Protein AF-0000000084545981 (afdb_homodimer)

Foldseek 3Di:
DKFFFQDWAWDAAQDDPRGGAIEIETAGAAALWDFPQDPCNQRHHNPHHDMDDLVRVLVVCVVRDDPRHQAYEYHHRACLVVLVSLQSNLQSVVVVVGAYEYEHCQQDQVSLVSNLVSHQAYEHEQEFPPRPTDDPVCNVSSLVRSLNSLVVNLVVVHAYEYEYEDAQPGDLVRLLVSLVVNCVNPALVSHDAYEYEFRDPPRGHDPVVVVSSVVSNCVRHVRYYYGYRRCVVVVHD/DKFFFQDWAWDAAFDDPRGGAIEIETAGAAALWDFPQDPCNQRHHNPHHDMDDLVRVLVVCVVRDDPRHQAYEYHHRACLVVLVSLQSNLQSVVVVVGAYEYEHCQQDQVSLVSNLVSHQAYEHEQEFPVRPTDDPVCNVSSLVRSLNSLVVNLVVVHAYEYEYEDAQPDDLVRLLVSLVVNCVNPALVSHDEYEYEFRDPPRGHDPVVVVSNVVSNCVRHVRYYYGYRRCVVVVHD

Sequence (474 aa):
MKVRLFEIFTSVEGEGILYGTKTLFIRLAGCPFTCFYCDTKESLPLDSGTEYSIEEANQLIDSNLKNQTYKVNFTGGDPLIQHQAVAFLAKHIQDKKIPTYLESSCFDIDRFNHVLPFIDIIKIEFKTKDSDFVDSQHYEKLIGHTMKCLKSSVDAKKTTYIKIVVSSKTKPDDFQELVNQIFDIISKDDIDGFIIQPTYGVAEPTLDLLLSLYDIVYPHYIDVKVVPQLHKFIGAPMKVRLFEIFTSVEGEGILYGTKTLFIRLAGCPFTCFYCDTKESLPLDSGTEYSIEEANQLIDSNLKNQTYKVNFTGGDPLIQHQAVAFLAKHIQDKKIPTYLESSCFDIDRFNHVLPFIDIIKIEFKTKDSDFVDSQHYEKLIGHTMKCLKSSVDAKKTTYIKIVVSSKTKPDDFQELVNQIFDIISKDDIDGFIIQPTYGVAEPTLDLLLSLYDIVYPHYIDVKVVPQLHKFIGAP

InterPro domains:
  IPR007197 Radical SAM [PS51918] (18-237)
  IPR007197 Radical SAM [SFLDS00029] (26-180)
  IPR013785 Aldolase-type TIM barrel [G3DSA:3.20.20.70] (3-237)
  IPR024924 7-carboxy-7-deazaguanine synthase-like [MF_00917] (3-237)
  IPR058240 Radical SAM superfamily [SSF102114] (23-200)

Secondary structure (DSSP, 8-state):
-EEEEEEEEEEE--SGGGTTSEEEEEEES--S---TT-S-GGG-STT-SEEEEHHHHHHHHHHHPPTT--EEEEESS-GGGGHHHHHHHHHHHHTTTPPEEEEE----HHHHHHHGGG-SEEEEEEPPGGG-SS-HHHHHHHHHHHHHHHHHHHHTT-EEEEEEEE-TT--HHHHHHHHHHHHHH--GGG-SEEEEEE-SSSSPPPHHHHHHHHHHHTTT-TT-EE---GGGTTT--/-EEEEEEEEEEE--SGGGTT-EEEEEEES--S---TT-S-GGG-STT-SEEEEHHHHHHHHHHHPPTT--EEEEESS-GGGGHHHHHHHHHHHHTTTPPEEEEE----HHHHHHHGGG-SEEEEEEPPGGG-SS-HHHHHHHHHHHHHHHHHHHHTT-EEEEEEEE-TT--HHHHHHHHHHHHHH--GGG-SEEEEEE-SSSSPPPHHHHHHHHHHHTTT-TT-EE---GGGTTT--

Nearest PDB structures (foldseek):
  8fsi-assembly1_A  TM=8.226E-01  e=1.666E-15  Escherichia coli K-12
  5exi-assembly1_A  TM=6.780E-01  e=2.531E-07  Mycobacterium tuberculosis H37Rv
  3can-assembly1_A-2  TM=7.615E-01  e=8.422E-06  Phocaeicola vulgatus ATCC 8482
  5exk-assembly4_G  TM=6.596E-01  e=1.210E-06  Mycobacterium tuberculosis H37Rv
  3eeg-assembly1_A  TM=4.274E-01  e=4.459E-02  Cytophaga hutchinsonii ATCC 33406

Solvent-accessible surface area (backbone atoms only — not comparable to full-atom values): 24508 Å² total; per-residue (Å²): 114,64,43,38,38,46,47,74,51,70,48,54,32,28,46,72,93,54,42,17,26,42,27,35,37,41,24,21,22,12,34,97,58,62,44,81,74,58,88,58,67,75,22,28,47,57,80,26,58,44,80,31,44,54,68,53,44,50,50,50,50,60,73,59,59,57,88,84,49,59,29,38,35,39,24,36,52,24,35,56,76,44,20,70,45,47,28,54,52,29,41,58,42,44,75,70,72,38,49,26,30,38,43,34,52,37,75,40,45,68,42,45,59,66,26,46,87,40,44,47,32,38,40,43,34,51,80,50,84,71,42,66,47,63,55,77,79,49,44,58,54,36,51,52,23,27,51,51,37,48,50,51,41,40,74,68,67,35,51,31,29,41,36,35,62,40,36,55,72,55,48,67,68,61,51,46,52,53,52,50,56,52,57,71,75,43,57,60,86,56,42,74,43,38,31,41,24,50,41,75,98,48,59,49,46,51,62,68,56,51,54,52,52,47,60,62,45,34,87,66,32,78,75,40,24,48,41,53,64,47,22,76,76,61,76,43,128,113,62,41,38,39,46,49,74,50,70,46,55,34,29,49,71,94,54,43,17,27,43,26,36,38,40,24,21,22,12,33,97,56,58,45,81,76,59,87,58,65,75,21,28,48,57,82,25,58,46,78,32,44,56,68,55,45,50,49,51,50,60,72,60,60,58,88,85,48,59,30,38,34,39,25,35,53,23,35,57,76,45,22,71,45,48,29,55,53,30,42,58,41,44,74,68,73,38,47,25,31,40,44,34,53,36,74,40,47,67,42,46,58,66,27,46,88,41,42,47,33,36,41,43,33,51,79,50,85,72,43,63,46,65,56,77,80,50,44,60,53,36,51,52,22,27,50,50,38,52,51,51,41,41,74,68,67,35,52,30,29,41,35,34,64,40,35,56,72,55,46,66,68,62,50,45,52,52,52,51,58,51,58,71,75,43,57,60,87,55,42,75,42,39,32,40,25,50,41,74,98,49,58,48,44,51,61,68,56,51,54,51,51,46,60,63,45,35,85,67,34,76,74,40,23,48,42,56,64,44,23,78,72,62,78,44,128

Structure (mmCIF, N/CA/C/O backbone):
data_AF-0000000084545981-model_v1
#
loop_
_entity.id
_entity.type
_entity.pdbx_description
1 polymer '7-carboxy-7-deazaguanine synthase'
#
loop_
_atom_site.group_PDB
_atom_site.id
_atom_site.type_symbol
_atom_site.label_atom_id
_atom_site.label_alt_id
_atom_site.label_comp_id
_atom_site.label_asym_id
_atom_site.label_entity_id
_atom_site.label_seq_id
_atom_site.pdbx_PDB_ins_code
_atom_site.Cartn_x
_atom_site.Cartn_y
_atom_site.Cartn_z
_atom_site.occupancy
_atom_site.B_iso_or_equiv
_atom_site.auth_seq_id
_atom_site.auth_comp_id
_atom_site.auth_asym_id
_atom_site.auth_atom_id
_atom_site.pdbx_PDB_model_num
ATOM 1 N N . MET A 1 1 ? 19.906 -29.594 -13.602 1 90.81 1 MET A N 1
ATOM 2 C CA . MET A 1 1 ? 18.609 -28.922 -13.672 1 90.81 1 MET A CA 1
ATOM 3 C C . MET A 1 1 ? 18.75 -27.5 -14.188 1 90.81 1 MET A C 1
ATOM 5 O O . MET A 1 1 ? 19.75 -26.828 -13.898 1 90.81 1 MET A O 1
ATOM 9 N N . LYS A 1 2 ? 17.812 -27.141 -15.039 1 96.56 2 LYS A N 1
ATOM 10 C CA . LYS A 1 2 ? 17.859 -25.812 -15.641 1 96.56 2 LYS A CA 1
ATOM 11 C C . LYS A 1 2 ? 16.641 -24.984 -15.281 1 96.56 2 LYS A C 1
ATOM 13 O O . LYS A 1 2 ? 15.648 -25.516 -14.781 1 96.56 2 LYS A O 1
ATOM 18 N N . VAL A 1 3 ? 16.75 -23.672 -15.43 1 97.62 3 VAL A N 1
ATOM 19 C CA . VAL A 1 3 ? 15.648 -22.75 -15.18 1 97.62 3 VAL A CA 1
ATOM 20 C C . VAL A 1 3 ? 15.648 -21.641 -16.234 1 97.62 3 VAL A C 1
ATOM 22 O O . VAL A 1 3 ? 16.703 -21.188 -16.672 1 97.62 3 VAL A O 1
ATOM 25 N N . ARG A 1 4 ? 14.492 -21.312 -16.656 1 97.88 4 ARG A N 1
ATOM 26 C CA . ARG A 1 4 ? 14.328 -20.188 -17.578 1 97.88 4 ARG A CA 1
ATOM 27 C C . ARG A 1 4 ? 13.891 -18.938 -16.844 1 97.88 4 ARG A C 1
ATOM 29 O O . ARG A 1 4 ? 12.797 -18.875 -16.281 1 97.88 4 ARG A O 1
ATOM 36 N N . LEU A 1 5 ? 14.773 -17.922 -16.859 1 97.94 5 LEU A N 1
ATOM 37 C CA . LEU A 1 5 ? 14.492 -16.641 -16.25 1 97.94 5 LEU A CA 1
ATOM 38 C C . LEU A 1 5 ? 14.172 -15.586 -17.312 1 97.94 5 LEU A C 1
ATOM 40 O O . LEU A 1 5 ? 14.938 -15.414 -18.266 1 97.94 5 LEU A O 1
ATOM 44 N N . PHE A 1 6 ? 13.023 -14.984 -17.203 1 97.31 6 PHE A N 1
ATOM 45 C CA . PHE A 1 6 ? 12.664 -13.906 -18.109 1 97.31 6 PHE A CA 1
ATOM 46 C C . PHE A 1 6 ? 13.398 -12.617 -17.734 1 97.31 6 PHE A C 1
ATOM 48 O O . PHE A 1 6 ? 13.906 -11.922 -18.609 1 97.31 6 PHE A O 1
ATOM 55 N N . GLU A 1 7 ? 13.438 -12.25 -16.469 1 96.62 7 GLU A N 1
ATOM 56 C CA . GLU A 1 7 ? 14.109 -11.055 -15.961 1 96.62 7 GLU A CA 1
ATOM 57 C C . GLU A 1 7 ? 14.492 -11.219 -14.492 1 96.62 7 GLU A C 1
ATOM 59 O O . GLU A 1 7 ? 13.836 -11.953 -13.75 1 96.62 7 GLU A O 1
ATOM 64 N N . ILE A 1 8 ? 15.539 -10.602 -14.078 1 96.69 8 ILE A N 1
ATOM 65 C CA . ILE A 1 8 ? 15.969 -10.469 -12.688 1 96.69 8 ILE A CA 1
ATOM 66 C C . ILE A 1 8 ? 16.375 -9.023 -12.406 1 96.69 8 ILE A C 1
ATOM 68 O O . ILE A 1 8 ? 17.188 -8.453 -13.125 1 96.69 8 ILE A O 1
ATOM 72 N N . PHE A 1 9 ? 15.734 -8.391 -11.438 1 94.88 9 PHE A N 1
ATOM 73 C CA . PHE A 1 9 ? 16 -6.98 -11.164 1 94.88 9 PHE A CA 1
ATOM 74 C C . PHE A 1 9 ? 15.57 -6.613 -9.75 1 94.88 9 PHE A C 1
ATOM 76 O O . PHE A 1 9 ? 14.742 -7.297 -9.148 1 94.88 9 PHE A O 1
ATOM 83 N N . THR A 1 10 ? 16.156 -5.555 -9.242 1 94.75 10 THR A N 1
ATOM 84 C CA . THR A 1 10 ? 15.766 -5 -7.953 1 94.75 10 THR A CA 1
ATOM 85 C C . THR A 1 10 ? 14.852 -3.795 -8.141 1 94.75 10 THR A C 1
ATOM 87 O O . THR A 1 10 ? 15.102 -2.945 -9 1 94.75 10 THR A O 1
ATOM 90 N N . SER A 1 11 ? 13.781 -3.764 -7.391 1 94.19 11 SER A N 1
ATOM 91 C CA . SER A 1 11 ? 12.82 -2.664 -7.41 1 94.19 11 SER A CA 1
ATOM 92 C C . SER A 1 11 ? 12.016 -2.613 -6.121 1 94.19 11 SER A C 1
ATOM 94 O O . SER A 1 11 ? 12.406 -3.209 -5.113 1 94.19 11 SER A O 1
ATOM 96 N N . VAL A 1 12 ? 11 -1.785 -6.078 1 93 12 VAL A N 1
ATOM 97 C CA . VAL A 1 12 ? 10.031 -1.743 -4.992 1 93 12 VAL A CA 1
ATOM 98 C C . VAL A 1 12 ? 8.812 -2.584 -5.355 1 93 12 VAL A C 1
ATOM 100 O O . VAL A 1 12 ? 8.352 -2.559 -6.5 1 93 12 VAL A O 1
ATOM 103 N N . GLU A 1 13 ? 8.43 -3.381 -4.379 1 93.31 13 GLU A N 1
ATOM 104 C CA . GLU A 1 13 ? 7.215 -4.16 -4.59 1 93.31 13 GLU A CA 1
ATOM 105 C C . GLU A 1 13 ? 6.027 -3.26 -4.91 1 93.31 13 GLU A C 1
ATOM 107 O O . GLU A 1 13 ? 5.734 -2.324 -4.164 1 93.31 13 GLU A O 1
ATOM 112 N N . GLY A 1 14 ? 5.32 -3.57 -5.992 1 89.75 14 GLY A N 1
ATOM 113 C CA . GLY A 1 14 ? 4.266 -2.674 -6.441 1 89.75 14 GLY A CA 1
ATOM 114 C C . GLY A 1 14 ? 2.873 -3.164 -6.094 1 89.75 14 GLY A C 1
ATOM 115 O O . GLY A 1 14 ? 1.881 -2.5 -6.395 1 89.75 14 GLY A O 1
ATOM 116 N N . GLU A 1 15 ? 2.785 -4.312 -5.527 1 88.69 15 GLU A N 1
ATOM 117 C CA . GLU A 1 15 ? 1.47 -4.891 -5.262 1 88.69 15 GLU A CA 1
ATOM 118 C C . GLU A 1 15 ? 1.443 -5.613 -3.92 1 88.69 15 GLU A C 1
ATOM 120 O O . GLU A 1 15 ? 2.49 -5.824 -3.301 1 88.69 15 GLU A O 1
ATOM 125 N N . GLY A 1 16 ? 0.211 -5.852 -3.5 1 92.25 16 GLY A N 1
ATOM 126 C CA . GLY A 1 16 ? 0.038 -6.738 -2.359 1 92.25 16 GLY A CA 1
ATOM 127 C C . GLY A 1 16 ? 0.297 -6.059 -1.029 1 92.25 16 GLY A C 1
ATOM 128 O O . GLY A 1 16 ? 0.181 -4.836 -0.92 1 92.25 16 GLY A O 1
ATOM 129 N N . ILE A 1 17 ? 0.607 -6.859 0.005 1 93.44 17 ILE A N 1
ATOM 130 C CA . ILE A 1 17 ? 0.722 -6.355 1.369 1 93.44 17 ILE A CA 1
ATOM 131 C C . ILE A 1 17 ? 2.137 -5.836 1.611 1 93.44 17 ILE A C 1
ATOM 133 O O . ILE A 1 17 ? 2.395 -5.16 2.607 1 93.44 17 ILE A O 1
ATOM 137 N N . LEU A 1 18 ? 3.035 -6.164 0.697 1 94.06 18 LEU A N 1
ATOM 138 C CA . LEU A 1 18 ? 4.43 -5.773 0.866 1 94.06 18 LEU A CA 1
ATOM 139 C C . LEU A 1 18 ? 4.793 -4.629 -0.077 1 94.06 18 LEU A C 1
ATOM 141 O O . LEU A 1 18 ? 5.973 -4.391 -0.345 1 94.06 18 LEU A O 1
ATOM 145 N N . TYR A 1 19 ? 3.781 -3.98 -0.519 1 91.81 19 TYR A N 1
ATOM 146 C CA . TYR A 1 19 ? 4.02 -2.844 -1.403 1 91.81 19 TYR A CA 1
ATOM 147 C C . TYR A 1 19 ? 5.012 -1.87 -0.783 1 91.81 19 TYR A C 1
ATOM 149 O O . TYR A 1 19 ? 5.031 -1.683 0.435 1 91.81 19 TYR A O 1
ATOM 157 N N . GLY A 1 20 ? 5.902 -1.401 -1.705 1 93.81 20 GLY A N 1
ATOM 158 C CA . GLY A 1 20 ? 6.809 -0.345 -1.279 1 93.81 20 GLY A CA 1
ATOM 159 C C . GLY A 1 20 ? 8.133 -0.868 -0.756 1 93.81 20 GLY A C 1
ATOM 160 O O . GLY A 1 20 ? 9.078 -0.102 -0.576 1 93.81 20 GLY A O 1
ATOM 161 N N . THR A 1 21 ? 8.273 -2.135 -0.449 1 96.12 21 THR A N 1
ATOM 162 C CA . THR A 1 21 ? 9.508 -2.68 0.102 1 96.12 21 THR A CA 1
ATOM 163 C C . THR A 1 21 ? 10.5 -3 -1.012 1 96.12 21 THR A C 1
ATOM 165 O O . THR A 1 21 ? 10.109 -3.385 -2.113 1 96.12 21 THR A O 1
ATOM 168 N N . LYS A 1 22 ? 11.781 -2.875 -0.716 1 96.75 22 LYS A N 1
ATOM 169 C CA . LYS A 1 22 ? 12.852 -3.207 -1.653 1 96.75 22 LYS A CA 1
ATOM 170 C C . LYS A 1 22 ? 12.922 -4.711 -1.899 1 96.75 22 LYS A C 1
ATOM 172 O O . LYS A 1 22 ? 13.055 -5.496 -0.958 1 96.75 22 LYS A O 1
ATOM 177 N N . THR A 1 23 ? 12.828 -5.113 -3.168 1 96.94 23 THR A N 1
ATOM 178 C CA . THR A 1 23 ? 12.664 -6.516 -3.525 1 96.94 23 THR A CA 1
ATOM 179 C C . THR A 1 23 ? 13.539 -6.871 -4.727 1 96.94 23 THR A C 1
ATOM 181 O O . THR A 1 23 ? 13.625 -6.105 -5.688 1 96.94 23 THR A O 1
ATOM 184 N N . LEU A 1 24 ? 14.203 -7.996 -4.641 1 98 24 LEU A N 1
ATOM 185 C CA . LEU A 1 24 ? 14.766 -8.609 -5.84 1 98 24 LEU A CA 1
ATOM 186 C C . LEU A 1 24 ? 13.742 -9.508 -6.527 1 98 24 LEU A C 1
ATOM 188 O O . LEU A 1 24 ? 13.234 -10.453 -5.922 1 98 24 LEU A O 1
ATOM 192 N N . PHE A 1 25 ? 13.461 -9.227 -7.738 1 97.56 25 PHE A N 1
ATOM 193 C CA . PHE A 1 25 ? 12.469 -9.977 -8.508 1 97.56 25 PHE A CA 1
ATOM 194 C C . PHE A 1 25 ? 13.148 -11.008 -9.398 1 97.56 25 PHE A C 1
ATOM 196 O O . PHE A 1 25 ? 14.078 -10.688 -10.141 1 97.56 25 PHE A O 1
ATOM 203 N N . ILE A 1 26 ? 12.719 -12.195 -9.242 1 98.25 26 ILE A N 1
ATOM 204 C CA . ILE A 1 26 ? 13.023 -13.266 -10.172 1 98.25 26 ILE A CA 1
ATOM 205 C C . ILE A 1 26 ? 11.781 -13.617 -10.984 1 98.25 26 ILE A C 1
ATOM 207 O O . ILE A 1 26 ? 10.898 -14.328 -10.508 1 98.25 26 ILE A O 1
ATOM 211 N N . ARG A 1 27 ? 11.727 -13.141 -12.195 1 97.5 27 ARG A N 1
ATOM 212 C CA . ARG A 1 27 ? 10.602 -13.422 -13.078 1 97.5 27 ARG A CA 1
ATOM 213 C C . ARG A 1 27 ? 10.891 -14.609 -13.984 1 97.5 27 ARG A C 1
ATOM 215 O O . ARG A 1 27 ? 11.789 -14.539 -14.828 1 97.5 27 ARG A O 1
ATOM 222 N N . LEU A 1 28 ? 10.164 -15.617 -13.766 1 97.88 28 LEU A N 1
ATOM 223 C CA . LEU A 1 28 ? 10.398 -16.828 -14.531 1 97.88 28 LEU A CA 1
ATOM 224 C C . LEU A 1 28 ? 9.539 -16.859 -15.789 1 97.88 28 LEU A C 1
ATOM 226 O O . LEU A 1 28 ? 8.547 -16.125 -15.891 1 97.88 28 LEU A O 1
ATOM 230 N N . ALA A 1 29 ? 9.961 -17.688 -16.703 1 97.19 29 ALA A N 1
ATOM 231 C CA . ALA A 1 29 ? 9.219 -17.875 -17.938 1 97.19 29 ALA A CA 1
ATOM 232 C C . ALA A 1 29 ? 8.172 -18.969 -17.797 1 97.19 29 ALA A C 1
ATOM 234 O O . ALA A 1 29 ? 8.344 -19.891 -17 1 97.19 29 ALA A O 1
ATOM 235 N N . GLY A 1 30 ? 7.059 -18.766 -18.609 1 96.44 30 GLY A N 1
ATOM 236 C CA . GLY A 1 30 ? 6.055 -19.828 -18.703 1 96.44 30 GLY A CA 1
ATOM 237 C C . GLY A 1 30 ? 4.84 -19.578 -17.828 1 96.44 30 GLY A C 1
ATOM 238 O O . GLY A 1 30 ? 4.973 -19.281 -16.641 1 96.44 30 GLY A O 1
ATOM 239 N N . CYS A 1 31 ? 3.744 -19.703 -18.359 1 93.81 31 CYS A N 1
ATOM 240 C CA . CYS A 1 31 ? 2.467 -19.609 -17.656 1 93.81 31 CYS A CA 1
ATOM 241 C C . CYS A 1 31 ? 1.412 -20.469 -18.328 1 93.81 31 CYS A C 1
ATOM 243 O O . CYS A 1 31 ? 1.341 -20.531 -19.562 1 93.81 31 CYS A O 1
ATOM 245 N N . PRO A 1 32 ? 0.656 -21.141 -17.562 1 90.88 32 PRO A N 1
ATOM 246 C CA . PRO A 1 32 ? -0.381 -21.969 -18.188 1 90.88 32 PRO A CA 1
ATOM 247 C C . PRO A 1 32 ? -1.604 -21.156 -18.609 1 90.88 32 PRO A C 1
ATOM 249 O O . PRO A 1 32 ? -2.535 -21.703 -19.203 1 90.88 32 PRO A O 1
ATOM 252 N N . PHE A 1 33 ? -1.64 -19.844 -18.281 1 89.25 33 PHE A N 1
ATOM 253 C CA . PHE A 1 33 ? -2.812 -19.031 -18.547 1 89.25 33 PHE A CA 1
ATOM 254 C C . PHE A 1 33 ? -2.486 -17.922 -19.547 1 89.25 33 PHE A C 1
ATOM 256 O O . PHE A 1 33 ? -1.313 -17.625 -19.797 1 89.25 33 PHE A O 1
ATOM 263 N N . THR A 1 34 ? -3.529 -17.453 -20.156 1 88.25 34 THR A N 1
ATOM 264 C CA . THR A 1 34 ? -3.43 -16.297 -21.047 1 88.25 34 THR A CA 1
ATOM 265 C C . THR A 1 34 ? -4.43 -15.219 -20.641 1 88.25 34 THR A C 1
ATOM 267 O O . THR A 1 34 ? -5.164 -14.703 -21.484 1 88.25 34 THR A O 1
ATOM 270 N N . CYS A 1 35 ? -4.418 -14.852 -19.422 1 89.62 35 CYS A N 1
ATOM 271 C CA . CYS A 1 35 ? -5.344 -13.836 -18.938 1 89.62 35 CYS A CA 1
ATOM 272 C C . CYS A 1 35 ? -5.285 -12.586 -19.812 1 89.62 35 CYS A C 1
ATOM 274 O O . CYS A 1 35 ? -4.207 -12.156 -20.219 1 89.62 35 CYS A O 1
ATOM 276 N N . PHE A 1 36 ? -6.426 -11.906 -20.047 1 89.88 36 PHE A N 1
ATOM 277 C CA . PHE A 1 36 ? -6.492 -10.781 -20.969 1 89.88 36 PHE A CA 1
ATOM 278 C C . PHE A 1 36 ? -5.805 -9.555 -20.375 1 89.88 36 PHE A C 1
ATOM 280 O O . PHE A 1 36 ? -5.457 -8.625 -21.109 1 89.88 36 PHE A O 1
ATOM 287 N N . TYR A 1 37 ? -5.559 -9.547 -19.062 1 89.62 37 TYR A N 1
ATOM 288 C CA . TYR A 1 37 ? -4.988 -8.391 -18.391 1 89.62 37 TYR A CA 1
ATOM 289 C C . TYR A 1 37 ? -3.537 -8.648 -18 1 89.62 37 TYR A C 1
ATOM 291 O O . TYR A 1 37 ? -2.977 -7.926 -17.172 1 89.62 37 TYR A O 1
ATOM 299 N N . CYS A 1 38 ? -2.943 -9.688 -18.5 1 89.12 38 CYS A N 1
ATOM 300 C CA . CYS A 1 38 ? -1.563 -9.977 -18.141 1 89.12 38 CYS A CA 1
ATOM 301 C C . CYS A 1 38 ? -0.655 -8.789 -18.422 1 89.12 38 CYS A C 1
ATOM 303 O O . CYS A 1 38 ? -0.684 -8.242 -19.531 1 89.12 38 CYS A O 1
ATOM 305 N N . ASP A 1 39 ? 0.156 -8.461 -17.516 1 82.5 39 ASP A N 1
ATOM 306 C CA . ASP A 1 39 ? 0.977 -7.266 -17.672 1 82.5 39 ASP A CA 1
ATOM 307 C C . ASP A 1 39 ? 2.355 -7.609 -18.234 1 82.5 39 ASP A C 1
ATOM 309 O O . ASP A 1 39 ? 3.143 -6.719 -18.547 1 82.5 39 ASP A O 1
ATOM 313 N N . THR A 1 40 ? 2.711 -8.883 -18.312 1 87.81 40 THR A N 1
ATOM 314 C CA . THR A 1 40 ? 3.982 -9.336 -18.859 1 87.81 40 THR A CA 1
ATOM 315 C C . THR A 1 40 ? 3.768 -10.5 -19.828 1 87.81 40 THR A C 1
ATOM 317 O O . THR A 1 40 ? 4.324 -11.578 -19.641 1 87.81 40 THR A O 1
ATOM 320 N N . LYS A 1 41 ? 3.139 -10.227 -20.891 1 90.19 41 LYS A N 1
ATOM 321 C CA . LYS A 1 41 ? 2.752 -11.234 -21.859 1 90.19 41 LYS A CA 1
ATOM 322 C C . LYS A 1 41 ? 3.977 -11.914 -22.469 1 90.19 41 LYS A C 1
ATOM 324 O O . LYS A 1 41 ? 3.928 -13.102 -22.812 1 90.19 41 LYS A O 1
ATOM 329 N N . GLU A 1 42 ? 5.031 -11.18 -22.484 1 92.5 42 GLU A N 1
ATOM 330 C CA . GLU A 1 42 ? 6.254 -11.68 -23.109 1 92.5 42 GLU A CA 1
ATOM 331 C C . GLU A 1 42 ? 6.844 -12.836 -22.297 1 92.5 42 GLU A C 1
ATOM 333 O O . GLU A 1 42 ? 7.66 -13.602 -22.828 1 92.5 42 GLU A O 1
ATOM 338 N N . SER A 1 43 ? 6.449 -12.984 -21.047 1 92.81 43 SER A N 1
ATOM 339 C CA . SER A 1 43 ? 7 -14.039 -20.188 1 92.81 43 SER A CA 1
ATOM 340 C C . SER A 1 43 ? 6.172 -15.32 -20.297 1 92.81 43 SER A C 1
ATOM 342 O O . SER A 1 43 ? 6.562 -16.359 -19.766 1 92.81 43 SER A O 1
ATOM 344 N N . LEU A 1 44 ? 5.078 -15.336 -20.969 1 93.31 44 LEU A N 1
ATOM 345 C CA . LEU A 1 44 ? 4.121 -16.438 -20.953 1 93.31 44 LEU A CA 1
ATOM 346 C C . LEU A 1 44 ? 4.711 -17.672 -21.625 1 93.31 44 LEU A C 1
ATOM 348 O O . LEU A 1 44 ? 4.566 -18.781 -21.109 1 93.31 44 LEU A O 1
ATOM 352 N N . PRO A 1 45 ? 5.406 -17.5 -22.734 1 94.62 45 PRO A N 1
ATOM 353 C CA . PRO A 1 45 ? 6.004 -18.703 -23.328 1 94.62 45 PRO A CA 1
ATOM 354 C C . PRO A 1 45 ? 7.129 -19.281 -22.484 1 94.62 45 PRO A C 1
ATOM 356 O O . PRO A 1 45 ? 7.961 -18.547 -21.953 1 94.62 45 PRO A O 1
ATOM 359 N N . LEU A 1 46 ? 7.168 -20.547 -22.359 1 93.38 46 LEU A N 1
ATOM 360 C CA . LEU A 1 46 ? 8.18 -21.203 -21.531 1 93.38 46 LEU A CA 1
ATOM 361 C C . LEU A 1 46 ? 9.57 -20.984 -22.109 1 93.38 46 LEU A C 1
ATOM 363 O O . LEU A 1 46 ? 10.562 -21.031 -21.375 1 93.38 46 LEU A O 1
ATOM 367 N N . ASP A 1 47 ? 9.625 -20.812 -23.328 1 94.38 47 ASP A N 1
ATOM 368 C CA . ASP A 1 47 ? 10.938 -20.672 -23.938 1 94.38 47 ASP A CA 1
ATOM 369 C C . ASP A 1 47 ? 11.367 -19.203 -23.984 1 94.38 47 ASP A C 1
ATOM 371 O O . ASP A 1 47 ? 12.375 -18.859 -24.594 1 94.38 47 ASP A O 1
ATOM 375 N N . SER A 1 48 ? 10.594 -18.344 -23.359 1 94.62 48 SER A N 1
ATOM 376 C CA . SER A 1 48 ? 10.992 -16.938 -23.234 1 94.62 48 SER A CA 1
ATOM 377 C C . SER A 1 48 ? 12.109 -16.766 -22.203 1 94.62 48 SER A C 1
ATOM 379 O O . SER A 1 48 ? 12.43 -17.703 -21.469 1 94.62 48 SER A O 1
ATOM 381 N N . GLY A 1 49 ? 12.867 -15.711 -22.344 1 95.12 49 GLY A N 1
ATOM 382 C CA . GLY A 1 49 ? 13.969 -15.438 -21.422 1 95.12 49 GLY A CA 1
ATOM 383 C C . GLY A 1 49 ? 15.211 -16.25 -21.734 1 95.12 49 GLY A C 1
ATOM 384 O O . GLY A 1 49 ? 15.5 -16.531 -22.891 1 95.12 49 GLY A O 1
ATOM 385 N N . THR A 1 50 ? 15.984 -16.453 -20.703 1 97.62 50 THR A N 1
ATOM 386 C CA . THR A 1 50 ? 17.281 -17.125 -20.844 1 97.62 50 THR A CA 1
ATOM 387 C C . THR A 1 50 ? 17.359 -18.359 -19.953 1 97.62 50 THR A C 1
ATOM 389 O O . THR A 1 50 ? 16.922 -18.312 -18.797 1 97.62 50 THR A O 1
ATOM 392 N N . GLU A 1 51 ? 17.875 -19.391 -20.5 1 98.06 51 GLU A N 1
ATOM 393 C CA . GLU A 1 51 ? 18.047 -20.625 -19.734 1 98.06 51 GLU A CA 1
ATOM 394 C C . GLU A 1 51 ? 19.359 -20.625 -18.953 1 98.06 51 GLU A C 1
ATOM 396 O O . GLU A 1 51 ? 20.406 -20.25 -19.5 1 98.06 51 GLU A O 1
ATOM 401 N N . TYR A 1 52 ? 19.312 -20.984 -17.734 1 98.25 52 TYR A N 1
ATOM 402 C CA . TYR A 1 52 ? 20.469 -21.094 -16.859 1 98.25 52 TYR A CA 1
ATOM 403 C C . TYR A 1 52 ? 20.5 -22.453 -16.156 1 98.25 52 TYR A C 1
ATOM 405 O O . TYR A 1 52 ? 19.438 -23.047 -15.914 1 98.25 52 TYR A O 1
ATOM 413 N N . SER A 1 53 ? 21.703 -22.891 -15.875 1 98.5 53 SER A N 1
ATOM 414 C CA . SER A 1 53 ? 21.781 -23.922 -14.836 1 98.5 53 SER A CA 1
ATOM 415 C C . SER A 1 53 ? 21.438 -23.344 -13.469 1 98.5 53 SER A C 1
ATOM 417 O O . SER A 1 53 ? 21.438 -22.125 -13.273 1 98.5 53 SER A O 1
ATOM 419 N N . ILE A 1 54 ? 21.094 -24.234 -12.539 1 98.44 54 ILE A N 1
ATOM 420 C CA . ILE A 1 54 ? 20.781 -23.781 -11.195 1 98.44 54 ILE A CA 1
ATOM 421 C C . ILE A 1 54 ? 21.969 -23.031 -10.609 1 98.44 54 ILE A C 1
ATOM 423 O O . ILE A 1 54 ? 21.797 -22 -9.953 1 98.44 54 ILE A O 1
ATOM 427 N N . GLU A 1 55 ? 23.125 -23.516 -10.844 1 98.19 55 GLU A N 1
ATOM 428 C CA . GLU A 1 55 ? 24.344 -22.875 -10.352 1 98.19 55 GLU A CA 1
ATOM 429 C C . GLU A 1 55 ? 24.484 -21.469 -10.938 1 98.19 55 GLU A C 1
ATOM 431 O O . GLU A 1 55 ? 24.797 -20.516 -10.219 1 98.19 55 GLU A O 1
ATOM 436 N N . GLU A 1 56 ? 24.281 -21.375 -12.203 1 98.44 56 GLU A N 1
ATOM 437 C CA . GLU A 1 56 ? 24.344 -20.078 -12.867 1 98.44 56 GLU A CA 1
ATOM 438 C C . GLU A 1 56 ? 23.281 -19.125 -12.328 1 98.44 56 GLU A C 1
ATOM 440 O O . GLU A 1 56 ? 23.562 -17.938 -12.117 1 98.44 56 GLU A O 1
ATOM 445 N N . ALA A 1 57 ? 22.094 -19.625 -12.18 1 98.56 57 ALA A N 1
ATOM 446 C CA . ALA A 1 57 ? 21 -18.812 -11.641 1 98.56 57 ALA A CA 1
ATOM 447 C C . ALA A 1 57 ? 21.312 -18.328 -10.234 1 98.56 57 ALA A C 1
ATOM 449 O O . ALA A 1 57 ? 21.062 -17.172 -9.891 1 98.56 57 ALA A O 1
ATOM 450 N N . ASN A 1 58 ? 21.859 -19.219 -9.438 1 98.5 58 ASN A N 1
ATOM 451 C CA . ASN A 1 58 ? 22.281 -18.828 -8.094 1 98.5 58 ASN A CA 1
ATOM 452 C C . ASN A 1 58 ? 23.297 -17.688 -8.133 1 98.5 58 ASN A C 1
ATOM 454 O O . ASN A 1 58 ? 23.203 -16.734 -7.359 1 98.5 58 ASN A O 1
ATOM 458 N N . GLN A 1 59 ? 24.219 -17.812 -9.039 1 98.19 59 GLN A N 1
ATOM 459 C CA . GLN A 1 59 ? 25.234 -16.766 -9.188 1 98.19 59 GLN A CA 1
ATOM 460 C C . GLN A 1 59 ? 24.594 -15.445 -9.617 1 98.19 59 GLN A C 1
ATOM 462 O O . GLN A 1 59 ? 24.984 -14.383 -9.133 1 98.19 59 GLN A O 1
ATOM 467 N N . LEU A 1 60 ? 23.688 -15.594 -10.539 1 97.88 60 LEU A N 1
ATOM 468 C CA . LEU A 1 60 ? 22.984 -14.414 -11 1 97.88 60 LEU A CA 1
ATOM 469 C C . LEU A 1 60 ? 22.219 -13.758 -9.852 1 97.88 60 LEU A C 1
ATOM 471 O O . LEU A 1 60 ? 22.234 -12.531 -9.711 1 97.88 60 LEU A O 1
ATOM 475 N N . ILE A 1 61 ? 21.5 -14.531 -9.047 1 98.19 61 ILE A N 1
ATOM 476 C CA . ILE A 1 61 ? 20.781 -14.039 -7.879 1 98.19 61 ILE A CA 1
ATOM 477 C C . ILE A 1 61 ? 21.75 -13.336 -6.93 1 98.19 61 ILE A C 1
ATOM 479 O O . ILE A 1 61 ? 21.5 -12.203 -6.508 1 98.19 61 ILE A O 1
ATOM 483 N N . ASP A 1 62 ? 22.875 -13.945 -6.672 1 97.94 62 ASP A N 1
ATOM 484 C CA . ASP A 1 62 ? 23.859 -13.391 -5.75 1 97.94 62 ASP A CA 1
ATOM 485 C C . ASP A 1 62 ? 24.391 -12.055 -6.258 1 97.94 62 ASP A C 1
ATOM 487 O O . ASP A 1 62 ? 24.578 -11.117 -5.48 1 97.94 62 ASP A O 1
ATOM 491 N N . SER A 1 63 ? 24.578 -12 -7.574 1 97.12 63 SER A N 1
ATOM 492 C CA . SER A 1 63 ? 25.141 -10.789 -8.156 1 97.12 63 SER A CA 1
ATOM 493 C C . SER A 1 63 ? 24.141 -9.648 -8.172 1 97.12 63 SER A C 1
ATOM 495 O O . SER A 1 63 ? 24.516 -8.477 -8.234 1 97.12 63 SER A O 1
ATOM 497 N N . ASN A 1 64 ? 22.828 -9.961 -8.125 1 96.69 64 ASN A N 1
ATOM 498 C CA . ASN A 1 64 ? 21.781 -8.938 -8.164 1 96.69 64 ASN A CA 1
ATOM 499 C C . ASN A 1 64 ? 21.281 -8.594 -6.762 1 96.69 64 ASN A C 1
ATOM 501 O O . ASN A 1 64 ? 20.531 -7.641 -6.586 1 96.69 64 ASN A O 1
ATOM 505 N N . LEU A 1 65 ? 21.656 -9.352 -5.824 1 95.69 65 LEU A N 1
ATOM 506 C CA . LEU A 1 65 ? 21.234 -9.094 -4.453 1 95.69 65 LEU A CA 1
ATOM 507 C C . LEU A 1 65 ? 21.875 -7.832 -3.904 1 95.69 65 LEU A C 1
ATOM 509 O O . LEU A 1 65 ? 23.109 -7.699 -3.924 1 95.69 65 LEU A O 1
ATOM 513 N N . LYS A 1 66 ? 21.094 -6.883 -3.496 1 92.88 66 LYS A N 1
ATOM 514 C CA . LYS A 1 66 ? 21.562 -5.621 -2.934 1 92.88 66 LYS A CA 1
ATOM 515 C C . LYS A 1 66 ? 21.438 -5.613 -1.413 1 92.88 66 LYS A C 1
ATOM 517 O O . LYS A 1 66 ? 20.688 -6.414 -0.845 1 92.88 66 LYS A O 1
ATOM 522 N N . ASN A 1 67 ? 22.188 -4.695 -0.781 1 90.38 67 ASN A N 1
ATOM 523 C CA . ASN A 1 67 ? 22.047 -4.516 0.659 1 90.38 67 ASN A CA 1
ATOM 524 C C . ASN A 1 67 ? 20.609 -4.109 1.028 1 90.38 67 ASN A C 1
ATOM 526 O O . ASN A 1 67 ? 19.969 -3.367 0.291 1 90.38 67 ASN A O 1
ATOM 530 N N . GLN A 1 68 ? 20.125 -4.66 2.131 1 94 68 GLN A N 1
ATOM 531 C CA . GLN A 1 68 ? 18.844 -4.281 2.713 1 94 68 GLN A CA 1
ATOM 532 C C . GLN A 1 68 ? 17.688 -4.676 1.8 1 94 68 GLN A C 1
ATOM 534 O O . GLN A 1 68 ? 16.688 -3.955 1.703 1 94 68 GLN A O 1
ATOM 539 N N . THR A 1 69 ? 17.953 -5.691 0.94 1 95.19 69 THR A N 1
ATOM 540 C CA . THR A 1 69 ? 16.844 -6.32 0.216 1 95.19 69 THR A CA 1
ATOM 541 C C . THR A 1 69 ? 15.867 -6.969 1.186 1 95.19 69 THR A C 1
ATOM 543 O O . THR A 1 69 ? 16.25 -7.801 2.008 1 95.19 69 THR A O 1
ATOM 546 N N . TYR A 1 70 ? 14.664 -6.512 1.043 1 96.25 70 TYR A N 1
ATOM 547 C CA . TYR A 1 70 ? 13.656 -6.992 1.978 1 96.25 70 TYR A CA 1
ATOM 548 C C . TYR A 1 70 ? 13.32 -8.453 1.718 1 96.25 70 TYR A C 1
ATOM 550 O O . TYR A 1 70 ? 13.164 -9.242 2.658 1 96.25 70 TYR A O 1
ATOM 558 N N . LYS A 1 71 ? 13.258 -8.852 0.479 1 97.81 71 LYS A N 1
ATOM 559 C CA . LYS A 1 71 ? 12.898 -10.211 0.094 1 97.81 71 LYS A CA 1
ATOM 560 C C . LYS A 1 71 ? 13.258 -10.484 -1.363 1 97.81 71 LYS A C 1
ATOM 562 O O . LYS A 1 71 ? 13.523 -9.555 -2.127 1 97.81 71 LYS A O 1
ATOM 567 N N . VAL A 1 72 ? 13.266 -11.758 -1.719 1 98.56 72 VAL A N 1
ATOM 568 C CA . VAL A 1 72 ? 13.375 -12.203 -3.104 1 98.56 72 VAL A CA 1
ATOM 569 C C . VAL A 1 72 ? 12.039 -12.773 -3.57 1 98.56 72 VAL A C 1
ATOM 571 O O . VAL A 1 72 ? 11.5 -13.703 -2.953 1 98.56 72 VAL A O 1
ATOM 574 N N . ASN A 1 73 ? 11.539 -12.242 -4.609 1 98.5 73 ASN A N 1
ATOM 575 C CA . ASN A 1 73 ? 10.203 -12.578 -5.102 1 98.5 73 ASN A CA 1
ATOM 576 C C . ASN A 1 73 ? 10.266 -13.438 -6.355 1 98.5 73 ASN A C 1
ATOM 578 O O . ASN A 1 73 ? 10.82 -13.023 -7.379 1 98.5 73 ASN A O 1
ATOM 582 N N . PHE A 1 74 ? 9.805 -14.672 -6.227 1 98.62 74 PHE A N 1
ATOM 583 C CA . PHE A 1 74 ? 9.602 -15.508 -7.398 1 98.62 74 PHE A CA 1
ATOM 584 C C . PHE A 1 74 ? 8.266 -15.203 -8.055 1 98.62 74 PHE A C 1
ATOM 586 O O . PHE A 1 74 ? 7.207 -15.477 -7.48 1 98.62 74 PHE A O 1
ATOM 593 N N . THR A 1 75 ? 8.352 -14.656 -9.188 1 96.56 75 THR A N 1
ATOM 594 C CA . THR A 1 75 ? 7.18 -14.273 -9.961 1 96.56 75 THR A CA 1
ATOM 595 C C . THR A 1 75 ? 7.375 -14.609 -11.438 1 96.56 75 THR A C 1
ATOM 597 O O . THR A 1 75 ? 8.219 -15.438 -11.781 1 96.56 75 THR A O 1
ATOM 600 N N . GLY A 1 76 ? 6.438 -14.039 -12.336 1 91.75 76 GLY A N 1
ATOM 601 C CA . GLY A 1 76 ? 6.586 -14.242 -13.766 1 91.75 76 GLY A CA 1
ATOM 602 C C . GLY A 1 76 ? 5.883 -15.492 -14.258 1 91.75 76 GLY A C 1
ATOM 603 O O . GLY A 1 76 ? 6.055 -16.578 -13.695 1 91.75 76 GLY A O 1
ATOM 604 N N . GLY A 1 77 ? 5.238 -15.219 -15.406 1 91.06 77 GLY A N 1
ATOM 605 C CA . GLY A 1 77 ? 4.293 -16.297 -15.688 1 91.06 77 GLY A CA 1
ATOM 606 C C . GLY A 1 77 ? 3.631 -16.844 -14.438 1 91.06 77 GLY A C 1
ATOM 607 O O . GLY A 1 77 ? 2.906 -16.125 -13.742 1 91.06 77 GLY A O 1
ATOM 608 N N . ASP A 1 78 ? 3.85 -18.141 -14.25 1 95.69 78 ASP A N 1
ATOM 609 C CA . ASP A 1 78 ? 3.582 -18.781 -12.977 1 95.69 78 ASP A CA 1
ATOM 610 C C . ASP A 1 78 ? 4.77 -19.641 -12.531 1 95.69 78 ASP A C 1
ATOM 612 O O . ASP A 1 78 ? 5.078 -20.656 -13.156 1 95.69 78 ASP A O 1
ATOM 616 N N . PRO A 1 79 ? 5.418 -19.219 -11.461 1 97.75 79 PRO A N 1
ATOM 617 C CA . PRO A 1 79 ? 6.66 -19.859 -11.039 1 97.75 79 PRO A CA 1
ATOM 618 C C . PRO A 1 79 ? 6.496 -21.375 -10.836 1 97.75 79 PRO A C 1
ATOM 620 O O . PRO A 1 79 ? 7.48 -22.109 -10.906 1 97.75 79 PRO A O 1
ATOM 623 N N . LEU A 1 80 ? 5.309 -21.828 -10.617 1 97.94 80 LEU A N 1
ATOM 624 C CA . LEU A 1 80 ? 5.086 -23.234 -10.344 1 97.94 80 LEU A CA 1
ATOM 625 C C . LEU A 1 80 ? 5.348 -24.078 -11.586 1 97.94 80 LEU A C 1
ATOM 627 O O . LEU A 1 80 ? 5.508 -25.297 -11.484 1 97.94 80 LEU A O 1
ATOM 631 N N . ILE A 1 81 ? 5.352 -23.438 -12.75 1 97.31 81 ILE A N 1
ATOM 632 C CA . ILE A 1 81 ? 5.699 -24.156 -13.969 1 97.31 81 ILE A CA 1
ATOM 633 C C . ILE A 1 81 ? 7.105 -24.734 -13.852 1 97.31 81 ILE A C 1
ATOM 635 O O . ILE A 1 81 ? 7.387 -25.812 -14.367 1 97.31 81 ILE A O 1
ATOM 639 N N . GLN A 1 82 ? 7.906 -24.016 -13.125 1 98.19 82 GLN A N 1
ATOM 640 C CA . GLN A 1 82 ? 9.289 -24.438 -12.914 1 98.19 82 GLN A CA 1
ATOM 641 C C . GLN A 1 82 ? 9.562 -24.719 -11.445 1 98.19 82 GLN A C 1
ATOM 643 O O . GLN A 1 82 ? 10.602 -24.312 -10.914 1 98.19 82 GLN A O 1
ATOM 648 N N . HIS A 1 83 ? 8.625 -25.391 -10.812 1 98.31 83 HIS A N 1
ATOM 649 C CA . HIS A 1 83 ? 8.586 -25.562 -9.359 1 98.31 83 HIS A CA 1
ATOM 650 C C . HIS A 1 83 ? 9.867 -26.203 -8.852 1 98.31 83 HIS A C 1
ATOM 652 O O . HIS A 1 83 ? 10.352 -25.859 -7.773 1 98.31 83 HIS A O 1
ATOM 658 N N . GLN A 1 84 ? 10.438 -27.172 -9.578 1 98.5 84 GLN A N 1
ATOM 659 C CA . GLN A 1 84 ? 11.656 -27.828 -9.109 1 98.5 84 GLN A CA 1
ATOM 660 C C . GLN A 1 84 ? 12.812 -26.828 -9.008 1 98.5 84 GLN A C 1
ATOM 662 O O . GLN A 1 84 ? 13.508 -26.766 -7.992 1 98.5 84 GLN A O 1
ATOM 667 N N . ALA A 1 85 ? 12.969 -26.094 -10.062 1 98.5 85 ALA A N 1
ATOM 668 C CA . ALA A 1 85 ? 14.023 -25.078 -10.055 1 98.5 85 ALA A CA 1
ATOM 669 C C . ALA A 1 85 ? 13.773 -24.031 -8.977 1 98.5 85 ALA A C 1
ATOM 671 O O . ALA A 1 85 ? 14.695 -23.625 -8.273 1 98.5 85 ALA A O 1
ATOM 672 N N . VAL A 1 86 ? 12.531 -23.578 -8.844 1 98.75 86 VAL A N 1
ATOM 673 C CA . VAL A 1 86 ? 12.164 -22.578 -7.852 1 98.75 86 VAL A CA 1
ATOM 674 C C . VAL A 1 86 ? 12.523 -23.078 -6.453 1 98.75 86 VAL A C 1
ATOM 676 O O . VAL A 1 86 ? 13.039 -22.312 -5.633 1 98.75 86 VAL A O 1
ATOM 679 N N . ALA A 1 87 ? 12.25 -24.344 -6.191 1 98.75 87 ALA A N 1
ATOM 680 C CA . ALA A 1 87 ? 12.586 -24.922 -4.891 1 98.75 87 ALA A CA 1
ATOM 681 C C . ALA A 1 87 ? 14.086 -24.828 -4.617 1 98.75 87 ALA A C 1
ATOM 683 O O . ALA A 1 87 ? 14.5 -24.438 -3.52 1 98.75 87 ALA A O 1
ATOM 684 N N . PHE A 1 88 ? 14.859 -25.141 -5.605 1 98.69 88 PHE A N 1
ATOM 685 C CA . PHE A 1 88 ? 16.312 -25.094 -5.445 1 98.69 88 PHE A CA 1
ATOM 686 C C . PHE A 1 88 ? 16.766 -23.656 -5.223 1 98.69 88 PHE A C 1
ATOM 688 O O . PHE A 1 88 ? 17.594 -23.391 -4.332 1 98.69 88 PHE A O 1
ATOM 695 N N . LEU A 1 89 ? 16.281 -22.766 -6.027 1 98.81 89 LEU A N 1
ATOM 696 C CA . LEU A 1 89 ? 16.688 -21.359 -5.918 1 98.81 89 LEU A CA 1
ATOM 697 C C . LEU A 1 89 ? 16.234 -20.766 -4.586 1 98.81 89 LEU A C 1
ATOM 699 O O . LEU A 1 89 ? 16.984 -20.031 -3.947 1 98.81 89 LEU A O 1
ATOM 703 N N . ALA A 1 90 ? 15.008 -21.047 -4.188 1 98.81 90 ALA A N 1
ATOM 704 C CA . ALA A 1 90 ? 14.469 -20.531 -2.93 1 98.81 90 ALA A CA 1
ATOM 705 C C . ALA A 1 90 ? 15.289 -21.031 -1.741 1 98.81 90 ALA A C 1
ATOM 707 O O . ALA A 1 90 ? 15.547 -20.281 -0.799 1 98.81 90 ALA A O 1
ATOM 708 N N . LYS A 1 91 ? 15.641 -22.281 -1.764 1 98.56 91 LYS A N 1
ATOM 709 C CA . LYS A 1 91 ? 16.484 -22.828 -0.701 1 98.56 91 LYS A CA 1
ATOM 710 C C . LYS A 1 91 ? 17.797 -22.062 -0.603 1 98.56 91 LYS A C 1
ATOM 712 O O . LYS A 1 91 ? 18.266 -21.75 0.497 1 98.56 91 LYS A O 1
ATOM 717 N N . HIS A 1 92 ? 18.406 -21.828 -1.731 1 98.5 92 HIS A N 1
ATOM 718 C CA . HIS A 1 92 ? 19.641 -21.047 -1.785 1 98.5 92 HIS A CA 1
ATOM 719 C C . HIS A 1 92 ? 19.484 -19.703 -1.111 1 98.5 92 HIS A C 1
ATOM 721 O O . HIS A 1 92 ? 20.344 -19.281 -0.337 1 98.5 92 HIS A O 1
ATOM 727 N N . ILE A 1 93 ? 18.375 -19.047 -1.362 1 98.44 93 ILE A N 1
ATOM 728 C CA . ILE A 1 93 ? 18.078 -17.719 -0.82 1 98.44 93 ILE A CA 1
ATOM 729 C C . ILE A 1 93 ? 17.844 -17.828 0.685 1 98.44 93 ILE A C 1
ATOM 731 O O . ILE A 1 93 ? 18.328 -17 1.454 1 98.44 93 ILE A O 1
ATOM 735 N N . GLN A 1 94 ? 17.078 -18.797 1.089 1 97.5 94 GLN A N 1
ATOM 736 C CA . GLN A 1 94 ? 16.812 -19.016 2.508 1 97.5 94 GLN A CA 1
ATOM 737 C C . GLN A 1 94 ? 18.109 -19.219 3.289 1 97.5 94 GLN A C 1
ATOM 739 O O . GLN A 1 94 ? 18.234 -18.766 4.43 1 97.5 94 GLN A O 1
ATOM 744 N N . ASP A 1 95 ? 19 -19.938 2.717 1 97.19 95 ASP A N 1
ATOM 745 C CA . ASP A 1 95 ? 20.297 -20.172 3.357 1 97.19 95 ASP A CA 1
ATOM 746 C C . ASP A 1 95 ? 21.031 -18.859 3.623 1 97.19 95 ASP A C 1
ATOM 748 O O . ASP A 1 95 ? 21.922 -18.797 4.473 1 97.19 95 ASP A O 1
ATOM 752 N N . LYS A 1 96 ? 20.688 -17.875 2.924 1 96.81 96 LYS A N 1
ATOM 753 C CA . LYS A 1 96 ? 21.266 -16.547 3.117 1 96.81 96 LYS A CA 1
ATOM 754 C C . LYS A 1 96 ? 20.453 -15.719 4.102 1 96.81 96 LYS A C 1
ATOM 756 O O . LYS A 1 96 ? 20.719 -14.539 4.312 1 96.81 96 LYS A O 1
ATOM 761 N N . LYS A 1 97 ? 19.391 -16.281 4.594 1 96.62 97 LYS A N 1
ATOM 762 C CA . LYS A 1 97 ? 18.531 -15.688 5.605 1 96.62 97 LYS A CA 1
ATOM 763 C C . LYS A 1 97 ? 17.734 -14.508 5.039 1 96.62 97 LYS A C 1
ATOM 765 O O . LYS A 1 97 ? 17.484 -13.531 5.742 1 96.62 97 LYS A O 1
ATOM 770 N N . ILE A 1 98 ? 17.469 -14.508 3.771 1 97.62 98 ILE A N 1
ATOM 771 C CA . ILE A 1 98 ? 16.594 -13.547 3.117 1 97.62 98 ILE A CA 1
ATOM 772 C C . ILE A 1 98 ? 15.219 -14.18 2.887 1 97.62 98 ILE A C 1
ATOM 774 O O . ILE A 1 98 ? 15.125 -15.312 2.414 1 97.62 98 ILE A O 1
ATOM 778 N N . PRO A 1 99 ? 14.188 -13.484 3.264 1 98.19 99 PRO A N 1
ATOM 779 C CA . PRO A 1 99 ? 12.859 -14.039 3.041 1 98.19 99 PRO A CA 1
ATOM 780 C C . PRO A 1 99 ? 12.578 -14.328 1.567 1 98.19 99 PRO A C 1
ATOM 782 O O . PRO A 1 99 ? 12.953 -13.539 0.698 1 98.19 99 PRO A O 1
ATOM 785 N N . THR A 1 100 ? 11.93 -15.445 1.292 1 98.81 100 THR A N 1
ATOM 786 C CA . THR A 1 100 ? 11.492 -15.82 -0.049 1 98.81 100 THR A CA 1
ATOM 787 C C . THR A 1 100 ? 10 -15.562 -0.218 1 98.81 100 THR A C 1
ATOM 789 O O . THR A 1 100 ? 9.219 -15.789 0.71 1 98.81 100 THR A O 1
ATOM 792 N N . TYR A 1 101 ? 9.609 -15.07 -1.318 1 98.75 101 TYR A N 1
ATOM 793 C CA . TYR A 1 101 ? 8.25 -14.68 -1.653 1 98.75 101 TYR A CA 1
ATOM 794 C C . TYR A 1 101 ? 7.789 -15.352 -2.943 1 98.75 101 TYR A C 1
ATOM 796 O O . TYR A 1 101 ? 8.539 -15.406 -3.922 1 98.75 101 TYR A O 1
ATOM 804 N N . LEU A 1 102 ? 6.641 -15.945 -2.971 1 98.69 102 LEU A N 1
ATOM 805 C CA . LEU A 1 102 ? 6.07 -16.609 -4.137 1 98.69 102 LEU A CA 1
ATOM 806 C C . LEU A 1 102 ? 4.754 -15.961 -4.547 1 98.69 102 LEU A C 1
ATOM 808 O O . LEU A 1 102 ? 3.859 -15.781 -3.721 1 98.69 102 LEU A O 1
ATOM 812 N N . GLU A 1 103 ? 4.668 -15.602 -5.754 1 97.38 103 GLU A N 1
ATOM 813 C CA . GLU A 1 103 ? 3.412 -15.172 -6.363 1 97.38 103 GLU A CA 1
ATOM 814 C C . GLU A 1 103 ? 2.908 -16.203 -7.371 1 97.38 103 GLU A C 1
ATOM 816 O O . GLU A 1 103 ? 3.574 -16.469 -8.375 1 97.38 103 GLU A O 1
ATOM 821 N N . SER A 1 104 ? 1.757 -16.734 -7.195 1 96.44 104 SER A N 1
ATOM 822 C CA . SER A 1 104 ? 1.233 -17.766 -8.078 1 96.44 104 SER A CA 1
ATOM 823 C C . SER A 1 104 ? -0.291 -17.812 -8.031 1 96.44 104 SER A C 1
ATOM 825 O O . SER A 1 104 ? -0.9 -17.406 -7.043 1 96.44 104 SER A O 1
ATOM 827 N N . SER A 1 105 ? -0.878 -18.281 -9.086 1 93.06 105 SER A N 1
ATOM 828 C CA . SER A 1 105 ? -2.303 -18.594 -9.102 1 93.06 105 SER A CA 1
ATOM 829 C C . SER A 1 105 ? -2.57 -19.984 -8.547 1 93.06 105 SER A C 1
ATOM 831 O O . SER A 1 105 ? -3.725 -20.391 -8.398 1 93.06 105 SER A O 1
ATOM 833 N N . CYS A 1 106 ? -1.536 -20.688 -8.258 1 94.88 106 CYS A N 1
ATOM 834 C CA . CYS A 1 106 ? -1.601 -21.984 -7.602 1 94.88 106 CYS A CA 1
ATOM 835 C C . CYS A 1 106 ? -2.461 -22.969 -8.398 1 94.88 106 CYS A C 1
ATOM 837 O O . CYS A 1 106 ? -3.367 -23.594 -7.852 1 94.88 106 CYS A O 1
ATOM 839 N N . PHE A 1 107 ? -2.094 -23.156 -9.625 1 93.19 107 PHE A N 1
ATOM 840 C CA . PHE A 1 107 ? -2.883 -23.969 -10.555 1 93.19 107 PHE A CA 1
ATOM 841 C C . PHE A 1 107 ? -2.633 -25.453 -10.328 1 93.19 107 PHE A C 1
ATOM 843 O O . PHE A 1 107 ? -3.34 -26.297 -10.875 1 93.19 107 PHE A O 1
ATOM 850 N N . ASP A 1 108 ? -1.674 -25.75 -9.453 1 96.38 108 ASP A N 1
ATOM 851 C CA . ASP A 1 108 ? -1.264 -27.125 -9.234 1 96.38 108 ASP A CA 1
ATOM 852 C C . ASP A 1 108 ? -0.805 -27.344 -7.793 1 96.38 108 ASP A C 1
ATOM 854 O O . ASP A 1 108 ? 0.271 -26.875 -7.402 1 96.38 108 ASP A O 1
ATOM 858 N N . ILE A 1 109 ? -1.564 -28.094 -7.047 1 97.75 109 ILE A N 1
ATOM 859 C CA . ILE A 1 109 ? -1.355 -28.25 -5.613 1 97.75 109 ILE A CA 1
ATOM 860 C C . ILE A 1 109 ? -0.07 -29.047 -5.359 1 97.75 109 ILE A C 1
ATOM 862 O O . ILE A 1 109 ? 0.655 -28.766 -4.402 1 97.75 109 ILE A O 1
ATOM 866 N N . ASP A 1 110 ? 0.269 -29.984 -6.156 1 98.38 110 ASP A N 1
ATOM 867 C CA . ASP A 1 110 ? 1.471 -30.797 -5.961 1 98.38 110 ASP A CA 1
ATOM 868 C C . ASP A 1 110 ? 2.732 -29.953 -6.176 1 98.38 110 ASP A C 1
ATOM 870 O O . ASP A 1 110 ? 3.672 -30.031 -5.383 1 98.38 110 ASP A O 1
ATOM 874 N N . ARG A 1 111 ? 2.756 -29.219 -7.242 1 98.44 111 ARG A N 1
ATOM 875 C CA . ARG A 1 111 ? 3.883 -28.328 -7.508 1 98.44 111 ARG A CA 1
ATOM 876 C C . ARG A 1 111 ? 4.02 -27.281 -6.41 1 98.44 111 ARG A C 1
ATOM 878 O O . ARG A 1 111 ? 5.133 -26.953 -5.996 1 98.44 111 ARG A O 1
ATOM 885 N N . PHE A 1 112 ? 2.902 -26.766 -5.969 1 98.75 112 PHE A N 1
ATOM 886 C CA . PHE A 1 112 ? 2.893 -25.781 -4.887 1 98.75 112 PHE A CA 1
ATOM 887 C C . PHE A 1 112 ? 3.5 -26.375 -3.619 1 98.75 112 PHE A C 1
ATOM 889 O O . PHE A 1 112 ? 4.387 -25.766 -3.012 1 98.75 112 PHE A O 1
ATOM 896 N N . ASN A 1 113 ? 3.057 -27.531 -3.25 1 98.69 113 ASN A N 1
ATOM 897 C CA . ASN A 1 113 ? 3.547 -28.172 -2.035 1 98.69 113 ASN A CA 1
ATOM 898 C C . ASN A 1 113 ? 5.039 -28.484 -2.127 1 98.69 113 ASN A C 1
ATOM 900 O O . ASN A 1 113 ? 5.734 -28.516 -1.111 1 98.69 113 ASN A O 1
ATOM 904 N N . HIS A 1 114 ? 5.473 -28.734 -3.33 1 98.56 114 HIS A N 1
ATOM 905 C CA . HIS A 1 114 ? 6.895 -28.984 -3.531 1 98.56 114 HIS A CA 1
ATOM 906 C C . HIS A 1 114 ? 7.73 -27.766 -3.158 1 98.56 114 HIS A C 1
ATOM 908 O O . HIS A 1 114 ? 8.812 -27.906 -2.586 1 98.56 114 HIS A O 1
ATOM 914 N N . VAL A 1 115 ? 7.25 -26.562 -3.475 1 98.62 115 VAL A N 1
ATOM 915 C CA . VAL A 1 115 ? 8.031 -25.359 -3.256 1 98.62 115 VAL A CA 1
ATOM 916 C C . VAL A 1 115 ? 7.77 -24.812 -1.853 1 98.62 115 VAL A C 1
ATOM 918 O O . VAL A 1 115 ? 8.594 -24.078 -1.297 1 98.62 115 VAL A O 1
ATOM 921 N N . LEU A 1 116 ? 6.676 -25.172 -1.203 1 98.69 116 LEU A N 1
ATOM 922 C CA . LEU A 1 116 ? 6.117 -24.578 0.005 1 98.69 116 LEU A CA 1
ATOM 923 C C . LEU A 1 116 ? 7.145 -24.578 1.133 1 98.69 116 LEU A C 1
ATOM 925 O O . LEU A 1 116 ? 7.309 -23.578 1.831 1 98.69 116 LEU A O 1
ATOM 929 N N . PRO A 1 117 ? 7.93 -25.641 1.332 1 98.56 117 PRO A N 1
ATOM 930 C CA . PRO A 1 117 ? 8.875 -25.656 2.449 1 98.56 117 PRO A CA 1
ATOM 931 C C . PRO A 1 117 ? 9.93 -24.562 2.34 1 98.56 117 PRO A C 1
ATOM 933 O O . PRO A 1 117 ? 10.547 -24.188 3.344 1 98.56 117 PRO A O 1
ATOM 936 N N . PHE A 1 118 ? 10.125 -23.984 1.136 1 98.62 118 PHE A N 1
ATOM 937 C CA . PHE A 1 118 ? 11.227 -23.062 0.918 1 98.62 118 PHE A CA 1
ATOM 938 C C . PHE A 1 118 ? 10.711 -21.641 0.708 1 98.62 118 PHE A C 1
ATOM 940 O O . PHE A 1 118 ? 11.477 -20.734 0.357 1 98.62 118 PHE A O 1
ATOM 947 N N . ILE A 1 119 ? 9.453 -21.422 0.889 1 98.75 119 ILE A N 1
ATOM 948 C CA . ILE A 1 119 ? 8.828 -20.109 0.703 1 98.75 119 ILE A CA 1
ATOM 949 C C . ILE A 1 119 ? 8.375 -19.562 2.053 1 98.75 119 ILE A C 1
ATOM 951 O O . ILE A 1 119 ? 7.824 -20.297 2.879 1 98.75 119 ILE A O 1
ATOM 955 N N . ASP A 1 120 ? 8.656 -18.312 2.291 1 98.62 120 ASP A N 1
ATOM 956 C CA . ASP A 1 120 ? 8.297 -17.688 3.553 1 98.62 120 ASP A CA 1
ATOM 957 C C . ASP A 1 120 ? 6.992 -16.891 3.414 1 98.62 120 ASP A C 1
ATOM 959 O O . ASP A 1 120 ? 6.164 -16.891 4.328 1 98.62 120 ASP A O 1
ATOM 963 N N . ILE A 1 121 ? 6.805 -16.188 2.316 1 98.62 121 ILE A N 1
ATOM 964 C CA . ILE A 1 121 ? 5.648 -15.336 2.043 1 98.62 121 ILE A CA 1
ATOM 965 C C . ILE A 1 121 ? 4.94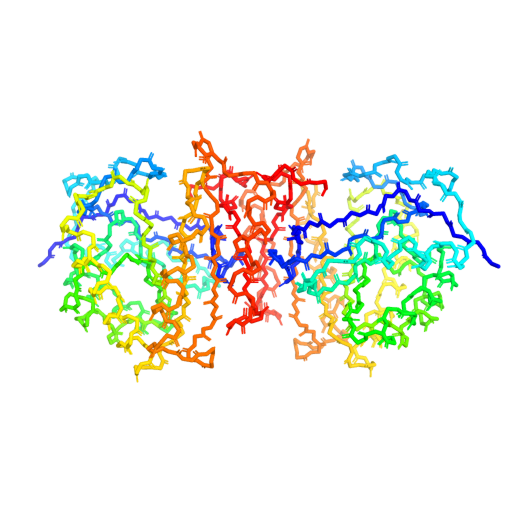9 -15.805 0.77 1 98.62 121 ILE A C 1
ATOM 967 O O . ILE A 1 121 ? 5.605 -16.094 -0.236 1 98.62 121 ILE A O 1
ATOM 971 N N . ILE A 1 122 ? 3.678 -15.891 0.806 1 98.69 122 ILE A N 1
ATOM 972 C CA . ILE A 1 122 ? 2.955 -16.438 -0.334 1 98.69 122 ILE A CA 1
ATOM 973 C C . ILE A 1 122 ? 1.771 -15.539 -0.682 1 98.69 122 ILE A C 1
ATOM 975 O O . ILE A 1 122 ? 0.967 -15.195 0.188 1 98.69 122 ILE A O 1
ATOM 979 N N . LYS A 1 123 ? 1.743 -15.148 -1.846 1 98.25 123 LYS A N 1
ATOM 980 C CA . LYS A 1 123 ? 0.538 -14.578 -2.439 1 98.25 123 LYS A CA 1
ATOM 981 C C . LYS A 1 123 ? -0.261 -15.641 -3.193 1 98.25 123 LYS A C 1
ATOM 983 O O . LYS A 1 123 ? 0.251 -16.266 -4.121 1 98.25 123 LYS A O 1
ATOM 988 N N . ILE A 1 124 ? -1.407 -15.875 -2.809 1 97.88 124 ILE A N 1
ATOM 989 C CA . ILE A 1 124 ? -2.334 -16.75 -3.523 1 97.88 124 ILE A CA 1
ATOM 990 C C . ILE A 1 124 ? -3.295 -15.898 -4.359 1 97.88 124 ILE A C 1
ATOM 992 O O . ILE A 1 124 ? -4.102 -15.141 -3.811 1 97.88 124 ILE A O 1
ATOM 996 N N . GLU A 1 125 ? -3.225 -16.109 -5.594 1 96.62 125 GLU A N 1
ATOM 997 C CA . GLU A 1 125 ? -4.086 -15.336 -6.484 1 96.62 125 GLU A CA 1
ATOM 998 C C . GLU A 1 125 ? -5.281 -16.156 -6.949 1 96.62 125 GLU A C 1
ATOM 1000 O O . GLU A 1 125 ? -5.109 -17.219 -7.574 1 96.62 125 GLU A O 1
ATOM 1005 N N . PHE A 1 126 ? -6.445 -15.742 -6.676 1 96.88 126 PHE A N 1
ATOM 1006 C CA . PHE A 1 126 ? -7.668 -16.297 -7.25 1 96.88 126 PHE A CA 1
ATOM 1007 C C . PHE A 1 126 ? -8.062 -15.539 -8.516 1 96.88 126 PHE A C 1
ATOM 1009 O O . PHE A 1 126 ? -8.023 -14.305 -8.539 1 96.88 126 PHE A O 1
ATOM 1016 N N . LYS A 1 127 ? -8.359 -16.281 -9.477 1 93.88 127 LYS A N 1
ATOM 1017 C CA . LYS A 1 127 ? -8.82 -15.672 -10.719 1 93.88 127 LYS A CA 1
ATOM 1018 C C . LYS A 1 127 ? -10.344 -15.625 -10.781 1 93.88 127 LYS A C 1
ATOM 1020 O O . LYS A 1 127 ? -11.016 -16.562 -10.352 1 93.88 127 LYS A O 1
ATOM 1025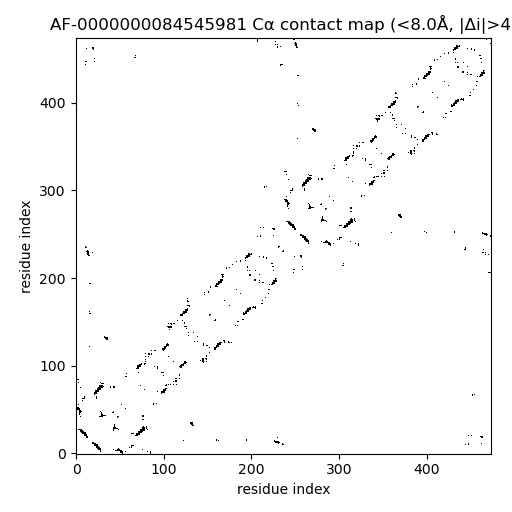 N N . THR A 1 128 ? -10.812 -14.562 -11.312 1 93.5 128 THR A N 1
ATOM 1026 C CA . THR A 1 128 ? -12.25 -14.453 -11.5 1 93.5 128 THR A CA 1
ATOM 1027 C C . THR A 1 128 ? -12.68 -15.141 -12.797 1 93.5 128 THR A C 1
ATOM 1029 O O . THR A 1 128 ? -11.867 -15.336 -13.695 1 93.5 128 THR A O 1
ATOM 1032 N N . LYS A 1 129 ? -13.961 -15.414 -12.898 1 89.62 129 LYS A N 1
ATOM 1033 C CA . LYS A 1 129 ? -14.531 -16.094 -14.062 1 89.62 129 LYS A CA 1
ATOM 1034 C C . LYS A 1 129 ? -14.352 -15.258 -15.328 1 89.62 129 LYS A C 1
ATOM 1036 O O . LYS A 1 129 ? -14.133 -15.805 -16.406 1 89.62 129 LYS A O 1
ATOM 1041 N N . ASP A 1 130 ? -14.344 -14.016 -15.125 1 89.25 130 ASP A N 1
ATOM 1042 C CA . ASP A 1 130 ? -14.328 -13.094 -16.266 1 89.25 130 ASP A CA 1
ATOM 1043 C C . ASP A 1 130 ? -12.898 -12.859 -16.75 1 89.25 130 ASP A C 1
ATOM 1045 O O . ASP A 1 130 ? -12.688 -12.102 -17.703 1 89.25 130 ASP A O 1
ATOM 1049 N N . SER A 1 131 ? -11.945 -13.539 -16.219 1 86.56 131 SER A N 1
ATOM 1050 C CA . SER A 1 131 ? -10.555 -13.367 -16.625 1 86.56 131 SER A CA 1
ATOM 1051 C C . SER A 1 131 ? -10.312 -13.977 -18.016 1 86.56 131 SER A C 1
ATOM 1053 O O . SER A 1 131 ? -9.297 -13.695 -18.641 1 86.56 131 SER A O 1
ATOM 1055 N N . ASP A 1 132 ? -11.156 -14.766 -18.516 1 80.19 132 ASP A N 1
ATOM 1056 C CA . ASP A 1 132 ? -11.203 -15.328 -19.859 1 80.19 132 ASP A CA 1
ATOM 1057 C C . ASP A 1 132 ? -9.914 -16.078 -20.188 1 80.19 132 ASP A C 1
ATOM 1059 O O . ASP A 1 132 ? -9.375 -15.938 -21.297 1 80.19 132 ASP A O 1
ATOM 1063 N N . PHE A 1 133 ? -9.375 -16.844 -19.266 1 76.81 133 PHE A N 1
ATOM 1064 C CA . PHE A 1 133 ? -8.109 -17.516 -19.516 1 76.81 133 PHE A CA 1
ATOM 1065 C C . PHE A 1 133 ? -8.312 -19.031 -19.562 1 76.81 133 PHE A C 1
ATOM 1067 O O . PHE A 1 133 ? -7.426 -19.766 -19.984 1 76.81 133 PHE A O 1
ATOM 1074 N N . VAL A 1 134 ? -9.43 -19.516 -19.078 1 72.88 134 VAL A N 1
ATOM 1075 C CA . VAL A 1 134 ? -9.797 -20.922 -19.156 1 72.88 134 VAL A CA 1
ATOM 1076 C C . VAL A 1 134 ? -11.297 -21.062 -19.391 1 72.88 134 VAL A C 1
ATOM 1078 O O . VAL A 1 134 ? -12.062 -20.141 -19.109 1 72.88 134 VAL A O 1
ATOM 1081 N N . ASP A 1 135 ? -11.555 -22.266 -19.984 1 73.31 135 ASP A N 1
ATOM 1082 C CA . ASP A 1 135 ? -12.984 -22.484 -20.172 1 73.31 135 ASP A CA 1
ATOM 1083 C C . ASP A 1 135 ? -13.68 -22.781 -18.844 1 73.31 135 ASP A C 1
ATOM 1085 O O . ASP A 1 135 ? -13.023 -22.984 -17.828 1 73.31 135 ASP A O 1
ATOM 1089 N N . SER A 1 136 ? -14.984 -22.656 -18.875 1 74.31 136 SER A N 1
ATOM 1090 C CA . SER A 1 136 ? -15.812 -22.734 -17.672 1 74.31 136 SER A CA 1
ATOM 1091 C C . SER A 1 136 ? -15.586 -24.047 -16.938 1 74.31 136 SER A C 1
ATOM 1093 O O . SER A 1 136 ? -15.633 -24.078 -15.703 1 74.31 136 SER A O 1
ATOM 1095 N N . GLN A 1 137 ? -15.289 -25.109 -17.656 1 76.44 137 GLN A N 1
ATOM 1096 C CA . GLN A 1 137 ? -15.094 -26.406 -17.031 1 76.44 137 GLN A CA 1
ATOM 1097 C C . GLN A 1 137 ? -13.789 -26.453 -16.234 1 76.44 137 GLN A C 1
ATOM 1099 O O . GLN A 1 137 ? -13.719 -27.047 -15.164 1 76.44 137 GLN A O 1
ATOM 1104 N N . HIS A 1 138 ? -12.945 -25.625 -16.672 1 86.88 138 HIS A N 1
ATOM 1105 C CA . HIS A 1 138 ? -11.617 -25.672 -16.062 1 86.88 138 HIS A CA 1
ATOM 1106 C C . HIS A 1 138 ? -11.484 -24.641 -14.945 1 86.88 138 HIS A C 1
ATOM 1108 O O . HIS A 1 138 ? -10.57 -24.719 -14.125 1 86.88 138 HIS A O 1
ATOM 1114 N N . TYR A 1 139 ? -12.523 -23.797 -14.922 1 91 139 TYR A N 1
ATOM 1115 C CA . TYR A 1 139 ? -12.469 -22.766 -13.891 1 91 139 TYR A CA 1
ATOM 1116 C C . TYR A 1 139 ? -12.648 -23.375 -12.508 1 91 139 TYR A C 1
ATOM 1118 O O . TYR A 1 139 ? -11.883 -23.078 -11.586 1 91 139 TYR A O 1
ATOM 1126 N N . GLU A 1 140 ? -13.633 -24.234 -12.398 1 91.12 140 GLU A N 1
ATOM 1127 C CA . GLU A 1 140 ? -13.883 -24.859 -11.109 1 91.12 140 GLU A CA 1
ATOM 1128 C C . GLU A 1 140 ? -12.68 -25.672 -10.641 1 91.12 140 GLU A C 1
ATOM 1130 O O . GLU A 1 140 ? -12.344 -25.672 -9.453 1 91.12 140 GLU A O 1
ATOM 1135 N N . LYS A 1 141 ? -12.094 -26.359 -11.57 1 92.81 141 LYS A N 1
ATOM 1136 C CA . LYS A 1 141 ? -10.898 -27.141 -11.25 1 92.81 141 LYS A CA 1
ATOM 1137 C C . LYS A 1 141 ? -9.766 -26.234 -10.773 1 92.81 141 LYS A C 1
ATOM 1139 O O . LYS A 1 141 ? -9.078 -26.547 -9.797 1 92.81 141 LYS A O 1
ATOM 1144 N N . LEU A 1 142 ? -9.57 -25.141 -11.43 1 94 142 LEU A N 1
ATOM 1145 C CA . LEU A 1 142 ? -8.547 -24.172 -11.039 1 94 142 LEU A CA 1
ATOM 1146 C C . LEU A 1 142 ? -8.797 -23.656 -9.625 1 94 142 LEU A C 1
ATOM 1148 O O . LEU A 1 142 ? -7.891 -23.656 -8.789 1 94 142 LEU A O 1
ATOM 1152 N N . ILE A 1 143 ? -10.023 -23.266 -9.336 1 95.38 143 ILE A N 1
ATOM 1153 C CA . ILE A 1 143 ? -10.375 -22.734 -8.031 1 95.38 143 ILE A CA 1
ATOM 1154 C C . ILE A 1 143 ? -10.172 -23.797 -6.961 1 95.38 143 ILE A C 1
ATOM 1156 O O . ILE A 1 143 ? -9.703 -23.516 -5.859 1 95.38 143 ILE A O 1
ATOM 1160 N N . GLY A 1 144 ? -10.477 -25.031 -7.32 1 96.12 144 GLY A N 1
ATOM 1161 C CA . GLY A 1 144 ? -10.219 -26.141 -6.406 1 96.12 144 GLY A CA 1
ATOM 1162 C C . GLY A 1 144 ? -8.758 -26.266 -6.02 1 96.12 144 GLY A C 1
ATOM 1163 O O . GLY A 1 144 ? -8.438 -26.438 -4.844 1 96.12 144 GLY A O 1
ATOM 1164 N N . HIS A 1 145 ? -7.906 -26.188 -7.016 1 96.62 145 HIS A N 1
ATOM 1165 C CA . HIS A 1 145 ? -6.473 -26.234 -6.754 1 96.62 145 HIS A CA 1
ATOM 1166 C C . HIS A 1 145 ? -6.031 -25.047 -5.902 1 96.62 145 HIS A C 1
ATOM 1168 O O . HIS A 1 145 ? -5.285 -25.219 -4.938 1 96.62 145 HIS A O 1
ATOM 1174 N N . THR A 1 146 ? -6.516 -23.891 -6.262 1 97.69 146 THR A N 1
ATOM 1175 C CA . THR A 1 146 ? -6.125 -22.672 -5.559 1 97.69 146 THR A CA 1
ATOM 1176 C C . THR A 1 146 ? -6.547 -22.734 -4.094 1 97.69 146 THR A C 1
ATOM 1178 O O . THR A 1 146 ? -5.781 -22.359 -3.205 1 97.69 146 THR A O 1
ATOM 1181 N N . MET A 1 147 ? -7.727 -23.266 -3.842 1 98.25 147 MET A N 1
ATOM 1182 C CA . MET A 1 147 ? -8.227 -23.438 -2.479 1 98.25 147 MET A CA 1
ATOM 1183 C C . MET A 1 147 ? -7.332 -24.391 -1.685 1 98.25 147 MET A C 1
ATOM 1185 O O . MET A 1 147 ? -7.008 -24.125 -0.526 1 98.25 147 MET A O 1
ATOM 1189 N N . LYS A 1 148 ? -6.953 -25.422 -2.273 1 98.44 148 LYS A N 1
ATOM 1190 C CA . LYS A 1 148 ? -6.086 -26.391 -1.613 1 98.44 148 LYS A CA 1
ATOM 1191 C C . LYS A 1 148 ? -4.727 -25.781 -1.288 1 98.44 148 LYS A C 1
ATOM 1193 O O . LYS A 1 148 ? -4.168 -26.031 -0.219 1 98.44 148 LYS A O 1
ATOM 1198 N N . CYS A 1 149 ? -4.223 -25.016 -2.227 1 98.62 149 CYS A N 1
ATOM 1199 C CA . CYS A 1 149 ? -2.951 -24.344 -1.994 1 98.62 149 CYS A CA 1
ATOM 1200 C C . CYS A 1 149 ? -3.061 -23.359 -0.833 1 98.62 149 CYS A C 1
ATOM 1202 O O . CYS A 1 149 ? -2.168 -23.297 0.015 1 98.62 149 CYS A O 1
ATOM 1204 N N . LEU A 1 150 ? -4.148 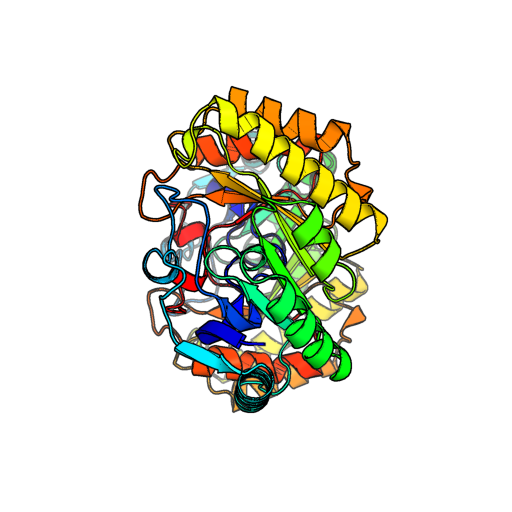-22.609 -0.814 1 98.56 150 LEU A N 1
ATOM 1205 C CA . LEU A 1 150 ? -4.391 -21.688 0.289 1 98.56 150 LEU A CA 1
ATOM 1206 C C . LEU A 1 150 ? -4.383 -22.422 1.625 1 98.56 150 LEU A C 1
ATOM 1208 O O . LEU A 1 150 ? -3.695 -22 2.562 1 98.56 150 LEU A O 1
ATOM 1212 N N . LYS A 1 151 ? -5.062 -23.469 1.704 1 98.38 151 LYS A N 1
ATOM 1213 C CA . LYS A 1 151 ? -5.133 -24.25 2.934 1 98.38 151 LYS A CA 1
ATOM 1214 C C . LYS A 1 151 ? -3.756 -24.781 3.328 1 98.38 151 LYS A C 1
ATOM 1216 O O . LYS A 1 151 ? -3.375 -24.719 4.5 1 98.38 151 LYS A O 1
ATOM 1221 N N . SER A 1 152 ? -3.043 -25.266 2.336 1 98.62 152 SER A N 1
ATOM 1222 C CA . SER A 1 152 ? -1.699 -25.766 2.604 1 98.62 152 SER A CA 1
ATOM 1223 C C . SER A 1 152 ? -0.798 -24.672 3.16 1 98.62 152 SER A C 1
ATOM 1225 O O . SER A 1 152 ? -0.034 -24.906 4.098 1 98.62 152 SER A O 1
ATOM 1227 N N . SER A 1 153 ? -0.853 -23.516 2.553 1 98.56 153 SER A N 1
ATOM 1228 C CA . SER A 1 153 ? -0.059 -22.375 3.006 1 98.56 153 SER A CA 1
ATOM 1229 C C . SER A 1 153 ? -0.386 -22.016 4.453 1 98.56 153 SER A C 1
ATOM 1231 O O . SER A 1 153 ? 0.517 -21.781 5.258 1 98.56 153 SER A O 1
ATOM 1233 N N . VAL A 1 154 ? -1.696 -21.953 4.723 1 98.06 154 VAL A N 1
ATOM 1234 C CA . VAL A 1 154 ? -2.189 -21.609 6.055 1 98.06 154 VAL A CA 1
ATOM 1235 C C . VAL A 1 154 ? -1.746 -22.672 7.059 1 98.06 154 VAL A C 1
ATOM 1237 O O . VAL A 1 154 ? -1.242 -22.344 8.133 1 98.06 154 VAL A O 1
ATOM 1240 N N . ASP A 1 155 ? -1.889 -23.906 6.703 1 98 155 ASP A N 1
ATOM 1241 C CA . ASP A 1 155 ? -1.511 -25.016 7.582 1 98 155 ASP A CA 1
ATOM 1242 C C . ASP A 1 155 ? -0.013 -25 7.875 1 98 155 ASP A C 1
ATOM 1244 O O . ASP A 1 155 ? 0.415 -25.359 8.969 1 98 155 ASP A O 1
ATOM 1248 N N . ALA A 1 156 ? 0.741 -24.578 6.918 1 98.31 156 ALA A N 1
ATOM 1249 C CA . ALA A 1 156 ? 2.191 -24.531 7.07 1 98.31 156 ALA A CA 1
ATOM 1250 C C . ALA A 1 156 ? 2.619 -23.266 7.801 1 98.31 156 ALA A C 1
ATOM 1252 O O . ALA A 1 156 ? 3.812 -23.031 8.008 1 98.31 156 ALA A O 1
ATOM 1253 N N . LYS A 1 157 ? 1.649 -22.375 8.18 1 97.38 157 LYS A N 1
ATOM 1254 C CA . LYS A 1 157 ? 1.854 -21.156 8.961 1 97.38 157 LYS A CA 1
ATOM 1255 C C . LYS A 1 157 ? 2.773 -20.188 8.227 1 97.38 157 LYS A C 1
ATOM 1257 O O . LYS A 1 157 ? 3.637 -19.562 8.844 1 97.38 157 LYS A O 1
ATOM 1262 N N . LYS A 1 158 ? 2.684 -20.219 6.898 1 98.5 158 LYS A N 1
ATOM 1263 C CA . LYS A 1 158 ? 3.389 -19.234 6.098 1 98.5 158 LYS A CA 1
ATOM 1264 C C . LYS A 1 158 ? 2.686 -17.875 6.16 1 98.5 158 LYS A C 1
ATOM 1266 O O . LYS A 1 158 ? 1.486 -17.812 6.441 1 98.5 158 LYS A O 1
ATOM 1271 N N . THR A 1 159 ? 3.443 -16.75 6.016 1 98.38 159 THR A N 1
ATOM 1272 C CA . THR A 1 159 ? 2.773 -15.477 5.734 1 98.38 159 THR A CA 1
ATOM 1273 C C . THR A 1 159 ? 2.004 -15.555 4.422 1 98.38 159 THR A C 1
ATOM 1275 O O . THR A 1 159 ? 2.6 -15.695 3.352 1 98.38 159 THR A O 1
ATOM 1278 N N . THR A 1 160 ? 0.702 -15.508 4.508 1 98.62 160 THR A N 1
ATOM 1279 C CA . THR A 1 160 ? -0.146 -15.781 3.35 1 98.62 160 THR A CA 1
ATOM 1280 C C . THR A 1 160 ? -1.167 -14.656 3.156 1 98.62 160 THR A C 1
ATOM 1282 O O . THR A 1 160 ? -1.812 -14.227 4.113 1 98.62 160 THR A O 1
ATOM 1285 N N . TYR A 1 161 ? -1.234 -14.141 1.926 1 98.38 161 TYR A N 1
ATOM 1286 C CA . TYR A 1 161 ? -2.344 -13.242 1.631 1 98.38 161 TYR A CA 1
ATOM 1287 C C . TYR A 1 161 ? -2.986 -13.586 0.293 1 98.38 161 TYR A C 1
ATOM 1289 O O . TYR A 1 161 ? -2.375 -14.258 -0.541 1 98.38 161 TYR A O 1
ATOM 1297 N N . ILE A 1 162 ? -4.219 -13.195 0.158 1 98.62 162 ILE A N 1
ATOM 1298 C CA . ILE A 1 162 ? -5.035 -13.453 -1.024 1 98.62 162 ILE A CA 1
ATOM 1299 C C . ILE A 1 162 ? -5.055 -12.211 -1.915 1 98.62 162 ILE A C 1
ATOM 1301 O O . ILE A 1 162 ? -5.172 -11.086 -1.423 1 98.62 162 ILE A O 1
ATOM 1305 N N . LYS A 1 163 ? -4.918 -12.477 -3.152 1 98.19 163 LYS A N 1
ATOM 1306 C CA . LYS A 1 163 ? -5.102 -11.422 -4.145 1 98.19 163 LYS A CA 1
ATOM 1307 C C . LYS A 1 163 ? -6.113 -11.836 -5.211 1 98.19 163 LYS A C 1
ATOM 1309 O O . LYS A 1 163 ? -6.035 -12.945 -5.746 1 98.19 163 LYS A O 1
ATOM 1314 N N . ILE A 1 164 ? -7.047 -11.008 -5.508 1 98.12 164 ILE A N 1
ATOM 1315 C CA . ILE A 1 164 ? -7.988 -11.195 -6.605 1 98.12 164 ILE A CA 1
ATOM 1316 C C . ILE A 1 164 ? -7.918 -10.008 -7.559 1 98.12 164 ILE A C 1
ATOM 1318 O O . ILE A 1 164 ? -8.164 -8.867 -7.156 1 98.12 164 ILE A O 1
ATOM 1322 N N . VAL A 1 165 ? -7.578 -10.297 -8.797 1 96.56 165 VAL A N 1
ATOM 1323 C CA . VAL A 1 165 ? -7.594 -9.258 -9.828 1 96.56 165 VAL A CA 1
ATOM 1324 C C . VAL A 1 165 ? -9.023 -9.062 -10.336 1 96.56 165 VAL A C 1
ATOM 1326 O O . VAL A 1 165 ? -9.719 -10.031 -10.641 1 96.56 165 VAL A O 1
ATOM 1329 N N . VAL A 1 166 ? -9.43 -7.777 -10.406 1 97.31 166 VAL A N 1
ATOM 1330 C CA . VAL A 1 166 ? -10.789 -7.484 -10.852 1 97.31 166 VAL A CA 1
ATOM 1331 C C . VAL A 1 166 ? -10.75 -6.484 -12 1 97.31 166 VAL A C 1
ATOM 1333 O O . VAL A 1 166 ? -9.82 -5.672 -12.102 1 97.31 166 VAL A O 1
ATOM 1336 N N . SER A 1 167 ? -11.703 -6.578 -12.844 1 96.31 167 SER A N 1
ATOM 1337 C CA . SER A 1 167 ? -11.859 -5.699 -13.992 1 96.31 167 SER A CA 1
ATOM 1338 C C . SER A 1 167 ? -13.281 -5.137 -14.062 1 96.31 167 SER A C 1
ATOM 1340 O O . SER A 1 167 ? -14.102 -5.41 -13.195 1 96.31 167 SER A O 1
ATOM 1342 N N . SER A 1 168 ? -13.492 -4.27 -15.078 1 96.62 168 SER A N 1
ATOM 1343 C CA . SER A 1 168 ? -14.836 -3.738 -15.281 1 96.62 168 SER A CA 1
ATOM 1344 C C . SER A 1 168 ? -15.828 -4.852 -15.617 1 96.62 168 SER A C 1
ATOM 1346 O O . SER A 1 168 ? -17.047 -4.652 -15.547 1 96.62 168 SER A O 1
ATOM 1348 N N . LYS A 1 169 ? -15.344 -6.062 -15.938 1 96.12 169 LYS A N 1
ATOM 1349 C CA . LYS A 1 169 ? -16.172 -7.203 -16.312 1 96.12 169 LYS A CA 1
ATOM 1350 C C . LYS A 1 169 ? -16.562 -8.031 -15.086 1 96.12 169 LYS A C 1
ATOM 1352 O O . LYS A 1 169 ? -17.438 -8.891 -15.164 1 96.12 169 LYS A O 1
ATOM 1357 N N . THR A 1 170 ? -15.922 -7.793 -14.016 1 97.44 170 THR A N 1
ATOM 1358 C CA . THR A 1 170 ? -16.156 -8.594 -12.82 1 97.44 170 THR A CA 1
ATOM 1359 C C . THR A 1 170 ? -17.562 -8.336 -12.266 1 97.44 170 THR A C 1
ATOM 1361 O O . THR A 1 170 ? -17.906 -7.191 -11.969 1 97.44 170 THR A O 1
ATOM 1364 N N . LYS A 1 171 ? -18.297 -9.391 -12.148 1 96.94 171 LYS A N 1
ATOM 1365 C CA . LYS A 1 171 ? -19.641 -9.289 -11.586 1 96.94 171 LYS A CA 1
ATOM 1366 C C . LYS A 1 171 ? -19.609 -9.445 -10.07 1 96.94 171 LYS A C 1
ATOM 1368 O O . LYS A 1 171 ? -19.109 -10.445 -9.555 1 96.94 171 LYS A O 1
ATOM 1373 N N . PRO A 1 172 ? -20.203 -8.5 -9.344 1 97.81 172 PRO A N 1
ATOM 1374 C CA . PRO A 1 172 ? -20.203 -8.562 -7.879 1 97.81 172 PRO A CA 1
ATOM 1375 C C . PRO A 1 172 ? -20.719 -9.891 -7.34 1 97.81 172 PRO A C 1
ATOM 1377 O O . PRO A 1 172 ? -20.188 -10.43 -6.371 1 97.81 172 PRO A O 1
ATOM 1380 N N . ASP A 1 173 ? -21.734 -10.445 -7.996 1 97.75 173 ASP A N 1
ATOM 1381 C CA . ASP A 1 173 ? -22.312 -11.695 -7.531 1 97.75 173 ASP A CA 1
ATOM 1382 C C . ASP A 1 173 ? -21.312 -12.844 -7.637 1 97.75 173 ASP A C 1
ATOM 1384 O O . ASP A 1 173 ? -21.188 -13.648 -6.711 1 97.75 173 ASP A O 1
ATOM 1388 N N . ASP A 1 174 ? -20.641 -12.93 -8.75 1 96.12 174 ASP A N 1
ATOM 1389 C CA . ASP A 1 174 ? -19.609 -13.945 -8.938 1 96.12 174 ASP A CA 1
ATOM 1390 C C . ASP A 1 174 ? -18.469 -13.766 -7.934 1 96.12 174 ASP A C 1
ATOM 1392 O O . ASP A 1 174 ? -17.969 -14.742 -7.379 1 96.12 174 ASP A O 1
ATOM 1396 N N . PHE A 1 175 ? -18.109 -12.586 -7.77 1 98.31 175 PHE A N 1
ATOM 1397 C CA . PHE A 1 175 ? -17.062 -12.234 -6.809 1 98.31 175 PHE A CA 1
ATOM 1398 C C . PHE A 1 175 ? -17.469 -12.648 -5.398 1 98.31 175 PHE A C 1
ATOM 1400 O O . PHE A 1 175 ? -16.688 -13.242 -4.664 1 98.31 175 PHE A O 1
ATOM 1407 N N . GLN A 1 176 ? -18.688 -12.336 -4.996 1 98.38 176 GLN A N 1
ATOM 1408 C CA . GLN A 1 176 ? -19.203 -12.703 -3.682 1 98.38 176 GLN A CA 1
ATOM 1409 C C . GLN A 1 176 ? -19.1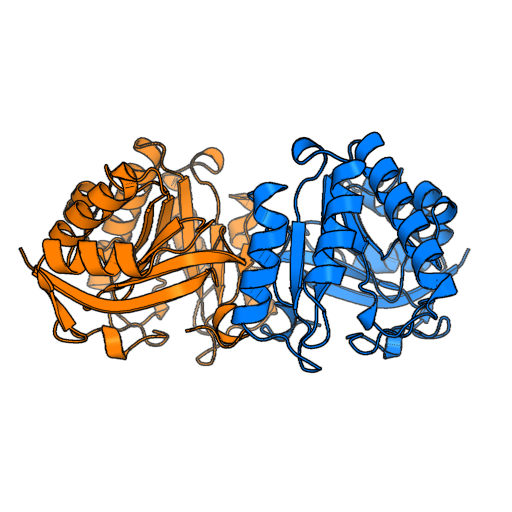72 -14.219 -3.486 1 98.38 176 GLN A C 1
ATOM 1411 O O . GLN A 1 176 ? -18.797 -14.703 -2.416 1 98.38 176 GLN A O 1
ATOM 1416 N N . GLU A 1 177 ? -19.562 -14.906 -4.508 1 97.69 177 GLU A N 1
ATOM 1417 C CA . GLU A 1 177 ? -19.547 -16.359 -4.434 1 97.69 177 GLU A CA 1
ATOM 1418 C C . GLU A 1 177 ? -18.125 -16.875 -4.176 1 97.69 177 GLU A C 1
ATOM 1420 O O . GLU A 1 177 ? -17.922 -17.766 -3.34 1 97.69 177 GLU A O 1
ATOM 1425 N N . LEU A 1 178 ? -17.188 -16.359 -4.883 1 97.81 178 LEU A N 1
ATOM 1426 C CA . LEU A 1 178 ? -15.789 -16.734 -4.703 1 97.81 178 LEU A CA 1
ATOM 1427 C C . LEU A 1 178 ? -15.32 -16.422 -3.285 1 97.81 178 LEU A C 1
ATOM 1429 O O . LEU A 1 178 ? -14.703 -17.281 -2.635 1 97.81 178 LEU A O 1
ATOM 1433 N N . VAL A 1 179 ? -15.641 -15.25 -2.775 1 98.56 179 VAL A N 1
ATOM 1434 C CA . VAL A 1 179 ? -15.266 -14.82 -1.432 1 98.56 179 VAL A CA 1
ATOM 1435 C C . VAL A 1 179 ? -15.867 -15.773 -0.398 1 98.56 179 VAL A C 1
ATOM 1437 O O . VAL A 1 179 ? -15.188 -16.188 0.538 1 98.56 179 VAL A O 1
ATOM 1440 N N . ASN A 1 180 ? -17.109 -16.109 -0.598 1 98.38 180 ASN A N 1
ATOM 1441 C CA . ASN A 1 180 ? -17.75 -17.062 0.307 1 98.38 180 ASN A CA 1
ATOM 1442 C C . ASN A 1 180 ? -17.031 -18.391 0.339 1 98.38 180 ASN A C 1
ATOM 1444 O O . ASN A 1 180 ? -16.797 -18.953 1.411 1 98.38 180 ASN A O 1
ATOM 1448 N N . GLN A 1 181 ? -16.688 -18.875 -0.805 1 97.81 181 GLN A N 1
ATOM 1449 C CA . GLN A 1 181 ? -15.961 -20.141 -0.884 1 97.81 181 GLN A CA 1
ATOM 1450 C C . GLN A 1 181 ? -14.641 -20.078 -0.132 1 97.81 181 GLN A C 1
ATOM 1452 O O . GLN A 1 181 ? -14.266 -21.016 0.568 1 97.81 181 GLN A O 1
ATOM 1457 N N . ILE A 1 182 ? -13.953 -18.984 -0.277 1 98.44 182 ILE A N 1
ATOM 1458 C CA . ILE A 1 182 ? -12.656 -18.797 0.372 1 98.44 182 ILE A CA 1
ATOM 1459 C C . ILE A 1 182 ? -12.836 -18.844 1.889 1 98.44 182 ILE A C 1
ATOM 1461 O O . ILE A 1 182 ? -12.148 -19.594 2.578 1 98.44 182 ILE A O 1
ATOM 1465 N N . PHE A 1 183 ? -13.758 -18.078 2.43 1 98.25 183 PHE A N 1
ATOM 1466 C CA . PHE A 1 183 ? -13.891 -17.938 3.875 1 98.25 183 PHE A CA 1
ATOM 1467 C C . PHE A 1 183 ? -14.688 -19.094 4.469 1 98.25 183 PHE A C 1
ATOM 1469 O O . PHE A 1 183 ? -14.828 -19.188 5.688 1 98.25 183 PHE A O 1
ATOM 1476 N N . ASP A 1 184 ? -15.188 -19.984 3.59 1 97.56 184 ASP A N 1
ATOM 1477 C CA . ASP A 1 184 ? -15.727 -21.266 4.059 1 97.56 184 ASP A CA 1
ATOM 1478 C C . ASP A 1 184 ? -14.617 -22.203 4.52 1 97.56 184 ASP A C 1
ATOM 1480 O O . ASP A 1 184 ? -14.844 -23.078 5.352 1 97.56 184 ASP A O 1
ATOM 1484 N N . ILE A 1 185 ? -13.438 -21.938 4 1 96.25 185 ILE A N 1
ATOM 1485 C CA . ILE A 1 185 ? -12.406 -22.922 4.281 1 96.25 185 ILE A CA 1
ATOM 1486 C C . ILE A 1 185 ? -11.344 -22.312 5.184 1 96.25 185 ILE A C 1
ATOM 1488 O O . ILE A 1 185 ? -10.523 -23.031 5.762 1 96.25 185 ILE A O 1
ATOM 1492 N N . ILE A 1 186 ? -11.312 -20.969 5.246 1 96.38 186 ILE A N 1
ATOM 1493 C CA . ILE A 1 186 ? -10.336 -20.328 6.125 1 96.38 186 ILE A CA 1
ATOM 1494 C C . ILE A 1 186 ? -11.023 -19.281 6.992 1 96.38 186 ILE A C 1
ATOM 1496 O O . ILE A 1 186 ? -12.148 -18.859 6.695 1 96.38 186 ILE A O 1
ATOM 1500 N N . SER A 1 187 ? -10.375 -18.906 8.047 1 96.62 187 SER A N 1
ATOM 1501 C CA . SER A 1 187 ? -10.812 -17.781 8.875 1 96.62 187 SER A CA 1
ATOM 1502 C C . SER A 1 187 ? -9.969 -16.547 8.617 1 96.62 187 SER A C 1
ATOM 1504 O O . SER A 1 187 ? -8.875 -16.625 8.062 1 96.62 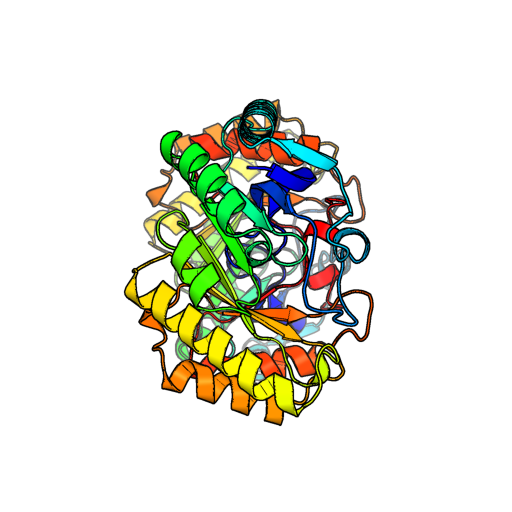187 SER A O 1
ATOM 1506 N N . LYS A 1 188 ? -10.469 -15.422 9.047 1 96.06 188 LYS A N 1
ATOM 1507 C CA . LYS A 1 188 ? -9.75 -14.156 8.898 1 96.06 188 LYS A CA 1
ATOM 1508 C C . LYS A 1 188 ? -8.383 -14.211 9.578 1 96.06 188 LYS A C 1
ATOM 1510 O O . LYS A 1 188 ? -7.434 -13.57 9.125 1 96.06 188 LYS A O 1
ATOM 1515 N N . ASP A 1 189 ? -8.258 -15.008 10.617 1 97.38 189 ASP A N 1
ATOM 1516 C CA . ASP A 1 189 ? -7.043 -15.07 11.422 1 97.38 189 ASP A CA 1
ATOM 1517 C C . ASP A 1 189 ? -5.984 -15.945 10.758 1 97.38 189 ASP A C 1
ATOM 1519 O O . ASP A 1 189 ? -4.828 -15.969 11.188 1 97.38 189 ASP A O 1
ATOM 1523 N N . ASP A 1 190 ? -6.379 -16.625 9.648 1 97.81 190 ASP A N 1
ATOM 1524 C CA . ASP A 1 190 ? -5.48 -17.562 8.992 1 97.81 190 ASP A CA 1
ATOM 1525 C C . ASP A 1 190 ? -4.625 -16.859 7.934 1 97.81 190 ASP A C 1
ATOM 1527 O O . ASP A 1 190 ? -3.635 -17.422 7.465 1 97.81 190 ASP A O 1
ATOM 1531 N N . ILE A 1 191 ? -5.027 -15.695 7.574 1 98.25 191 ILE A N 1
ATOM 1532 C CA . ILE A 1 191 ? -4.32 -15.023 6.492 1 98.25 191 ILE A CA 1
ATOM 1533 C C . ILE A 1 191 ? -3.803 -13.672 6.98 1 98.25 191 ILE A C 1
ATOM 1535 O O . ILE A 1 191 ? -4.234 -13.172 8.023 1 98.25 191 ILE A O 1
ATOM 1539 N N . ASP A 1 192 ? -2.906 -13.156 6.188 1 98 192 ASP A N 1
ATOM 1540 C CA . ASP A 1 192 ? -2.219 -11.93 6.574 1 98 192 ASP A CA 1
ATOM 1541 C C . ASP A 1 192 ? -2.666 -10.75 5.711 1 98 192 ASP A C 1
ATOM 1543 O O . ASP A 1 192 ? -2.172 -9.633 5.871 1 98 192 ASP A O 1
ATOM 1547 N N . GLY A 1 193 ? -3.619 -11.023 4.809 1 97.88 193 GLY A N 1
ATOM 1548 C CA . GLY A 1 193 ? -4.117 -9.945 3.969 1 97.88 193 GLY A CA 1
ATOM 1549 C C . GLY A 1 193 ? -5.102 -10.422 2.916 1 97.88 193 GLY A C 1
ATOM 1550 O O . GLY A 1 193 ? -5.16 -11.609 2.6 1 97.88 193 GLY A O 1
ATOM 1551 N N . PHE A 1 194 ? -5.859 -9.531 2.391 1 98.56 194 PHE A N 1
ATOM 1552 C CA . PHE A 1 194 ? -6.797 -9.695 1.285 1 98.56 194 PHE A CA 1
ATOM 1553 C C . PHE A 1 194 ? -6.785 -8.477 0.376 1 98.56 194 PHE A C 1
ATOM 1555 O O . PHE A 1 194 ? -7.191 -7.387 0.786 1 98.56 194 PHE A O 1
ATOM 1562 N N . ILE A 1 195 ? -6.355 -8.711 -0.821 1 98.19 195 ILE A N 1
ATOM 1563 C CA . ILE A 1 195 ? -6.129 -7.598 -1.741 1 98.19 195 ILE A CA 1
ATOM 1564 C C . ILE A 1 195 ? -7.062 -7.727 -2.943 1 98.19 195 ILE A C 1
ATOM 1566 O O . ILE A 1 195 ? -7.105 -8.773 -3.594 1 98.19 195 ILE A O 1
ATOM 1570 N N . ILE A 1 196 ? -7.824 -6.703 -3.156 1 97.62 196 ILE A N 1
ATOM 1571 C CA . ILE A 1 196 ? -8.516 -6.504 -4.426 1 97.62 196 ILE A CA 1
ATOM 1572 C C . ILE A 1 196 ? -7.648 -5.664 -5.359 1 97.62 196 ILE A C 1
ATOM 1574 O O . ILE A 1 196 ? -7.332 -4.512 -5.055 1 97.62 196 ILE A O 1
ATOM 1578 N N . GLN A 1 197 ? -7.25 -6.215 -6.453 1 95.94 197 GLN A N 1
ATOM 1579 C CA . GLN A 1 197 ? -6.352 -5.504 -7.355 1 95.94 197 GLN A CA 1
ATOM 1580 C C . GLN A 1 197 ? -7.047 -5.172 -8.672 1 95.94 197 GLN A C 1
ATOM 1582 O O . GLN A 1 197 ? -7.363 -6.07 -9.461 1 95.94 197 GLN A O 1
ATOM 1587 N N . PRO A 1 198 ? -7.254 -3.896 -8.969 1 94.75 198 PRO A N 1
ATOM 1588 C CA . PRO A 1 198 ? -7.852 -3.521 -10.258 1 94.75 198 PRO A CA 1
ATOM 1589 C C . PRO A 1 198 ? -6.895 -3.711 -11.43 1 94.75 198 PRO A C 1
ATOM 1591 O O . PRO A 1 198 ? -5.684 -3.516 -11.281 1 94.75 198 PRO A O 1
ATOM 1594 N N . THR A 1 199 ? -7.441 -4.07 -12.562 1 92.81 199 THR A N 1
ATOM 1595 C CA . THR A 1 199 ? -6.668 -4.059 -13.797 1 92.81 199 THR A CA 1
ATOM 1596 C C . THR A 1 199 ? -6.234 -2.639 -14.156 1 92.81 199 THR A C 1
ATOM 1598 O O . THR A 1 199 ? -6.852 -1.667 -13.711 1 92.81 199 THR A O 1
ATOM 1601 N N . TYR A 1 200 ? -5.23 -2.602 -14.859 1 87.69 200 TYR A N 1
ATOM 1602 C CA . TYR A 1 200 ? -4.711 -1.314 -15.305 1 87.69 200 TYR A CA 1
ATOM 1603 C C . TYR A 1 200 ? -4.551 -1.285 -16.828 1 87.69 200 TYR A C 1
ATOM 1605 O O . TYR A 1 200 ? -3.967 -2.199 -17.406 1 87.69 200 TYR A O 1
ATOM 1613 N N . GLY A 1 201 ? -5.031 -0.265 -17.422 1 87.94 201 GLY A N 1
ATOM 1614 C CA . GLY A 1 201 ? -4.844 -0.069 -18.859 1 87.94 201 GLY A CA 1
ATOM 1615 C C . GLY A 1 201 ? -5.805 -0.88 -19.703 1 87.94 201 GLY A C 1
ATOM 1616 O O . GLY A 1 201 ? -5.848 -0.726 -20.922 1 87.94 201 GLY A O 1
ATOM 1617 N N . VAL A 1 202 ? -6.508 -1.811 -19.094 1 91.5 202 VAL A N 1
ATOM 1618 C CA . VAL A 1 202 ? -7.457 -2.66 -19.812 1 91.5 202 VAL A CA 1
ATOM 1619 C C . VAL A 1 202 ? -8.664 -2.945 -18.922 1 91.5 202 VAL A C 1
ATOM 1621 O O . VAL A 1 202 ? -8.508 -3.422 -17.797 1 91.5 202 VAL A O 1
ATOM 1624 N N . ALA A 1 203 ? -9.852 -2.666 -19.391 1 94.25 203 ALA A N 1
ATOM 1625 C CA . ALA A 1 203 ? -11.102 -2.926 -18.672 1 94.25 203 ALA A CA 1
ATOM 1626 C C . ALA A 1 203 ? -11.008 -2.484 -17.219 1 94.25 203 ALA A C 1
ATOM 1628 O O . ALA A 1 203 ? -11.344 -3.248 -16.312 1 94.25 203 ALA A O 1
ATOM 1629 N N . GLU A 1 204 ? -10.508 -1.396 -17.031 1 94.25 204 GLU A N 1
ATOM 1630 C CA . GLU A 1 204 ? -10.32 -0.895 -15.68 1 94.25 204 GLU A CA 1
ATOM 1631 C C . GLU A 1 204 ? -11.656 -0.756 -14.953 1 94.25 204 GLU A C 1
ATOM 1633 O O . GLU A 1 204 ? -12.625 -0.251 -15.516 1 94.25 204 GLU A O 1
ATOM 1638 N N . PRO A 1 205 ? -11.766 -1.271 -13.758 1 95.12 205 PRO A N 1
ATOM 1639 C CA . PRO A 1 205 ? -13 -1.093 -12.992 1 95.12 205 PRO A CA 1
ATOM 1640 C C . PRO A 1 205 ? -13.195 0.345 -12.516 1 95.12 205 PRO A C 1
ATOM 1642 O O . PRO A 1 205 ? -12.219 1.076 -12.328 1 95.12 205 PRO A O 1
ATOM 1645 N N . THR A 1 206 ? -14.414 0.747 -12.328 1 93.94 206 THR A N 1
ATOM 1646 C CA . THR A 1 206 ? -14.734 2.053 -11.758 1 93.94 206 THR A CA 1
ATOM 1647 C C . THR A 1 206 ? -14.508 2.049 -10.25 1 93.94 206 THR A C 1
ATOM 1649 O O . THR A 1 206 ? -14.469 0.987 -9.625 1 93.94 206 THR A O 1
ATOM 1652 N N . LEU A 1 207 ? -14.367 3.234 -9.688 1 93.06 207 LEU A N 1
ATOM 1653 C CA . LEU A 1 207 ? -14.25 3.363 -8.242 1 93.06 207 LEU A CA 1
ATOM 1654 C C . LEU A 1 207 ? -15.469 2.771 -7.539 1 93.06 207 LEU A C 1
ATOM 1656 O O . LEU A 1 207 ? -15.336 2.09 -6.523 1 93.06 207 LEU A O 1
ATOM 1660 N N . ASP A 1 208 ? -16.656 3.025 -8.07 1 94.19 208 ASP A N 1
ATOM 1661 C CA . ASP A 1 208 ? -17.891 2.508 -7.484 1 94.19 208 ASP A CA 1
ATOM 1662 C C . ASP A 1 208 ? -17.859 0.983 -7.414 1 94.19 208 ASP A C 1
ATOM 1664 O O . ASP A 1 208 ? -18.266 0.397 -6.41 1 94.19 208 ASP A O 1
ATOM 1668 N N . LEU A 1 209 ? -17.422 0.375 -8.469 1 96.38 209 LEU A N 1
ATOM 1669 C CA . LEU A 1 209 ? -17.328 -1.08 -8.469 1 96.38 209 LEU A CA 1
ATOM 1670 C C . LEU A 1 209 ? -16.312 -1.56 -7.434 1 96.38 209 LEU A C 1
ATOM 1672 O O . LEU A 1 209 ? -16.594 -2.49 -6.672 1 96.38 209 LEU A O 1
ATOM 1676 N N . LEU A 1 210 ? -15.18 -0.938 -7.379 1 95.88 210 LEU A N 1
ATOM 1677 C CA . LEU A 1 210 ? -14.148 -1.313 -6.418 1 95.88 210 LEU A CA 1
ATOM 1678 C C . LEU A 1 210 ? -14.672 -1.222 -4.988 1 95.88 210 LEU A C 1
ATOM 1680 O O . LEU A 1 210 ? -14.438 -2.119 -4.18 1 95.88 210 LEU A O 1
ATOM 1684 N N . LEU A 1 211 ? -15.406 -0.135 -4.672 1 95.25 211 LEU A N 1
ATOM 1685 C CA . LEU A 1 211 ? -15.961 0.047 -3.338 1 95.25 211 LEU A CA 1
ATOM 1686 C C . LEU A 1 211 ? -17.016 -1.01 -3.043 1 95.25 211 LEU A C 1
ATOM 1688 O O . LEU A 1 211 ? -17.141 -1.479 -1.908 1 95.25 211 LEU A O 1
ATOM 1692 N N . SER A 1 212 ? -17.766 -1.369 -4.062 1 97.19 212 SER A N 1
ATOM 1693 C CA . SER A 1 212 ? -18.766 -2.432 -3.895 1 97.19 212 SER A CA 1
ATOM 1694 C C . SER A 1 212 ? -18.094 -3.766 -3.586 1 97.19 212 SER A C 1
ATOM 1696 O O . SER A 1 212 ? -18.547 -4.516 -2.723 1 97.19 212 SER A O 1
ATOM 1698 N N . LEU A 1 213 ? -17.031 -4.062 -4.309 1 98.06 213 LEU A N 1
ATOM 1699 C CA . LEU A 1 213 ? -16.297 -5.297 -4.07 1 98.06 213 LEU A CA 1
ATOM 1700 C C . LEU A 1 213 ? -15.633 -5.281 -2.697 1 98.06 213 LEU A C 1
ATOM 1702 O O . LEU A 1 213 ? -15.594 -6.301 -2.006 1 98.06 213 LEU A O 1
ATOM 1706 N N . TYR A 1 214 ? -15.117 -4.137 -2.328 1 97.75 214 TYR A N 1
ATOM 1707 C CA . TYR A 1 214 ? -14.586 -3.936 -0.984 1 97.75 214 TYR A CA 1
ATOM 1708 C C . TYR A 1 214 ? -15.625 -4.301 0.073 1 97.75 214 TYR A C 1
ATOM 1710 O O . TYR A 1 214 ? -15.32 -5.039 1.015 1 97.75 214 TYR A O 1
ATOM 1718 N N . ASP A 1 215 ? -16.828 -3.867 -0.078 1 97.88 215 ASP A N 1
ATOM 1719 C CA . ASP A 1 215 ? -17.906 -4.074 0.884 1 97.88 215 ASP A CA 1
ATOM 1720 C C . ASP A 1 215 ? -18.281 -5.551 0.972 1 97.88 215 ASP A C 1
ATOM 1722 O O . ASP A 1 215 ? -18.812 -6 1.991 1 97.88 215 ASP A O 1
ATOM 1726 N N . ILE A 1 216 ? -18.031 -6.285 -0.075 1 98.25 216 ILE A N 1
ATOM 1727 C CA . ILE A 1 216 ? -18.312 -7.719 -0.078 1 98.25 216 ILE A CA 1
ATOM 1728 C C . ILE A 1 216 ? -17.312 -8.438 0.834 1 98.25 216 ILE A C 1
ATOM 1730 O O . ILE A 1 216 ? -17.688 -9.359 1.562 1 98.25 216 ILE A O 1
ATOM 1734 N N . VAL A 1 217 ? -16.062 -8.016 0.811 1 98.56 217 VAL A N 1
ATOM 1735 C CA . VAL A 1 217 ? -14.992 -8.727 1.521 1 98.56 217 VAL A CA 1
ATOM 1736 C C . VAL A 1 217 ? -14.961 -8.273 2.979 1 98.56 217 VAL A C 1
ATOM 1738 O O . VAL A 1 217 ? -14.648 -9.07 3.873 1 98.56 217 VAL A O 1
ATOM 1741 N N . TYR A 1 218 ? -15.32 -7.035 3.258 1 97.69 218 TYR A N 1
ATOM 1742 C CA . TYR A 1 218 ? -15.102 -6.344 4.523 1 97.69 218 TYR A CA 1
ATO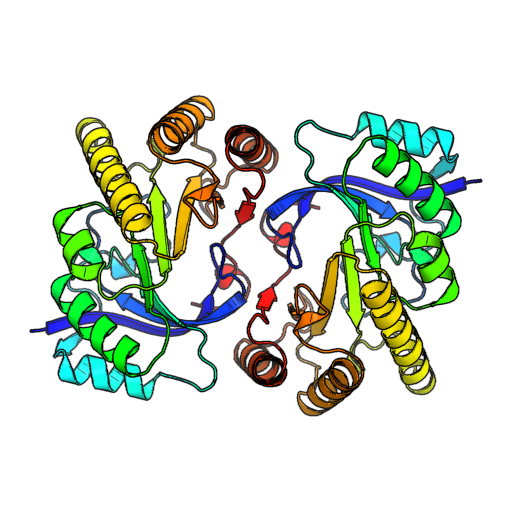M 1743 C C . TYR A 1 218 ? -15.727 -7.117 5.68 1 97.69 218 TYR A C 1
ATOM 1745 O O . TYR A 1 218 ? -15.086 -7.305 6.723 1 97.69 218 TYR A O 1
ATOM 1753 N N . PRO A 1 219 ? -16.922 -7.684 5.559 1 96.81 219 PRO A N 1
ATOM 1754 C CA . PRO A 1 219 ? -17.516 -8.422 6.676 1 96.81 219 PRO A CA 1
ATOM 1755 C C . PRO A 1 219 ? -16.719 -9.664 7.051 1 96.81 219 PRO A C 1
ATOM 1757 O O . PRO A 1 219 ? -16.812 -10.141 8.188 1 96.81 219 PRO A O 1
ATOM 1760 N N . HIS A 1 220 ? -15.953 -10.195 6.113 1 97.56 220 HIS A N 1
ATOM 1761 C CA . HIS A 1 220 ? -15.164 -11.406 6.348 1 97.56 220 HIS A CA 1
ATOM 1762 C C . HIS A 1 220 ? -13.758 -11.055 6.832 1 97.56 220 HIS A C 1
ATOM 1764 O O . HIS A 1 220 ? -13.156 -11.805 7.609 1 97.56 220 HIS A O 1
ATOM 1770 N N . TYR A 1 221 ? -13.266 -9.961 6.332 1 97.88 221 TYR A N 1
ATOM 1771 C CA . TYR A 1 221 ? -11.883 -9.555 6.578 1 97.88 221 TYR A CA 1
ATOM 1772 C C . TYR A 1 221 ? -11.766 -8.039 6.625 1 97.88 221 TYR A C 1
ATOM 1774 O O . TYR A 1 221 ? -11.586 -7.391 5.59 1 97.88 221 TYR A O 1
ATOM 1782 N N . ILE A 1 222 ? -11.625 -7.41 7.723 1 95.25 222 ILE A N 1
ATOM 1783 C CA . ILE A 1 222 ? -11.758 -5.977 7.941 1 95.25 222 ILE A CA 1
ATOM 1784 C C . ILE A 1 222 ? -10.555 -5.25 7.355 1 95.25 222 ILE A C 1
ATOM 1786 O O . ILE A 1 222 ? -10.648 -4.074 6.988 1 95.25 222 ILE A O 1
ATOM 1790 N N . ASP A 1 223 ? -9.453 -5.992 7.199 1 94.62 223 ASP A N 1
ATOM 1791 C CA . ASP A 1 223 ? -8.25 -5.336 6.715 1 94.62 223 ASP A CA 1
ATOM 1792 C C . ASP A 1 223 ? -8.094 -5.504 5.207 1 94.62 223 ASP A C 1
ATOM 1794 O O . ASP A 1 223 ? -6.988 -5.438 4.676 1 94.62 223 ASP A O 1
ATOM 1798 N N . VAL A 1 224 ? -9.227 -5.73 4.523 1 97.62 224 VAL A N 1
ATOM 1799 C CA . VAL A 1 224 ? -9.219 -5.816 3.064 1 97.62 224 VAL A CA 1
ATOM 1800 C C . VAL A 1 224 ? -8.719 -4.5 2.475 1 97.62 224 VAL A C 1
ATOM 1802 O O . VAL A 1 224 ? -9 -3.424 3.01 1 97.62 224 VAL A O 1
ATOM 1805 N N . LYS A 1 225 ? -8 -4.582 1.318 1 96.44 225 LYS A N 1
ATOM 1806 C CA . LYS A 1 225 ? -7.453 -3.4 0.66 1 96.44 225 LYS A CA 1
ATOM 1807 C C . LYS A 1 225 ? -7.652 -3.471 -0.852 1 96.44 225 LYS A C 1
ATOM 1809 O O . LYS A 1 225 ? -7.57 -4.551 -1.444 1 96.44 225 LYS A O 1
ATOM 1814 N N . VAL A 1 226 ? -7.91 -2.324 -1.411 1 95.19 226 VAL A N 1
ATOM 1815 C CA . VAL A 1 226 ? -7.824 -2.158 -2.857 1 95.19 226 VAL A CA 1
ATOM 1816 C C . VAL A 1 226 ? -6.453 -1.603 -3.234 1 95.19 226 VAL A C 1
ATOM 1818 O O . VAL A 1 226 ? -6.164 -0.428 -2.992 1 95.19 226 VAL A O 1
ATOM 1821 N N . VAL A 1 227 ? -5.652 -2.396 -3.857 1 91.5 227 VAL A N 1
ATOM 1822 C CA . VAL A 1 227 ? -4.277 -2.004 -4.148 1 91.5 227 VAL A CA 1
ATOM 1823 C C . VAL A 1 227 ? -4.004 -2.143 -5.645 1 91.5 227 VAL A C 1
ATOM 1825 O O . VAL A 1 227 ? -3.92 -3.256 -6.164 1 91.5 227 VAL A O 1
ATOM 1828 N N . PRO A 1 228 ? -3.854 -1.032 -6.309 1 88.81 228 PRO A N 1
ATOM 1829 C CA . PRO A 1 228 ? -3.469 -1.118 -7.719 1 88.81 228 PRO A CA 1
ATOM 1830 C C . PRO A 1 228 ? -2.002 -1.494 -7.91 1 88.81 228 PRO A C 1
ATOM 1832 O O . PRO A 1 228 ? -1.303 -1.782 -6.934 1 88.81 228 PRO A O 1
ATOM 1835 N N . GLN A 1 229 ? -1.565 -1.577 -9.164 1 83.75 229 GLN A N 1
ATOM 1836 C CA . GLN A 1 229 ? -0.174 -1.866 -9.492 1 83.75 229 GLN A CA 1
ATOM 1837 C C . GLN A 1 229 ? 0.686 -0.608 -9.406 1 83.75 229 GLN A C 1
ATOM 1839 O O . GLN A 1 229 ? 0.84 0.113 -10.398 1 83.75 229 GLN A O 1
ATOM 1844 N N . LEU A 1 230 ? 1.354 -0.42 -8.305 1 78.31 230 LEU A N 1
ATOM 1845 C CA . LEU A 1 230 ? 2.053 0.822 -7.992 1 78.31 230 LEU A CA 1
ATOM 1846 C C . LEU A 1 230 ? 3.285 0.987 -8.875 1 78.31 230 LEU A C 1
ATOM 1848 O O . LEU A 1 230 ? 3.701 2.111 -9.164 1 78.31 230 LEU A O 1
ATOM 1852 N N . HIS A 1 231 ? 3.891 -0.176 -9.227 1 74.38 231 HIS A N 1
ATOM 1853 C CA . HIS A 1 231 ? 5.125 -0.117 -9.992 1 74.38 231 HIS A CA 1
ATOM 1854 C C . HIS A 1 231 ? 4.898 0.553 -11.344 1 74.38 231 HIS A C 1
ATOM 1856 O O . HIS A 1 231 ? 5.824 1.138 -11.914 1 74.38 231 HIS A O 1
ATOM 1862 N N . LYS A 1 232 ? 3.719 0.544 -11.867 1 71.81 232 LYS A N 1
ATOM 1863 C CA . LYS A 1 232 ? 3.383 1.208 -13.125 1 71.81 232 LYS A CA 1
ATOM 1864 C C . LYS A 1 232 ? 3.48 2.725 -12.984 1 71.81 232 LYS A C 1
ATOM 1866 O O . LYS A 1 232 ? 3.721 3.428 -13.969 1 71.81 232 LYS A O 1
ATOM 1871 N N . PHE A 1 233 ? 3.545 3.189 -11.648 1 67.31 233 PHE A N 1
ATOM 1872 C CA . PHE A 1 233 ? 3.48 4.625 -11.398 1 67.31 233 PHE A CA 1
ATOM 1873 C C . PHE A 1 233 ? 4.867 5.184 -11.102 1 67.31 233 PHE A C 1
ATOM 1875 O O . PHE A 1 233 ? 5.082 6.395 -11.18 1 67.31 233 PHE A O 1
ATOM 1882 N N . ILE A 1 234 ? 5.746 4.281 -10.727 1 68 234 ILE A N 1
ATOM 1883 C CA . ILE A 1 234 ? 7.062 4.797 -10.359 1 68 234 ILE A CA 1
ATOM 1884 C C . ILE A 1 234 ? 8.078 4.406 -11.43 1 68 234 ILE A C 1
ATOM 1886 O O . ILE A 1 234 ? 9.289 4.504 -11.211 1 68 234 ILE A O 1
ATOM 1890 N N . GLY A 1 235 ? 7.562 3.986 -12.625 1 68.25 235 GLY A N 1
ATOM 1891 C CA . GLY A 1 235 ? 8.453 3.625 -13.719 1 68.25 235 GLY A CA 1
ATOM 1892 C C . GLY A 1 235 ? 9.305 2.406 -13.414 1 68.25 235 GLY A C 1
ATOM 1893 O O . GLY A 1 235 ? 10.43 2.295 -13.898 1 68.25 235 GLY A O 1
ATOM 1894 N N . ALA A 1 236 ? 8.805 1.618 -12.531 1 68.44 236 ALA A N 1
ATOM 1895 C CA . ALA A 1 236 ? 9.5 0.368 -12.227 1 68.44 236 ALA A CA 1
ATOM 1896 C C . ALA A 1 236 ? 8.992 -0.767 -13.117 1 68.44 236 ALA A C 1
ATOM 1898 O O . ALA A 1 236 ? 7.867 -0.719 -13.609 1 68.44 236 ALA A O 1
ATOM 1899 N N . PRO A 1 237 ? 9.914 -1.639 -13.43 1 70.06 237 PRO A N 1
ATOM 1900 C CA . PRO A 1 237 ? 9.484 -2.785 -14.234 1 70.06 237 PRO A CA 1
ATOM 1901 C C . PRO A 1 237 ? 8.414 -3.623 -13.539 1 70.06 237 PRO A C 1
ATOM 1903 O O . PRO A 1 237 ? 8.312 -3.605 -12.312 1 70.06 237 PRO A O 1
ATOM 1906 N N . MET B 1 1 ? -19.344 27.984 16.344 1 90.81 1 MET B N 1
ATOM 1907 C CA . MET B 1 1 ? -18.078 27.688 15.688 1 90.81 1 MET B CA 1
ATOM 1908 C C . MET B 1 1 ? -18.312 27.203 14.258 1 90.81 1 MET B C 1
ATOM 1910 O O . MET B 1 1 ? -19.297 26.531 13.977 1 90.81 1 MET B O 1
ATOM 1914 N N . LYS B 1 2 ? -17.438 27.688 13.383 1 96.62 2 LYS B N 1
ATOM 1915 C CA . LYS B 1 2 ? -17.594 27.359 11.969 1 96.62 2 LYS B CA 1
ATOM 1916 C C . LYS B 1 2 ? -16.375 26.594 11.453 1 96.62 2 LYS B C 1
ATOM 1918 O O . LYS B 1 2 ? -15.328 26.562 12.117 1 96.62 2 LYS B O 1
ATOM 1923 N N . VAL B 1 3 ? -16.547 25.906 10.328 1 97.62 3 VAL B N 1
ATOM 1924 C CA . VAL B 1 3 ? -15.469 25.188 9.672 1 97.62 3 VAL B CA 1
ATOM 1925 C C . VAL B 1 3 ? -15.586 25.344 8.156 1 97.62 3 VAL B C 1
ATOM 1927 O O . VAL B 1 3 ? -16.688 25.391 7.617 1 97.62 3 VAL B O 1
ATOM 1930 N N . ARG B 1 4 ? -14.477 25.5 7.559 1 97.88 4 ARG B N 1
ATOM 1931 C CA . ARG B 1 4 ? -14.414 25.562 6.102 1 97.88 4 ARG B CA 1
ATOM 1932 C C . ARG B 1 4 ? -13.977 24.219 5.523 1 97.88 4 ARG B C 1
ATOM 1934 O O . ARG B 1 4 ? -12.844 23.781 5.738 1 97.88 4 ARG B O 1
ATOM 1941 N N . LEU B 1 5 ? -14.891 23.578 4.777 1 97.94 5 LEU B N 1
ATOM 1942 C CA . LEU B 1 5 ? -14.609 22.312 4.105 1 97.94 5 LEU B CA 1
ATOM 1943 C C . LEU B 1 5 ? -14.414 22.531 2.609 1 97.94 5 LEU B C 1
ATOM 1945 O O . LEU B 1 5 ? -15.258 23.141 1.948 1 97.94 5 LEU B O 1
ATOM 1949 N N . PHE B 1 6 ? -13.281 22.109 2.127 1 97.38 6 PHE B N 1
ATOM 1950 C CA . PHE B 1 6 ? -13.023 22.172 0.692 1 97.38 6 PHE B CA 1
ATOM 1951 C C . PHE B 1 6 ? -13.781 21.062 -0.041 1 97.38 6 PHE B C 1
ATOM 1953 O O . PHE B 1 6 ? -14.375 21.312 -1.091 1 97.38 6 PHE B O 1
ATOM 1960 N N . GLU B 1 7 ? -13.734 19.844 0.449 1 96.62 7 GLU B N 1
ATOM 1961 C CA . GLU B 1 7 ? -14.414 18.688 -0.137 1 96.62 7 GLU B CA 1
ATOM 1962 C C . GLU B 1 7 ? -14.68 17.609 0.912 1 96.62 7 GLU B C 1
ATOM 1964 O O . GLU B 1 7 ? -13.945 17.5 1.896 1 96.62 7 GLU B O 1
ATOM 1969 N N . ILE B 1 8 ? -15.727 16.875 0.751 1 96.62 8 ILE B N 1
ATOM 1970 C CA . ILE B 1 8 ? -16.047 15.68 1.52 1 96.62 8 ILE B CA 1
ATOM 1971 C C . ILE B 1 8 ? -16.484 14.555 0.574 1 96.62 8 ILE B C 1
ATOM 1973 O O . ILE B 1 8 ? -17.375 14.742 -0.258 1 96.62 8 ILE B O 1
ATOM 1977 N N . PHE B 1 9 ? -15.797 13.422 0.627 1 95 9 PHE B N 1
ATOM 1978 C CA . PHE B 1 9 ? -16.094 12.336 -0.3 1 95 9 PHE B CA 1
ATOM 1979 C C . PHE B 1 9 ? -15.578 11.008 0.243 1 95 9 PHE B C 1
ATOM 1981 O O . PHE B 1 9 ? -14.688 10.977 1.095 1 95 9 PHE B O 1
ATOM 1988 N N . THR B 1 10 ? -16.156 9.938 -0.243 1 94.88 10 THR B N 1
ATOM 1989 C CA . THR B 1 10 ? -15.695 8.594 0.081 1 94.88 10 THR B CA 1
ATOM 1990 C C . THR B 1 10 ? -14.836 8.039 -1.049 1 94.88 10 THR B C 1
ATOM 1992 O O . THR B 1 10 ? -15.172 8.18 -2.225 1 94.88 10 THR B O 1
ATOM 1995 N N . SER B 1 11 ? -13.719 7.457 -0.688 1 94 11 SER B N 1
ATOM 1996 C CA . SER B 1 11 ? -12.805 6.824 -1.632 1 94 11 SER B CA 1
ATOM 1997 C C . SER B 1 11 ? -11.914 5.801 -0.938 1 94 11 SER B C 1
ATOM 1999 O O . SER B 1 11 ? -12.203 5.371 0.18 1 94 11 SER B O 1
ATOM 2001 N N . VAL B 1 12 ? -10.945 5.281 -1.634 1 92.81 12 VAL B N 1
ATOM 2002 C CA . VAL B 1 12 ? -9.898 4.438 -1.068 1 92.81 12 VAL B CA 1
ATOM 2003 C C . VAL B 1 12 ? -8.68 5.289 -0.72 1 92.81 12 VAL B C 1
ATOM 2005 O O . VAL B 1 12 ? -8.312 6.195 -1.47 1 92.81 12 VAL B O 1
ATOM 2008 N N . GLU B 1 13 ? -8.18 5.008 0.459 1 93.12 13 GLU B N 1
ATOM 2009 C CA . GLU B 1 13 ? -6.961 5.707 0.853 1 93.12 13 GLU B CA 1
ATOM 2010 C C . GLU B 1 13 ? -5.844 5.488 -0.166 1 93.12 13 GLU B C 1
ATOM 2012 O O . GLU B 1 13 ? -5.531 4.352 -0.515 1 93.12 13 GLU B O 1
ATOM 2017 N N . GLY B 1 14 ? -5.23 6.574 -0.593 1 89.69 14 GLY B N 1
ATOM 2018 C CA . GLY B 1 14 ? -4.254 6.477 -1.664 1 89.69 14 GLY B CA 1
ATOM 2019 C C . GLY B 1 14 ? -2.822 6.598 -1.178 1 89.69 14 GLY B C 1
ATOM 2020 O O . GLY B 1 14 ? -1.885 6.566 -1.978 1 89.69 14 GLY B O 1
ATOM 2021 N N . GLU B 1 15 ? -2.65 6.785 0.094 1 88.5 15 GLU B N 1
ATOM 2022 C CA . GLU B 1 15 ? -1.302 6.992 0.612 1 88.5 15 GLU B CA 1
ATOM 2023 C C . GLU B 1 15 ? -1.129 6.336 1.979 1 88.5 15 GLU B C 1
ATOM 2025 O O . GLU B 1 15 ? -2.109 5.949 2.615 1 88.5 15 GLU B O 1
ATOM 2030 N N . GLY B 1 16 ? 0.149 6.125 2.273 1 91.81 16 GLY B N 1
ATOM 2031 C CA . GLY B 1 16 ? 0.478 5.758 3.643 1 91.81 16 GLY B CA 1
ATOM 2032 C C . GLY B 1 16 ? 0.246 4.289 3.938 1 91.81 16 GLY B C 1
ATOM 2033 O O . GLY B 1 16 ? 0.249 3.459 3.025 1 91.81 16 GLY B O 1
ATOM 2034 N N . ILE B 1 17 ? 0.093 3.973 5.246 1 92.94 17 ILE B N 1
ATOM 2035 C CA . ILE B 1 17 ? 0.038 2.586 5.699 1 92.94 17 ILE B CA 1
ATOM 2036 C C . ILE B 1 17 ? -1.385 2.051 5.547 1 92.94 17 ILE B C 1
ATOM 2038 O O . ILE B 1 17 ? -1.611 0.842 5.637 1 92.94 17 ILE B O 1
ATOM 2042 N N . LEU B 1 18 ? -2.326 2.936 5.352 1 93.44 18 LEU B N 1
ATOM 2043 C CA . LEU B 1 18 ? -3.725 2.531 5.25 1 93.44 18 LEU B CA 1
ATOM 2044 C C . LEU B 1 18 ? -4.176 2.512 3.793 1 93.44 18 LEU B C 1
ATOM 2046 O O . LEU B 1 18 ? -5.379 2.525 3.51 1 93.44 18 LEU B O 1
ATOM 2050 N N . TYR B 1 19 ? -3.246 2.42 3.057 1 91 19 TYR B N 1
ATOM 2051 C CA . TYR B 1 19 ? -3.473 2.34 1.618 1 91 19 TYR B CA 1
ATOM 2052 C C . TYR B 1 19 ? -4.508 1.271 1.287 1 91 19 TYR B C 1
ATOM 2054 O O . TYR B 1 19 ? -4.516 0.198 1.895 1 91 19 TYR B O 1
ATOM 2062 N N . GLY B 1 20 ? -5.492 1.783 0.4 1 93 20 GLY B N 1
ATOM 2063 C CA . GLY B 1 20 ? -6.418 0.799 -0.134 1 93 20 GLY B CA 1
ATOM 2064 C C . GLY B 1 20 ? -7.68 0.653 0.698 1 93 20 GLY B C 1
ATOM 2065 O O . GLY B 1 20 ? -8.641 0.002 0.275 1 93 20 GLY B O 1
ATOM 2066 N N . THR B 1 21 ? -7.762 1.188 1.883 1 95.75 21 THR B N 1
ATOM 2067 C CA . THR B 1 21 ? -8.93 1.041 2.744 1 95.75 21 THR B CA 1
ATOM 2068 C C . THR B 1 21 ? -10 2.074 2.389 1 95.75 21 THR B C 1
ATOM 2070 O O . THR B 1 21 ? -9.672 3.197 1.995 1 95.75 21 THR B O 1
ATOM 2073 N N . LYS B 1 22 ? -11.25 1.723 2.555 1 96.56 22 LYS B N 1
ATOM 2074 C CA . LYS B 1 22 ? -12.375 2.621 2.32 1 96.56 22 LYS B CA 1
ATOM 2075 C C . LYS B 1 22 ? -12.414 3.742 3.354 1 96.56 22 LYS B C 1
ATOM 2077 O O . LYS B 1 22 ? -12.461 3.48 4.559 1 96.56 22 LYS B O 1
ATOM 2082 N N . THR B 1 23 ? -12.406 4.977 2.883 1 96.88 23 THR B N 1
ATOM 2083 C CA . THR B 1 23 ? -12.219 6.129 3.758 1 96.88 23 THR B CA 1
ATOM 2084 C C . THR B 1 23 ? -13.172 7.258 3.369 1 96.88 23 THR B C 1
ATOM 2086 O O . THR B 1 23 ? -13.359 7.539 2.184 1 96.88 23 THR B O 1
ATOM 2089 N N . LEU B 1 24 ? -13.797 7.867 4.352 1 97.94 24 LEU B N 1
ATOM 2090 C CA . LEU B 1 24 ? -14.422 9.164 4.145 1 97.94 24 LEU B CA 1
ATOM 2091 C C . LEU B 1 24 ? -13.414 10.297 4.359 1 97.94 24 LEU B C 1
ATOM 2093 O O . LEU B 1 24 ? -12.836 10.414 5.441 1 97.94 24 LEU B O 1
ATOM 2097 N N . PHE B 1 25 ? -13.234 11.102 3.383 1 97.56 25 PHE B N 1
ATOM 2098 C CA . PHE B 1 25 ? -12.281 12.195 3.434 1 97.56 25 PHE B CA 1
ATOM 2099 C C . PHE B 1 25 ? -12.984 13.516 3.754 1 97.56 25 PHE B C 1
ATOM 2101 O O . PHE B 1 25 ? -13.977 13.867 3.115 1 97.56 25 PHE B O 1
ATOM 2108 N N . ILE B 1 26 ? -12.492 14.133 4.746 1 98.25 26 ILE B N 1
ATOM 2109 C CA . ILE B 1 26 ? -12.828 15.523 5.047 1 98.25 26 ILE B CA 1
ATOM 2110 C C . ILE B 1 26 ? -11.633 16.422 4.738 1 98.25 26 ILE B C 1
ATOM 2112 O O . ILE B 1 26 ? -10.688 16.5 5.527 1 98.25 26 ILE B O 1
ATOM 2116 N N . ARG B 1 27 ? -11.68 17.078 3.625 1 97.56 27 ARG B N 1
ATOM 2117 C CA . ARG B 1 27 ? -10.609 17.984 3.225 1 97.56 27 ARG B CA 1
ATOM 2118 C C . ARG B 1 27 ? -10.922 19.422 3.627 1 97.56 27 ARG B C 1
ATOM 2120 O O . ARG B 1 27 ? -11.883 20.016 3.127 1 97.56 27 ARG B O 1
ATOM 2127 N N . LEU B 1 28 ? -10.141 19.891 4.508 1 97.88 28 LEU B N 1
ATOM 2128 C CA . LEU B 1 28 ? -10.383 21.234 5.023 1 97.88 28 LEU B CA 1
ATOM 2129 C C . LEU B 1 28 ? -9.617 22.281 4.211 1 97.88 28 LEU B C 1
ATOM 2131 O O . LEU B 1 28 ? -8.656 21.938 3.51 1 97.88 28 LEU B O 1
ATOM 2135 N N . ALA B 1 29 ? -10.078 23.484 4.344 1 97.25 29 ALA B N 1
ATOM 2136 C CA . ALA B 1 29 ? -9.422 24.609 3.678 1 97.25 29 ALA B CA 1
ATOM 2137 C C . ALA B 1 29 ? -8.32 25.203 4.559 1 97.25 29 ALA B C 1
ATOM 2139 O O . ALA B 1 29 ? -8.398 25.125 5.785 1 97.25 29 ALA B O 1
ATOM 2140 N N . GLY B 1 30 ? -7.277 25.75 3.834 1 96.62 30 GLY B N 1
ATOM 2141 C CA . GLY B 1 30 ? -6.246 26.516 4.527 1 96.62 30 GLY B CA 1
ATOM 2142 C C . GLY B 1 30 ? -4.98 25.719 4.773 1 96.62 30 GLY B C 1
ATOM 2143 O O . GLY B 1 30 ? -5.039 24.594 5.285 1 96.62 30 GLY B O 1
ATOM 2144 N N . CYS B 1 31 ? -3.92 26.234 4.457 1 94.12 31 CYS B N 1
ATOM 2145 C CA . CYS B 1 31 ? -2.602 25.656 4.715 1 94.12 31 CYS B CA 1
ATOM 2146 C C . CYS B 1 31 ? -1.563 26.766 4.922 1 94.12 31 CYS B C 1
ATOM 2148 O O . CYS B 1 31 ? -1.577 27.766 4.219 1 94.12 31 CYS B O 1
ATOM 2150 N N . PRO B 1 32 ? -0.729 26.594 5.852 1 91.31 32 PRO B N 1
ATOM 2151 C CA . PRO B 1 32 ? 0.292 27.625 6.059 1 91.31 32 PRO B CA 1
ATOM 2152 C C . PRO B 1 32 ? 1.454 27.5 5.074 1 91.31 32 PRO B C 1
ATOM 2154 O O . PRO B 1 32 ? 2.361 28.344 5.082 1 91.31 32 PRO B O 1
ATOM 2157 N N . PHE B 1 33 ? 1.453 26.453 4.227 1 90.06 33 PHE B N 1
ATOM 2158 C CA . PHE B 1 33 ? 2.578 26.188 3.338 1 90.06 33 PHE B CA 1
ATOM 2159 C C . PHE B 1 33 ? 2.148 26.281 1.879 1 90.06 33 PHE B C 1
ATOM 2161 O O . PHE B 1 33 ? 0.954 26.266 1.576 1 90.06 33 PHE B O 1
ATOM 2168 N N . THR B 1 34 ? 3.143 26.5 1.071 1 89.38 34 THR B N 1
ATOM 2169 C CA . THR B 1 34 ? 2.943 26.5 -0.374 1 89.38 34 THR B CA 1
ATOM 2170 C C . THR B 1 34 ? 3.926 25.562 -1.058 1 89.38 34 THR B C 1
ATOM 2172 O O . THR B 1 34 ? 4.578 25.938 -2.035 1 89.38 34 THR B O 1
ATOM 2175 N N . CYS B 1 35 ? 3.994 24.359 -0.593 1 90.81 35 CYS B N 1
ATOM 2176 C CA . CYS B 1 35 ? 4.914 23.391 -1.17 1 90.81 35 CYS B CA 1
ATOM 2177 C C . CYS B 1 35 ? 4.754 23.312 -2.684 1 90.81 35 CYS B C 1
ATOM 2179 O O . CYS B 1 35 ? 3.633 23.344 -3.197 1 90.81 35 CYS B O 1
ATOM 2181 N N . PHE B 1 36 ? 5.848 23.125 -3.441 1 90.88 36 PHE B N 1
ATOM 2182 C CA . PHE B 1 36 ? 5.812 23.188 -4.898 1 90.88 36 PHE B CA 1
ATOM 2183 C C . PHE B 1 36 ? 5.113 21.953 -5.469 1 90.88 36 PHE B C 1
ATOM 2185 O O . PHE B 1 36 ? 4.691 21.953 -6.625 1 90.88 36 PHE B O 1
ATOM 2192 N N . TYR B 1 37 ? 4.941 20.891 -4.664 1 90.19 37 TYR B N 1
ATOM 2193 C CA . TYR B 1 37 ? 4.367 19.641 -5.141 1 90.19 37 TYR B CA 1
ATOM 2194 C C . TYR B 1 37 ? 2.963 19.438 -4.586 1 90.19 37 TYR B C 1
ATOM 2196 O O . TYR B 1 37 ? 2.438 18.328 -4.602 1 90.19 37 TYR B O 1
ATOM 2204 N N . CYS B 1 38 ? 2.373 20.453 -4.027 1 89.81 38 CYS B N 1
ATOM 2205 C CA . CYS B 1 38 ? 1.037 20.297 -3.463 1 89.81 38 CYS B CA 1
ATOM 2206 C C . CYS B 1 38 ? 0.063 19.766 -4.508 1 89.81 38 CYS B C 1
ATOM 2208 O O . CYS B 1 38 ? -0.007 20.297 -5.621 1 89.81 38 CYS B O 1
ATOM 2210 N N . ASP B 1 39 ? -0.691 18.828 -4.148 1 83 39 ASP B N 1
ATOM 2211 C CA . ASP B 1 39 ? -1.566 18.172 -5.117 1 83 39 ASP B CA 1
ATOM 2212 C C . ASP B 1 39 ? -2.965 18.781 -5.094 1 83 39 ASP B C 1
ATOM 2214 O O . ASP B 1 39 ? -3.803 18.469 -5.938 1 83 39 ASP B O 1
ATOM 2218 N N . THR B 1 40 ? -3.281 19.609 -4.113 1 88.06 40 THR B N 1
ATOM 2219 C CA . THR B 1 40 ? -4.57 20.281 -4.012 1 88.06 40 THR B CA 1
ATOM 2220 C C . THR B 1 40 ? -4.379 21.766 -3.693 1 88.06 40 THR B C 1
ATOM 2222 O O . THR B 1 40 ? -4.895 22.266 -2.689 1 88.06 40 THR B O 1
ATOM 2225 N N . LYS B 1 41 ? -3.846 22.453 -4.594 1 90.56 41 LYS B N 1
ATOM 2226 C CA . LYS B 1 41 ? -3.49 23.859 -4.422 1 90.56 41 LYS B CA 1
ATOM 2227 C C . LYS B 1 41 ? -4.73 24.703 -4.164 1 90.56 41 LYS B C 1
ATOM 2229 O O . LYS B 1 41 ? -4.664 25.703 -3.447 1 90.56 41 LYS B O 1
ATOM 2234 N N . GLU B 1 42 ? -5.805 24.234 -4.668 1 92.69 42 GLU B N 1
ATOM 2235 C CA . GLU B 1 42 ? -7.051 24.984 -4.562 1 92.69 42 GLU B CA 1
ATOM 2236 C C . GLU B 1 42 ? -7.543 25.047 -3.119 1 92.69 42 GLU B C 1
ATOM 2238 O O . GLU B 1 42 ? -8.367 25.906 -2.773 1 92.69 42 GLU B O 1
ATOM 2243 N N . SER B 1 43 ? -7.055 24.156 -2.266 1 93.06 43 SER B N 1
ATOM 2244 C CA . SER B 1 43 ? -7.504 24.125 -0.879 1 93.06 43 SER B CA 1
ATOM 2245 C C . SER B 1 43 ? -6.641 25 0.009 1 93.06 43 SER B C 1
ATOM 2247 O O . SER B 1 43 ? -6.949 25.203 1.186 1 93.06 43 SER B O 1
ATOM 2249 N N . LEU B 1 44 ? -5.594 25.578 -0.471 1 93.62 44 LEU B N 1
ATOM 2250 C CA . LEU B 1 44 ? -4.602 26.281 0.336 1 93.62 44 LEU B CA 1
ATOM 2251 C C . LEU B 1 44 ? -5.195 27.547 0.957 1 93.62 44 LEU B C 1
ATOM 2253 O O . LEU B 1 44 ? -4.973 27.812 2.137 1 93.62 44 LEU B O 1
ATOM 2257 N N . PRO B 1 45 ? -5.969 28.297 0.195 1 94.81 45 PRO B N 1
ATOM 2258 C CA . PRO B 1 45 ? -6.566 29.484 0.823 1 94.81 45 PRO B CA 1
ATOM 2259 C C . PRO B 1 45 ? -7.605 29.125 1.883 1 94.81 45 PRO B C 1
ATOM 2261 O O . PRO B 1 45 ? -8.414 28.219 1.675 1 94.81 45 PRO B O 1
ATOM 2264 N N . LEU B 1 46 ? -7.598 29.797 2.951 1 93.5 46 LEU B N 1
ATOM 2265 C CA . LEU B 1 46 ? -8.523 29.5 4.039 1 93.5 46 LEU B CA 1
ATOM 2266 C C . LEU B 1 46 ? -9.961 29.766 3.619 1 93.5 46 LEU B C 1
ATOM 2268 O O . LEU B 1 46 ? -10.898 29.188 4.172 1 93.5 46 LEU B O 1
ATOM 2272 N N . ASP B 1 47 ? -10.117 30.625 2.746 1 94.44 47 ASP B N 1
ATOM 2273 C CA . ASP B 1 47 ? -11.477 30.969 2.344 1 94.44 47 ASP B CA 1
ATOM 2274 C C . ASP B 1 47 ? -11.953 30.078 1.194 1 94.44 47 ASP B C 1
ATOM 2276 O O . ASP B 1 47 ? -13.016 30.328 0.616 1 94.44 47 ASP B O 1
ATOM 2280 N N . SER B 1 48 ? -11.164 29.094 0.845 1 94.69 48 SER B N 1
ATOM 2281 C CA . SER B 1 48 ? -11.602 28.125 -0.159 1 94.69 48 SER B CA 1
ATOM 2282 C C . SER B 1 48 ? -12.648 27.172 0.408 1 94.69 48 SER B C 1
ATOM 2284 O O . SER B 1 48 ? -12.875 27.141 1.62 1 94.69 48 SER B O 1
ATOM 2286 N N . GLY B 1 49 ? -13.461 26.609 -0.453 1 95.12 49 GLY B N 1
ATOM 2287 C CA . GLY B 1 49 ? -14.508 25.688 -0.034 1 95.12 49 GLY B CA 1
ATOM 2288 C C . GLY B 1 49 ? -15.734 26.391 0.515 1 95.12 49 GLY B C 1
ATOM 2289 O O . GLY B 1 49 ? -16.094 27.469 0.056 1 95.12 49 GLY B O 1
ATOM 2290 N N . THR B 1 50 ? -16.422 25.688 1.361 1 97.62 50 THR B N 1
ATOM 2291 C CA . THR B 1 50 ? -17.703 26.156 1.893 1 97.62 50 THR B CA 1
ATOM 2292 C C . THR B 1 50 ? -17.672 26.203 3.418 1 97.62 50 THR B C 1
ATOM 2294 O O . THR B 1 50 ? -17.156 25.281 4.062 1 97.62 50 THR B O 1
ATOM 2297 N N . GLU B 1 51 ? -18.188 27.234 3.947 1 98.06 51 GLU B N 1
ATOM 2298 C CA . GLU B 1 51 ? -18.25 27.391 5.398 1 98.06 51 GLU B CA 1
ATOM 2299 C C . GLU B 1 51 ? -19.516 26.719 5.965 1 98.06 51 GLU B C 1
ATOM 2301 O O . GLU B 1 51 ? -20.609 26.891 5.422 1 98.06 51 GLU B O 1
ATOM 2306 N N . TYR B 1 52 ? -19.359 26 6.996 1 98.31 52 TYR B N 1
ATOM 2307 C CA . TYR B 1 52 ? -20.438 25.328 7.703 1 98.31 52 TYR B CA 1
ATOM 2308 C C . TYR B 1 52 ? -20.375 25.594 9.195 1 98.31 52 TYR B C 1
ATOM 2310 O O . TYR B 1 52 ? -19.281 25.812 9.742 1 98.31 52 TYR B O 1
ATOM 2318 N N . SER B 1 53 ? -21.547 25.625 9.812 1 98.5 53 SER B N 1
ATOM 2319 C CA . SER B 1 53 ? -21.516 25.438 11.258 1 98.5 53 SER B CA 1
ATOM 2320 C C . SER B 1 53 ? -21.078 24.016 11.617 1 98.5 53 SER B C 1
ATOM 2322 O O . SER B 1 53 ? -21.125 23.109 10.773 1 98.5 53 SER B O 1
ATOM 2324 N N . ILE B 1 54 ? -20.656 23.828 12.852 1 98.44 54 ILE B N 1
ATOM 2325 C CA . ILE B 1 54 ? -20.25 22.5 13.297 1 98.44 54 ILE B CA 1
ATOM 2326 C C . ILE B 1 54 ? -21.438 21.531 13.148 1 98.44 54 ILE B C 1
ATOM 2328 O O . ILE B 1 54 ? -21.25 20.391 12.727 1 98.44 54 ILE B O 1
ATOM 2332 N N . GLU B 1 55 ? -22.578 21.984 13.477 1 98.25 55 GLU B N 1
ATOM 2333 C CA . GLU B 1 55 ? -23.781 21.156 13.352 1 98.25 55 GLU B CA 1
ATOM 2334 C C . GLU B 1 55 ? -24.016 20.75 11.898 1 98.25 55 GLU B C 1
ATOM 2336 O O . GLU B 1 55 ? -24.312 19.594 11.609 1 98.25 55 GLU B O 1
ATOM 2341 N N . GLU B 1 56 ? -23.906 21.703 11.047 1 98.44 56 GLU B N 1
ATOM 2342 C CA . GLU B 1 56 ? -24.078 21.422 9.625 1 98.44 56 GLU B CA 1
ATOM 2343 C C . GLU B 1 56 ? -23.016 20.453 9.117 1 98.44 56 GLU B C 1
ATOM 2345 O O . GLU B 1 56 ? -23.312 19.547 8.336 1 98.44 56 GLU B O 1
ATOM 2350 N N . ALA B 1 57 ? -21.797 20.688 9.516 1 98.56 57 ALA B N 1
ATOM 2351 C CA . ALA B 1 57 ? -20.703 19.797 9.125 1 98.56 57 ALA B CA 1
ATOM 2352 C C . ALA B 1 57 ? -20.938 18.375 9.633 1 98.56 57 ALA B C 1
ATOM 2354 O O . ALA B 1 57 ? -20.703 17.406 8.906 1 98.56 57 ALA B O 1
ATOM 2355 N N . ASN B 1 58 ? -21.375 18.281 10.859 1 98.5 58 ASN B N 1
ATOM 2356 C CA . ASN B 1 58 ? -21.719 16.969 11.398 1 98.5 58 ASN B CA 1
ATOM 2357 C C . ASN B 1 58 ? -22.781 16.266 10.555 1 98.5 58 ASN B C 1
ATOM 2359 O O . ASN B 1 58 ? -22.656 15.07 10.266 1 98.5 58 ASN B O 1
ATOM 2363 N N . GLN B 1 59 ? -23.75 17.031 10.164 1 98.19 59 GLN B N 1
ATOM 2364 C CA . GLN B 1 59 ? -24.812 16.469 9.328 1 98.19 59 GLN B CA 1
ATOM 2365 C C . GLN B 1 59 ? -24.266 16.016 7.977 1 98.19 59 GLN B C 1
ATOM 2367 O O . GLN B 1 59 ? -24.656 14.969 7.457 1 98.19 59 GLN B O 1
ATOM 2372 N N . LEU B 1 60 ? -23.422 16.875 7.465 1 97.88 60 LEU B N 1
ATOM 2373 C CA . LEU B 1 60 ? -22.797 16.531 6.195 1 97.88 60 LEU B CA 1
ATOM 2374 C C . LEU B 1 60 ? -21.969 15.258 6.32 1 97.88 60 LEU B C 1
ATOM 2376 O O . LEU B 1 60 ? -22.031 14.391 5.445 1 97.88 60 LEU B O 1
ATOM 2380 N N . ILE B 1 61 ? -21.172 15.109 7.371 1 98.25 61 ILE B N 1
ATOM 2381 C CA . ILE B 1 61 ? -20.391 13.914 7.641 1 98.25 61 ILE B CA 1
ATOM 2382 C C . ILE B 1 61 ? -21.312 12.695 7.734 1 98.25 61 ILE B C 1
ATOM 2384 O O . ILE B 1 61 ? -21.078 11.68 7.074 1 98.25 61 ILE B O 1
ATOM 2388 N N . ASP B 1 62 ? -22.375 12.828 8.461 1 98 62 ASP B N 1
ATOM 2389 C CA . ASP B 1 62 ? -23.312 11.727 8.656 1 98 62 ASP B CA 1
ATOM 2390 C C . ASP B 1 62 ? -23.938 11.281 7.328 1 98 62 ASP B C 1
ATOM 2392 O O . ASP B 1 62 ? -24.094 10.086 7.078 1 98 62 ASP B O 1
ATOM 2396 N N . SER B 1 63 ? -24.219 12.281 6.508 1 97.19 63 SER B N 1
ATOM 2397 C CA . SER B 1 63 ? -24.875 11.984 5.242 1 97.19 63 SER B CA 1
ATOM 2398 C C . SER B 1 63 ? -23.906 11.328 4.258 1 97.19 63 SER B C 1
ATOM 2400 O O . SER B 1 63 ? -24.344 10.648 3.322 1 97.19 63 SER B O 1
ATOM 2402 N N . ASN B 1 64 ? -22.594 11.531 4.434 1 96.81 64 ASN B N 1
ATOM 2403 C CA . ASN B 1 64 ? -21.594 10.977 3.527 1 96.81 64 ASN B CA 1
ATOM 2404 C C . ASN B 1 64 ? -21.016 9.672 4.066 1 96.81 64 ASN B C 1
ATOM 2406 O O . ASN B 1 64 ? -20.297 8.969 3.359 1 96.81 64 ASN B O 1
ATOM 2410 N N . LEU B 1 65 ? -21.281 9.375 5.25 1 95.88 65 LEU B N 1
ATOM 2411 C CA . LEU B 1 65 ? -20.766 8.148 5.848 1 95.88 65 LEU B CA 1
ATOM 2412 C C . LEU B 1 65 ? -21.422 6.922 5.215 1 95.88 65 LEU B C 1
ATOM 2414 O O . LEU B 1 65 ? -22.641 6.824 5.145 1 95.88 65 LEU B O 1
ATOM 2418 N N . LYS B 1 66 ? -20.625 6.043 4.688 1 93 66 LYS B N 1
ATOM 2419 C CA . LYS B 1 66 ? -21.094 4.805 4.066 1 93 66 LYS B CA 1
ATOM 2420 C C . LYS B 1 66 ? -20.859 3.609 4.984 1 93 66 LYS B C 1
ATOM 2422 O O . LYS B 1 66 ? -20.062 3.689 5.93 1 93 66 LYS B O 1
ATOM 2427 N N . ASN B 1 67 ? -21.578 2.516 4.688 1 90 67 ASN B N 1
ATOM 2428 C CA . ASN B 1 67 ? -21.344 1.278 5.422 1 90 67 ASN B CA 1
ATOM 2429 C C . ASN B 1 67 ? -19.906 0.794 5.25 1 90 67 ASN B C 1
ATOM 2431 O O . ASN B 1 67 ? -19.312 0.939 4.172 1 90 67 ASN B O 1
ATOM 2435 N N . GLN B 1 68 ? -19.328 0.284 6.328 1 93.75 68 GLN B N 1
ATOM 2436 C CA . GLN B 1 68 ? -18.031 -0.364 6.312 1 93.75 68 GLN B CA 1
ATOM 2437 C C . GLN B 1 68 ? -16.922 0.633 5.977 1 93.75 68 GLN B C 1
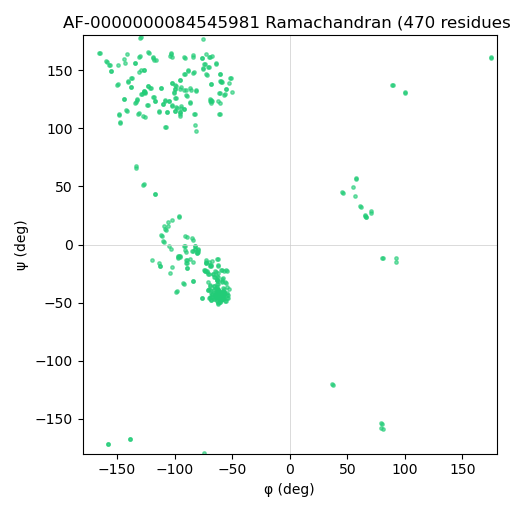ATOM 2439 O O . GLN B 1 68 ? -15.961 0.295 5.277 1 93.75 68 GLN B O 1
ATOM 2444 N N . THR B 1 69 ? -17.203 1.927 6.25 1 95 69 THR B N 1
ATOM 2445 C CA . THR B 1 69 ? -16.141 2.922 6.223 1 95 69 THR B CA 1
ATOM 2446 C C . THR B 1 69 ? -15.062 2.588 7.246 1 95 69 THR B C 1
ATOM 2448 O O . THR B 1 69 ? -15.352 2.439 8.438 1 95 69 THR B O 1
ATOM 2451 N N . TYR B 1 70 ? -13.898 2.445 6.703 1 95.94 70 TYR B N 1
ATOM 2452 C CA . TYR B 1 70 ? -12.797 2.043 7.574 1 95.94 70 TYR B CA 1
ATOM 2453 C C . TYR B 1 70 ? -12.43 3.162 8.539 1 95.94 70 TYR B C 1
ATOM 2455 O O . TYR B 1 70 ? -12.172 2.908 9.719 1 95.94 70 TYR B O 1
ATOM 2463 N N . LYS B 1 71 ? -12.445 4.395 8.094 1 97.69 71 LYS B N 1
ATOM 2464 C CA . LYS B 1 71 ? -12.07 5.547 8.906 1 97.69 71 LYS B CA 1
ATOM 2465 C C . LYS B 1 71 ? -12.523 6.848 8.25 1 97.69 71 LYS B C 1
ATOM 2467 O O . LYS B 1 71 ? -12.883 6.867 7.07 1 97.69 71 LYS B O 1
ATOM 2472 N N . VAL B 1 72 ? -12.508 7.906 9.039 1 98.56 72 VAL B N 1
ATOM 2473 C CA . VAL B 1 72 ? -12.695 9.266 8.547 1 98.56 72 VAL B CA 1
ATOM 2474 C C . VAL B 1 72 ? -11.375 10.031 8.617 1 98.56 72 VAL B C 1
ATOM 2476 O O . VAL B 1 72 ? -10.766 10.125 9.68 1 98.56 72 VAL B O 1
ATOM 2479 N N . ASN B 1 73 ? -10.984 10.547 7.523 1 98.5 73 ASN B N 1
ATOM 2480 C CA . ASN B 1 73 ? -9.672 11.188 7.383 1 98.5 73 ASN B CA 1
ATOM 2481 C C . ASN B 1 73 ? -9.797 12.703 7.305 1 98.5 73 ASN B C 1
ATOM 2483 O O . ASN B 1 73 ? -10.438 13.234 6.395 1 98.5 73 ASN B O 1
ATOM 2487 N N . PHE B 1 74 ? -9.273 13.375 8.328 1 98.62 74 PHE B N 1
ATOM 2488 C CA . PHE B 1 74 ? -9.125 14.82 8.258 1 98.62 74 PHE B CA 1
ATOM 2489 C C . PHE B 1 74 ? -7.852 15.195 7.516 1 98.62 74 PHE B C 1
ATOM 2491 O O . PHE B 1 74 ? -6.746 14.953 8 1 98.62 74 PHE B O 1
ATOM 2498 N N . THR B 1 75 ? -8.047 15.75 6.402 1 96.62 75 THR B N 1
ATOM 2499 C CA . THR B 1 75 ? -6.949 16.172 5.535 1 96.62 75 THR B CA 1
ATOM 2500 C C . THR B 1 75 ? -7.238 17.531 4.918 1 96.62 75 THR B C 1
ATOM 2502 O O . THR B 1 75 ? -8.07 18.281 5.43 1 96.62 75 THR B O 1
ATOM 2505 N N . GLY B 1 76 ? -6.391 17.922 3.861 1 91.81 76 GLY B N 1
ATOM 2506 C CA . GLY B 1 76 ? -6.633 19.172 3.166 1 91.81 76 GLY B CA 1
ATOM 2507 C C . GLY B 1 76 ? -5.91 20.359 3.795 1 91.81 76 GLY B C 1
ATOM 2508 O O . GLY B 1 76 ? -5.977 20.562 5.008 1 91.81 76 GLY B O 1
ATOM 2509 N N . GLY B 1 77 ? -5.363 21.125 2.832 1 91.19 77 GLY B N 1
ATOM 2510 C CA . GLY B 1 77 ? -4.395 22.031 3.43 1 91.19 77 GLY B CA 1
ATOM 2511 C C . GLY B 1 77 ? -3.625 21.406 4.578 1 91.19 77 GLY B C 1
ATOM 2512 O O . GLY B 1 77 ? -2.879 20.438 4.383 1 91.19 77 GLY B O 1
ATOM 2513 N N . ASP B 1 78 ? -3.789 22.047 5.734 1 95.81 78 ASP B N 1
ATOM 2514 C CA . ASP B 1 78 ? -3.412 21.438 7.008 1 95.81 78 ASP B CA 1
ATOM 2515 C C . ASP B 1 78 ? -4.539 21.562 8.031 1 95.81 78 ASP B C 1
ATOM 2517 O O . ASP B 1 78 ? -4.855 22.672 8.477 1 95.81 78 ASP B O 1
ATOM 2521 N N . PRO B 1 79 ? -5.117 20.438 8.398 1 97.81 79 PRO B N 1
ATOM 2522 C CA . PRO B 1 79 ? -6.305 20.453 9.266 1 97.81 79 PRO B CA 1
ATOM 2523 C C . PRO B 1 79 ? -6.074 21.234 10.562 1 97.81 79 PRO B C 1
ATOM 2525 O O . PRO B 1 79 ? -7.031 21.719 11.172 1 97.81 79 PRO B O 1
ATOM 2528 N N . LEU B 1 80 ? -4.863 21.375 10.961 1 98.06 80 LEU B N 1
ATOM 2529 C CA . LEU B 1 80 ? -4.574 22.031 12.227 1 98.06 80 LEU B CA 1
ATOM 2530 C C . LEU B 1 80 ? -4.887 23.516 12.156 1 98.06 80 LEU B C 1
ATOM 2532 O O . LEU B 1 80 ? -4.996 24.188 13.188 1 98.06 80 LEU B O 1
ATOM 2536 N N . ILE B 1 81 ? -5 24.047 10.945 1 97.44 81 ILE B N 1
ATOM 2537 C CA . ILE B 1 81 ? -5.41 25.438 10.789 1 97.44 81 ILE B CA 1
ATOM 2538 C C . ILE B 1 81 ? -6.781 25.641 11.422 1 97.44 81 ILE B C 1
ATOM 2540 O O . ILE B 1 81 ? -7.062 26.703 11.977 1 97.44 81 ILE B O 1
ATOM 2544 N N . GLN B 1 82 ? -7.551 24.609 11.359 1 98.19 82 GLN B N 1
ATOM 2545 C CA . GLN B 1 82 ? -8.898 24.656 11.922 1 98.19 82 GLN B CA 1
ATOM 2546 C C . GLN B 1 82 ? -9.055 23.656 13.055 1 98.19 82 GLN B C 1
ATOM 2548 O O . GLN B 1 82 ? -10.062 22.953 13.141 1 98.19 82 GLN B O 1
ATOM 2553 N N . HIS B 1 83 ? -8.047 23.609 13.906 1 98.38 83 HIS B N 1
ATOM 2554 C CA . HIS B 1 83 ? -7.902 22.562 14.914 1 98.38 83 HIS B CA 1
ATOM 2555 C C . HIS B 1 83 ? -9.117 22.516 15.836 1 98.38 83 HIS B C 1
ATOM 2557 O O . HIS B 1 83 ? -9.539 21.438 16.25 1 98.38 83 HIS B O 1
ATOM 2563 N N . GLN B 1 84 ? -9.711 23.656 16.203 1 98.5 84 GLN B N 1
ATOM 2564 C CA . GLN B 1 84 ? -10.867 23.641 17.078 1 98.5 84 GLN B CA 1
ATOM 2565 C C . GLN B 1 84 ? -12.047 22.906 16.438 1 98.5 84 GLN B C 1
ATOM 2567 O O . GLN B 1 84 ? -12.664 22.047 17.078 1 98.5 84 GLN B O 1
ATOM 2572 N N . ALA B 1 85 ? -12.312 23.281 15.234 1 98.5 85 ALA B N 1
ATOM 2573 C CA . ALA B 1 85 ? -13.391 22.625 14.516 1 98.5 85 ALA B CA 1
ATOM 2574 C C . ALA B 1 85 ? -13.102 21.141 14.336 1 98.5 85 ALA B C 1
ATOM 2576 O O . ALA B 1 85 ? -13.992 20.297 14.508 1 98.5 85 ALA B O 1
ATOM 2577 N N . VAL B 1 86 ? -11.875 20.797 13.969 1 98.75 86 VAL B N 1
ATOM 2578 C CA . VAL B 1 86 ? -11.469 19.406 13.758 1 98.75 86 VAL B CA 1
ATOM 2579 C C . VAL B 1 86 ? -11.711 18.594 15.023 1 98.75 86 VAL B C 1
ATOM 2581 O O . VAL B 1 86 ? -12.203 17.469 14.969 1 98.75 86 VAL B O 1
ATOM 2584 N N . ALA B 1 87 ? -11.375 19.188 16.172 1 98.75 87 ALA B N 1
ATOM 2585 C CA . ALA B 1 87 ? -11.594 18.5 17.438 1 98.75 87 ALA B CA 1
ATOM 2586 C C . ALA B 1 87 ? -13.07 18.172 17.641 1 98.75 87 ALA B C 1
ATOM 2588 O O . ALA B 1 87 ? -13.422 17.047 18.031 1 98.75 87 ALA B O 1
ATOM 2589 N N . PHE B 1 88 ? -13.906 19.125 17.344 1 98.69 88 PHE B N 1
ATOM 2590 C CA . PHE B 1 88 ? -15.344 18.906 17.5 1 98.69 88 PHE B CA 1
ATOM 2591 C C . PHE B 1 88 ? -15.844 17.844 16.547 1 98.69 88 PHE B C 1
ATOM 2593 O O . PHE B 1 88 ? -16.594 16.953 16.938 1 98.69 88 PHE B O 1
ATOM 2600 N N . LEU B 1 89 ? -15.445 17.953 15.312 1 98.81 89 LEU B N 1
ATOM 2601 C CA . LEU B 1 89 ? -15.883 16.984 14.305 1 98.81 89 LEU B CA 1
ATOM 2602 C C . LEU B 1 89 ? -15.367 15.594 14.617 1 98.81 89 LEU B C 1
ATOM 2604 O O . LEU B 1 89 ? -16.094 14.609 14.477 1 98.81 89 LEU B O 1
ATOM 2608 N N . ALA B 1 90 ? -14.102 15.484 15 1 98.81 90 ALA B N 1
ATOM 2609 C CA . ALA B 1 90 ? -13.5 14.195 15.32 1 98.81 90 ALA B CA 1
ATOM 2610 C C . ALA B 1 90 ? -14.211 13.539 16.5 1 98.81 90 ALA B C 1
ATOM 2612 O O . ALA B 1 90 ? -14.43 12.32 16.5 1 98.81 90 ALA B O 1
ATOM 2613 N N . LYS B 1 91 ? -14.516 14.312 17.5 1 98.5 91 LYS B N 1
ATOM 2614 C CA . LYS B 1 91 ? -15.258 13.773 18.625 1 98.5 91 LYS B CA 1
ATOM 2615 C C . LYS B 1 91 ? -16.594 13.188 18.188 1 98.5 91 LYS B C 1
ATOM 2617 O O . LYS B 1 91 ? -16.984 12.109 18.641 1 98.5 91 LYS B O 1
ATOM 2622 N N . HIS B 1 92 ? -17.281 13.906 17.359 1 98.5 92 HIS B N 1
ATOM 2623 C CA . HIS B 1 92 ? -18.547 13.438 16.812 1 98.5 92 HIS B CA 1
ATOM 2624 C C . HIS B 1 92 ? -18.391 12.078 16.141 1 98.5 92 HIS B C 1
ATOM 2626 O O . HIS B 1 92 ? -19.203 11.18 16.344 1 98.5 92 HIS B O 1
ATOM 2632 N N . ILE B 1 93 ? -17.328 11.922 15.383 1 98.44 93 ILE B N 1
ATOM 2633 C CA . ILE B 1 93 ? -17.047 10.695 14.648 1 98.44 93 ILE B CA 1
ATOM 2634 C C . ILE B 1 93 ? -16.703 9.57 15.625 1 98.44 93 ILE B C 1
ATOM 2636 O O . ILE B 1 93 ? -17.156 8.438 15.477 1 98.44 93 ILE B O 1
ATOM 2640 N N . GLN B 1 94 ? -15.875 9.875 16.594 1 97.5 94 GLN B N 1
ATOM 2641 C CA . GLN B 1 94 ? -15.5 8.891 17.609 1 97.5 94 GLN B CA 1
ATOM 2642 C C . GLN B 1 94 ? -16.719 8.359 18.344 1 97.5 94 GLN B C 1
ATOM 2644 O O . GLN B 1 94 ? -16.781 7.176 18.688 1 97.5 94 GLN B O 1
ATOM 2649 N N . ASP B 1 95 ? -17.625 9.219 18.625 1 97.19 95 ASP B N 1
ATOM 2650 C CA . ASP B 1 95 ? -18.859 8.812 19.297 1 97.19 95 ASP B CA 1
ATOM 2651 C C . ASP B 1 95 ? -19.625 7.77 18.469 1 97.19 95 ASP B C 1
ATOM 2653 O O . ASP B 1 95 ? -20.453 7.035 19 1 97.19 95 ASP B O 1
ATOM 2657 N N . LYS B 1 96 ? -19.359 7.738 17.25 1 96.81 96 LYS B N 1
ATOM 2658 C CA . LYS B 1 96 ? -19.969 6.754 16.359 1 96.81 96 LYS B CA 1
ATOM 2659 C C . LYS B 1 96 ? -19.109 5.5 16.25 1 96.81 96 LYS B C 1
ATOM 2661 O O . LYS B 1 96 ? -19.422 4.598 15.469 1 96.81 96 LYS B O 1
ATOM 2666 N N . LYS B 1 97 ? -18.016 5.488 16.906 1 96.56 97 LYS B N 1
ATOM 2667 C CA . LYS B 1 97 ? -17.109 4.355 17 1 96.56 97 LYS B CA 1
ATOM 2668 C C . LYS B 1 97 ? -16.406 4.109 15.656 1 96.56 97 LYS B C 1
ATOM 2670 O O . LYS B 1 97 ? -16.141 2.963 15.289 1 96.56 97 LYS B O 1
ATOM 2675 N N . ILE B 1 98 ? -16.219 5.121 14.867 1 97.56 98 ILE B N 1
ATOM 2676 C CA . ILE B 1 98 ? -15.422 5.082 13.648 1 97.56 98 ILE B CA 1
ATOM 2677 C C . ILE B 1 98 ? -14.047 5.695 13.906 1 97.56 98 ILE B C 1
ATOM 2679 O O . ILE B 1 98 ? -13.945 6.766 14.516 1 97.56 98 ILE B O 1
ATOM 2683 N N . PRO B 1 99 ? -13.031 5.012 13.5 1 98.19 99 PRO B N 1
ATOM 2684 C CA . PRO B 1 99 ? -11.695 5.574 13.711 1 98.19 99 PRO B CA 1
ATOM 2685 C C . PRO B 1 99 ? -11.5 6.922 13.016 1 98.19 99 PRO B C 1
ATOM 2687 O O . PRO B 1 99 ? -11.977 7.109 11.891 1 98.19 99 PRO B O 1
ATOM 2690 N N . THR B 1 100 ? -10.836 7.844 13.68 1 98.81 100 THR B N 1
ATOM 2691 C CA . THR B 1 100 ? -10.484 9.141 13.125 1 98.81 100 THR B CA 1
ATOM 2692 C C . THR B 1 100 ? -9.016 9.172 12.711 1 98.81 100 THR B C 1
ATOM 2694 O O . THR B 1 100 ? -8.164 8.602 13.398 1 98.81 100 THR B O 1
ATOM 2697 N N . TYR B 1 101 ? -8.727 9.75 11.617 1 98.75 101 TYR B N 1
ATOM 2698 C CA . TYR B 1 101 ? -7.406 9.82 11.008 1 98.75 101 TYR B CA 1
ATOM 2699 C C . TYR B 1 101 ? -7.016 11.266 10.719 1 98.75 101 TYR B C 1
ATOM 2701 O O . TYR B 1 101 ? -7.832 12.039 10.219 1 98.75 101 TYR B O 1
ATOM 2709 N N . LEU B 1 102 ? -5.852 11.695 11.102 1 98.75 102 LEU B N 1
ATOM 2710 C CA . LEU B 1 102 ? -5.34 13.039 10.875 1 98.75 102 LEU B CA 1
ATOM 2711 C C . LEU B 1 102 ? -4.082 13.008 10.008 1 98.75 102 LEU B C 1
ATOM 2713 O O . LEU B 1 102 ? -3.141 12.273 10.305 1 98.75 102 LEU B O 1
ATOM 2717 N N . GLU B 1 103 ? -4.098 13.742 8.984 1 97.44 103 GLU B N 1
ATOM 2718 C CA . GLU B 1 103 ? -2.904 14 8.18 1 97.44 103 GLU B CA 1
ATOM 2719 C C . GLU B 1 103 ? -2.434 15.445 8.336 1 97.44 103 GLU B C 1
ATOM 2721 O O . GLU B 1 103 ? -3.16 16.375 7.996 1 97.44 103 GLU B O 1
ATOM 2726 N N . SER B 1 104 ? -1.25 15.672 8.773 1 96.56 104 SER B N 1
ATOM 2727 C CA . SER B 1 104 ? -0.755 17.031 9.016 1 96.56 104 SER B CA 1
ATOM 2728 C C . SER B 1 104 ? 0.769 17.078 8.969 1 96.56 104 SER B C 1
ATOM 2730 O O . SER B 1 104 ? 1.433 16.062 9.211 1 96.56 104 SER B O 1
ATOM 2732 N N . SER B 1 105 ? 1.301 18.219 8.664 1 93.56 105 SER B N 1
ATOM 2733 C CA . SER B 1 105 ? 2.73 18.469 8.805 1 93.56 105 SER B CA 1
ATOM 2734 C C . SER B 1 105 ? 3.08 18.891 10.227 1 93.56 105 SER B C 1
ATOM 2736 O O . SER B 1 105 ? 4.254 19.062 10.555 1 93.56 105 SER B O 1
ATOM 2738 N N . CYS B 1 106 ? 2.092 19.062 11.023 1 95.06 106 CYS B N 1
ATOM 2739 C CA . CYS B 1 106 ? 2.24 19.344 12.445 1 95.06 106 CYS B CA 1
ATOM 2740 C C . CYS B 1 106 ? 3.074 20.594 12.664 1 95.06 106 CYS B C 1
ATOM 2742 O O . CYS B 1 106 ? 4.035 20.578 13.438 1 95.06 106 CYS B O 1
ATOM 2744 N N . PHE B 1 107 ? 2.627 21.672 12.102 1 93.5 107 PHE B N 1
ATOM 2745 C CA . PHE B 1 107 ? 3.375 22.922 12.117 1 93.5 107 PHE B CA 1
ATOM 2746 C C . PHE B 1 107 ? 3.195 23.641 13.445 1 93.5 107 PHE B C 1
ATOM 2748 O O . PHE B 1 107 ? 3.891 24.625 13.727 1 93.5 107 PHE B O 1
ATOM 2755 N N . ASP B 1 108 ? 2.312 23.094 14.273 1 96.38 108 ASP B N 1
ATOM 2756 C CA . ASP B 1 108 ? 1.967 23.75 15.531 1 96.38 108 ASP B CA 1
ATOM 2757 C C . ASP B 1 108 ? 1.622 22.734 16.609 1 96.38 108 ASP B C 1
ATOM 2759 O O . ASP B 1 108 ? 0.559 22.109 16.562 1 96.38 108 ASP B O 1
ATOM 2763 N N . ILE B 1 109 ? 2.463 22.641 17.609 1 97.81 109 ILE B N 1
ATOM 2764 C CA . ILE B 1 109 ? 2.367 21.594 18.625 1 97.81 109 ILE B CA 1
ATOM 2765 C C . ILE B 1 109 ? 1.133 21.828 19.484 1 97.81 109 ILE B C 1
ATOM 2767 O O . ILE B 1 109 ? 0.471 20.875 19.906 1 97.81 109 ILE B O 1
ATOM 2771 N N . ASP B 1 110 ? 0.767 23.031 19.766 1 98.44 110 ASP B N 1
ATOM 2772 C CA . ASP B 1 110 ? -0.388 23.328 20.609 1 98.44 110 ASP B CA 1
ATOM 2773 C C . ASP B 1 110 ? -1.69 22.938 19.922 1 98.44 110 ASP B C 1
ATOM 2775 O O . ASP B 1 110 ? -2.568 22.328 20.531 1 98.44 110 ASP B O 1
ATOM 2779 N N . ARG B 1 111 ? -1.82 23.328 18.688 1 98.5 111 ARG B N 1
ATOM 2780 C CA . ARG B 1 111 ? -2.996 22.953 17.906 1 98.5 111 ARG B CA 1
ATOM 2781 C C . ARG B 1 111 ? -3.09 21.438 17.75 1 98.5 111 ARG B C 1
ATOM 2783 O O . ARG B 1 111 ? -4.18 20.875 17.828 1 98.5 111 ARG B O 1
ATOM 2790 N N . PHE B 1 112 ? -1.951 20.797 17.531 1 98.75 112 PHE B N 1
ATOM 2791 C CA . PHE B 1 112 ? -1.9 19.359 17.422 1 98.75 112 PHE B CA 1
ATOM 2792 C C . PHE B 1 112 ? -2.391 18.688 18.703 1 98.75 112 PHE B C 1
ATOM 2794 O O . PHE B 1 112 ? -3.254 17.812 18.656 1 98.75 112 PHE B O 1
ATOM 2801 N N . ASN B 1 113 ? -1.88 19.125 19.812 1 98.69 113 ASN B N 1
ATOM 2802 C CA . ASN B 1 113 ? -2.258 18.547 21.094 1 98.69 113 ASN B CA 1
ATOM 2803 C C . ASN B 1 113 ? -3.74 18.75 21.391 1 98.69 113 ASN B C 1
ATOM 2805 O O . ASN B 1 113 ? -4.363 17.938 22.078 1 98.69 113 ASN B O 1
ATOM 2809 N N . HIS B 1 114 ? -4.25 19.844 20.875 1 98.62 114 HIS B N 1
ATOM 2810 C CA . HIS B 1 114 ? -5.672 20.109 21.062 1 98.62 114 HIS B CA 1
ATOM 2811 C C . HIS B 1 114 ? -6.523 19.031 20.391 1 98.62 114 HIS B C 1
ATOM 2813 O O . HIS B 1 114 ? -7.559 18.641 20.922 1 98.62 114 HIS B O 1
ATOM 2819 N N . VAL B 1 115 ? -6.109 18.562 19.219 1 98.62 115 VAL B N 1
ATOM 2820 C CA . VAL B 1 115 ? -6.922 17.625 18.453 1 98.62 115 VAL B CA 1
ATOM 2821 C C . VAL B 1 115 ? -6.574 16.188 18.859 1 98.62 115 VAL B C 1
ATOM 2823 O O . VAL B 1 115 ? -7.379 15.273 18.672 1 98.62 115 VAL B O 1
ATOM 2826 N N . LEU B 1 116 ? -5.418 15.938 19.453 1 98.69 116 LEU B N 1
ATOM 2827 C CA . LEU B 1 116 ? -4.801 14.641 19.688 1 98.69 116 LEU B CA 1
ATOM 2828 C C . LEU B 1 116 ? -5.742 13.711 20.438 1 98.69 116 LEU B C 1
ATOM 2830 O O . LEU B 1 116 ? -5.891 12.539 20.094 1 98.69 116 LEU B O 1
ATOM 2834 N N . PRO B 1 117 ? -6.48 14.18 21.469 1 98.56 117 PRO B N 1
ATOM 2835 C CA . PRO B 1 117 ? -7.344 13.273 22.234 1 98.56 117 PRO B CA 1
ATOM 2836 C C . PRO B 1 117 ? -8.445 12.656 21.375 1 98.56 117 PRO B C 1
ATOM 2838 O O . PRO B 1 117 ? -9 11.617 21.734 1 98.56 117 PRO B O 1
ATOM 2841 N N . PHE B 1 118 ? -8.727 13.25 20.203 1 98.62 118 PHE B N 1
ATOM 2842 C CA . PHE B 1 118 ? -9.875 12.812 19.422 1 98.62 118 PHE B CA 1
ATOM 2843 C C . PHE B 1 118 ? -9.43 12.133 18.125 1 98.62 118 PHE B C 1
ATOM 2845 O O . PHE B 1 118 ? -10.25 11.836 17.25 1 98.62 118 PHE B O 1
ATOM 2852 N N . ILE B 1 119 ? -8.172 11.883 17.969 1 98.75 119 ILE B N 1
ATOM 2853 C CA . ILE B 1 119 ? -7.613 11.258 16.781 1 98.75 119 ILE B CA 1
ATOM 2854 C C . ILE B 1 119 ? -7.09 9.867 17.125 1 98.75 119 ILE B C 1
ATOM 2856 O O . ILE B 1 119 ? -6.449 9.68 18.172 1 98.75 119 ILE B O 1
ATOM 2860 N N . ASP B 1 120 ? -7.391 8.914 16.312 1 98.62 120 ASP B N 1
ATOM 2861 C CA . ASP B 1 120 ? -6.957 7.539 16.562 1 98.62 120 ASP B CA 1
ATOM 2862 C C . ASP B 1 120 ? -5.703 7.215 15.75 1 98.62 120 ASP B C 1
ATOM 2864 O O . ASP B 1 120 ? -4.812 6.516 16.234 1 98.62 120 ASP B O 1
ATOM 2868 N N . ILE B 1 121 ? -5.625 7.648 14.508 1 98.62 121 ILE B N 1
ATOM 2869 C CA . ILE B 1 121 ? -4.527 7.383 13.586 1 98.62 121 ILE B CA 1
ATOM 2870 C C . ILE B 1 121 ? -3.904 8.703 13.133 1 98.62 121 ILE B C 1
ATOM 2872 O O . ILE B 1 121 ? -4.617 9.648 12.797 1 98.62 121 ILE B O 1
ATOM 2876 N N . ILE B 1 122 ? -2.627 8.781 13.133 1 98.69 122 ILE B N 1
ATOM 2877 C CA . ILE B 1 122 ? -1.968 10.039 12.82 1 98.69 122 ILE B CA 1
ATOM 2878 C C . ILE B 1 122 ? -0.848 9.805 11.805 1 98.69 122 ILE B C 1
ATOM 2880 O O . ILE B 1 122 ? 0.006 8.938 12.008 1 98.69 122 ILE B O 1
ATOM 2884 N N . LYS B 1 123 ? -0.926 10.477 10.781 1 98.25 123 LYS B N 1
ATOM 2885 C CA . LYS B 1 123 ? 0.209 10.633 9.875 1 98.25 123 LYS B CA 1
ATOM 2886 C C . LYS B 1 123 ? 0.985 11.914 10.188 1 98.25 123 LYS B C 1
ATOM 2888 O O . LYS B 1 123 ? 0.431 13.008 10.125 1 98.25 123 LYS B O 1
ATOM 2893 N N . ILE B 1 124 ? 2.168 11.789 10.547 1 97.94 124 ILE B N 1
ATOM 2894 C CA . ILE B 1 124 ? 3.07 12.922 10.727 1 97.94 124 ILE B CA 1
ATOM 2895 C C . ILE B 1 124 ? 3.936 13.102 9.484 1 97.94 124 ILE B C 1
ATOM 2897 O O . ILE B 1 124 ? 4.754 12.234 9.164 1 97.94 124 ILE B O 1
ATOM 2901 N N . GLU B 1 125 ? 3.779 14.195 8.891 1 96.69 125 GLU B N 1
ATOM 2902 C CA . GLU B 1 125 ? 4.547 14.453 7.676 1 96.69 125 GLU B CA 1
ATOM 2903 C C . GLU B 1 125 ? 5.73 15.375 7.957 1 96.69 125 GLU B C 1
ATOM 2905 O O . GLU B 1 125 ? 5.547 16.516 8.406 1 96.69 125 GLU B O 1
ATOM 2910 N N . PHE B 1 126 ? 6.898 14.953 7.73 1 97.06 126 PHE B N 1
ATOM 2911 C CA . PHE B 1 126 ? 8.094 15.781 7.73 1 97.06 126 PHE B CA 1
ATOM 2912 C C . PHE B 1 126 ? 8.367 16.344 6.336 1 97.06 126 PHE B C 1
ATOM 2914 O O . PHE B 1 126 ? 8.305 15.602 5.348 1 97.06 126 PHE B O 1
ATOM 2921 N N . LYS B 1 127 ? 8.617 17.562 6.309 1 94.12 127 LYS B N 1
ATOM 2922 C CA . LYS B 1 127 ? 8.961 18.188 5.039 1 94.12 127 LYS B CA 1
ATOM 2923 C C . LYS B 1 127 ? 10.477 18.266 4.855 1 94.12 127 LYS B C 1
ATOM 2925 O O . LYS B 1 127 ? 11.211 18.516 5.809 1 94.12 127 LYS B O 1
ATOM 2930 N N . THR B 1 128 ? 10.852 18.047 3.664 1 93.69 128 THR B N 1
ATOM 2931 C CA . THR B 1 128 ? 12.266 18.188 3.352 1 93.69 128 THR B CA 1
ATOM 2932 C C . THR B 1 128 ? 12.609 19.656 3.062 1 93.69 128 THR B C 1
ATOM 2934 O O . THR B 1 128 ? 11.734 20.438 2.703 1 93.69 128 THR B O 1
ATOM 2937 N N . LYS B 1 129 ? 13.883 19.969 3.143 1 90 129 LYS B N 1
ATOM 2938 C CA . LYS B 1 129 ? 14.367 21.328 2.916 1 90 129 LYS B CA 1
ATOM 2939 C C . LYS B 1 129 ? 14.078 21.781 1.49 1 90 129 LYS B C 1
ATOM 2941 O O . LYS B 1 129 ? 13.781 22.953 1.26 1 90 129 LYS B O 1
ATOM 2946 N N . ASP B 1 130 ? 14.078 20.875 0.643 1 90.19 130 ASP B N 1
ATOM 2947 C CA . ASP B 1 130 ? 13.953 21.188 -0.778 1 90.19 130 ASP B CA 1
ATOM 2948 C C . ASP B 1 130 ? 12.492 21.359 -1.178 1 90.19 130 ASP B C 1
ATOM 2950 O O . ASP B 1 130 ? 12.188 21.641 -2.342 1 90.19 130 ASP B O 1
ATOM 2954 N N . SER B 1 131 ? 11.594 21.297 -0.249 1 88.06 131 SER B N 1
ATOM 2955 C CA . SER B 1 131 ? 10.172 21.453 -0.55 1 88.06 131 SER B CA 1
ATOM 2956 C C . SER B 1 131 ? 9.844 22.906 -0.87 1 88.06 131 SER B C 1
ATOM 2958 O O . SER B 1 131 ? 8.766 23.203 -1.396 1 88.06 131 SER B O 1
ATOM 2960 N N . ASP B 1 132 ? 10.68 23.828 -0.603 1 80.88 132 ASP B N 1
ATOM 2961 C CA . ASP B 1 132 ? 10.609 25.25 -0.96 1 80.88 132 ASP B CA 1
ATOM 2962 C C . ASP B 1 132 ? 9.305 25.875 -0.469 1 80.88 132 ASP B C 1
ATOM 2964 O O . ASP B 1 132 ? 8.578 26.484 -1.247 1 80.88 132 ASP B O 1
ATOM 2968 N N . PHE B 1 133 ? 8.953 25.688 0.731 1 78.44 133 PHE B N 1
ATOM 2969 C CA . PHE B 1 133 ? 7.668 26.188 1.222 1 78.44 133 PHE B CA 1
ATOM 2970 C C . PHE B 1 133 ? 7.871 27.172 2.369 1 78.44 133 PHE B C 1
ATOM 2972 O O . PHE B 1 133 ? 6.938 27.875 2.764 1 78.44 133 PHE B O 1
ATOM 2979 N N . VAL B 1 134 ? 9.07 27.203 2.91 1 74.56 134 VAL B N 1
ATOM 2980 C CA . VAL B 1 134 ? 9.438 28.141 3.959 1 74.56 134 VAL B CA 1
ATOM 2981 C C . VAL B 1 134 ? 10.922 28.484 3.844 1 74.56 134 VAL B C 1
ATOM 2983 O O . VAL B 1 134 ? 11.688 27.75 3.219 1 74.56 134 VAL B O 1
ATOM 2986 N N . ASP B 1 135 ? 11.172 29.703 4.383 1 75.5 135 ASP B N 1
ATOM 2987 C CA . ASP B 1 135 ? 12.586 30.062 4.363 1 75.5 135 ASP B CA 1
ATOM 2988 C C . ASP B 1 135 ? 13.391 29.203 5.344 1 75.5 135 ASP B C 1
ATOM 2990 O O . ASP B 1 135 ? 12.812 28.5 6.176 1 75.5 135 ASP B O 1
ATOM 2994 N N . SER B 1 136 ? 14.672 29.172 5.125 1 75.56 136 SER B N 1
ATOM 2995 C CA . SER B 1 136 ? 15.586 28.297 5.844 1 75.56 136 SER B CA 1
ATOM 2996 C C . SER B 1 136 ? 15.484 28.5 7.352 1 75.56 136 SER B C 1
ATOM 2998 O O . SER B 1 136 ? 15.602 27.531 8.117 1 75.56 136 SER B O 1
ATOM 3000 N N . GLN B 1 137 ? 15.203 29.703 7.789 1 77.44 137 GLN B N 1
ATOM 3001 C CA . GLN B 1 137 ? 15.102 30 9.219 1 77.44 137 GLN B CA 1
ATOM 3002 C C . GLN B 1 137 ? 13.859 29.359 9.82 1 77.44 137 GLN B C 1
ATOM 3004 O O . GLN B 1 137 ? 13.883 28.906 10.969 1 77.44 137 GLN B O 1
ATOM 3009 N N . HIS B 1 138 ? 12.953 29.156 8.992 1 86.94 138 HIS B N 1
ATOM 3010 C CA . HIS B 1 138 ? 11.672 28.656 9.484 1 86.94 138 HIS B CA 1
ATOM 3011 C C . HIS B 1 138 ? 11.586 27.141 9.344 1 86.94 138 HIS B C 1
ATOM 3013 O O . HIS B 1 138 ? 10.742 26.5 9.977 1 86.94 138 HIS B O 1
ATOM 3019 N N . TYR B 1 139 ? 12.594 26.656 8.633 1 91.12 139 TYR B N 1
ATOM 3020 C CA . TYR B 1 139 ? 12.586 25.219 8.438 1 91.12 139 TYR B CA 1
ATOM 3021 C C . TYR B 1 139 ? 12.891 24.484 9.742 1 91.12 139 TYR B C 1
ATOM 3023 O O . TYR B 1 139 ? 12.18 23.547 10.109 1 91.12 139 TYR B O 1
ATOM 3031 N N . GLU B 1 140 ? 13.906 24.969 10.422 1 91.38 140 GLU B N 1
ATOM 3032 C CA . GLU B 1 140 ? 14.281 24.328 11.68 1 91.38 140 GLU B CA 1
ATOM 3033 C C . GLU B 1 140 ? 13.148 24.406 12.695 1 91.38 140 GLU B C 1
ATOM 3035 O O . GLU B 1 140 ? 12.914 23.453 13.438 1 91.38 140 GLU B O 1
ATOM 3040 N N . LYS B 1 141 ? 12.516 25.531 12.719 1 92.88 141 LYS B N 1
ATOM 3041 C CA . LYS B 1 141 ? 11.383 25.703 13.625 1 92.88 141 LYS B CA 1
ATOM 3042 C C . LYS B 1 141 ? 10.258 24.719 13.289 1 92.88 141 LYS B C 1
ATOM 3044 O O . LYS B 1 141 ? 9.664 24.125 14.18 1 92.88 141 LYS B O 1
ATOM 3049 N N . LEU B 1 142 ? 9.977 24.562 12.031 1 94 142 LEU B N 1
ATOM 3050 C CA . LEU B 1 142 ? 8.953 23.625 11.586 1 94 142 LEU B CA 1
ATOM 3051 C C . LEU B 1 142 ? 9.297 22.203 12.016 1 94 142 LEU B C 1
ATOM 3053 O O . LEU B 1 142 ? 8.453 21.5 12.594 1 94 142 LEU B O 1
ATOM 3057 N N . ILE B 1 143 ? 10.539 21.812 11.789 1 95.44 143 ILE B N 1
ATOM 3058 C CA . ILE B 1 143 ? 10.969 20.453 12.133 1 95.44 143 ILE B CA 1
ATOM 3059 C C . ILE B 1 143 ? 10.883 20.25 13.641 1 95.44 143 ILE B C 1
ATOM 3061 O O . ILE B 1 143 ? 10.492 19.188 14.109 1 95.44 143 ILE B O 1
ATOM 3065 N N . GLY B 1 144 ? 11.211 21.297 14.375 1 96.19 144 GLY B N 1
ATOM 3066 C CA . GLY B 1 144 ? 11.062 21.234 15.82 1 96.19 144 GLY B CA 1
ATOM 3067 C C . GLY B 1 144 ? 9.641 20.953 16.266 1 96.19 144 GLY B C 1
ATOM 3068 O O . GLY B 1 144 ? 9.414 20.125 17.141 1 96.19 144 GLY B O 1
ATOM 3069 N N . HIS B 1 145 ? 8.711 21.672 15.68 1 96.62 145 HIS B N 1
ATOM 3070 C CA . HIS B 1 145 ? 7.301 21.438 15.977 1 96.62 145 HIS B CA 1
ATOM 3071 C C . HIS B 1 145 ? 6.883 20.016 15.586 1 96.62 145 HIS B C 1
ATOM 3073 O O . HIS B 1 145 ? 6.219 19.328 16.359 1 96.62 145 HIS B O 1
ATOM 3079 N N . THR B 1 146 ? 7.297 19.609 14.422 1 97.75 146 THR B N 1
ATOM 3080 C CA . THR B 1 146 ? 6.914 18.297 13.914 1 97.75 146 THR B CA 1
ATOM 3081 C C . THR B 1 146 ? 7.449 17.188 14.812 1 97.75 146 THR B C 1
ATOM 3083 O O . THR B 1 146 ? 6.742 16.234 15.117 1 97.75 146 THR B O 1
ATOM 3086 N N . MET B 1 147 ? 8.664 17.359 15.305 1 98.25 147 MET B N 1
ATOM 3087 C CA . MET B 1 147 ? 9.266 16.406 16.234 1 98.25 147 MET B CA 1
ATOM 3088 C C . MET B 1 147 ? 8.469 16.328 17.531 1 98.25 147 MET B C 1
ATOM 3090 O O . MET B 1 147 ? 8.227 15.234 18.047 1 98.25 147 MET B O 1
ATOM 3094 N N . LYS B 1 148 ? 8.086 17.406 18.016 1 98.44 148 LYS B N 1
ATOM 3095 C CA . LYS B 1 148 ? 7.309 17.453 19.25 1 98.44 148 LYS B CA 1
ATOM 3096 C C . LYS B 1 148 ? 5.953 16.766 19.062 1 98.44 148 LYS B C 1
ATOM 3098 O O . LYS B 1 148 ? 5.48 16.062 19.953 1 98.44 148 LYS B O 1
ATOM 3103 N N . CYS B 1 149 ? 5.355 17.031 17.922 1 98.69 149 CYS B N 1
ATOM 3104 C CA . CYS B 1 149 ? 4.082 16.391 17.625 1 98.69 149 CYS B CA 1
ATOM 3105 C C . CYS B 1 149 ? 4.238 14.875 17.547 1 98.69 149 CYS B C 1
ATOM 3107 O O . CYS B 1 149 ? 3.406 14.133 18.078 1 98.69 149 CYS B O 1
ATOM 3109 N N . LEU B 1 150 ? 5.301 14.438 16.875 1 98.62 150 LEU B N 1
ATOM 3110 C CA . LEU B 1 150 ? 5.59 13.008 16.812 1 98.62 150 LEU B CA 1
ATOM 3111 C C . LEU B 1 150 ? 5.699 12.406 18.203 1 98.62 150 LEU B C 1
ATOM 3113 O O . LEU B 1 150 ? 5.07 11.383 18.5 1 98.62 150 LEU B O 1
ATOM 3117 N N . LYS B 1 151 ? 6.426 13.008 19.031 1 98.44 151 LYS B N 1
ATOM 3118 C CA . LYS B 1 151 ? 6.613 12.516 20.391 1 98.44 151 LYS B CA 1
ATOM 3119 C C . LYS B 1 151 ? 5.285 12.477 21.156 1 98.44 151 LYS B C 1
ATOM 3121 O O . LYS B 1 151 ? 4.988 11.5 21.844 1 98.44 151 LYS B O 1
ATOM 3126 N N . SER B 1 152 ? 4.516 13.531 20.984 1 98.69 152 SER B N 1
ATOM 3127 C CA . SER B 1 152 ? 3.215 13.578 21.656 1 98.69 152 SER B CA 1
ATOM 3128 C C . SER B 1 152 ? 2.318 12.438 21.188 1 98.69 152 SER B C 1
ATOM 3130 O O . SER B 1 152 ? 1.637 11.805 22 1 98.69 152 SER B O 1
ATOM 3132 N N . SER B 1 153 ? 2.281 12.211 19.891 1 98.56 153 SER B N 1
ATOM 3133 C CA . SER B 1 153 ? 1.481 11.125 19.328 1 98.56 153 SER B CA 1
ATOM 3134 C C . SER B 1 153 ? 1.901 9.773 19.891 1 98.56 153 SER B C 1
ATOM 3136 O O . SER B 1 153 ? 1.054 8.961 20.281 1 98.56 153 SER B O 1
ATOM 3138 N N . VAL B 1 154 ? 3.232 9.578 19.922 1 98.12 154 VAL B N 1
ATOM 3139 C CA . VAL B 1 154 ? 3.811 8.328 20.422 1 98.12 154 VAL B CA 1
ATOM 3140 C C . VAL B 1 154 ? 3.479 8.164 21.906 1 98.12 154 VAL B C 1
ATOM 3142 O O . VAL B 1 154 ? 3.045 7.094 22.328 1 98.12 154 VAL B O 1
ATOM 3145 N N . ASP B 1 155 ? 3.637 9.211 22.656 1 98.06 155 ASP B N 1
ATOM 3146 C CA . ASP B 1 155 ? 3.363 9.18 24.094 1 98.06 155 ASP B CA 1
ATOM 3147 C C . ASP B 1 155 ? 1.891 8.883 24.359 1 98.06 155 ASP B C 1
ATOM 3149 O O . ASP B 1 155 ? 1.557 8.227 25.359 1 98.06 155 ASP B O 1
ATOM 3153 N N . ALA B 1 156 ? 1.066 9.352 23.5 1 98.31 156 ALA B N 1
ATOM 3154 C CA . ALA B 1 156 ? -0.371 9.148 23.656 1 98.31 156 ALA B CA 1
ATOM 3155 C C . ALA B 1 156 ? -0.789 7.777 23.125 1 98.31 156 ALA B C 1
ATOM 3157 O O . ALA B 1 156 ? -1.971 7.426 23.156 1 98.31 156 ALA B O 1
ATOM 3158 N N . LYS B 1 157 ? 0.17 6.988 22.594 1 97.44 157 LYS B N 1
ATOM 3159 C CA . LYS B 1 157 ? -0.02 5.621 22.125 1 97.44 157 LYS B CA 1
ATOM 3160 C C . LYS B 1 157 ? -1.028 5.574 20.984 1 97.44 157 LYS B C 1
ATOM 3162 O O . LYS B 1 157 ? -1.866 4.672 20.922 1 97.44 157 LYS B O 1
ATOM 3167 N N . LYS B 1 158 ? -1.027 6.641 20.188 1 98.5 158 LYS B N 1
ATOM 3168 C CA . LYS B 1 158 ? -1.828 6.637 18.969 1 98.5 158 LYS B CA 1
ATOM 3169 C C . LYS B 1 158 ? -1.174 5.781 17.891 1 98.5 158 LYS B C 1
ATOM 3171 O O . LYS B 1 158 ? 0.037 5.555 17.922 1 98.5 158 LYS B O 1
ATOM 3176 N N . THR B 1 159 ? -1.986 5.184 16.953 1 98.31 159 THR B N 1
ATOM 3177 C CA . THR B 1 159 ? -1.39 4.656 15.734 1 98.31 159 THR B CA 1
ATOM 3178 C C . THR B 1 159 ? -0.712 5.77 14.938 1 98.31 159 THR B C 1
ATOM 3180 O O . THR B 1 159 ? -1.38 6.684 14.445 1 98.31 159 THR B O 1
ATOM 3183 N N . THR B 1 160 ? 0.591 5.719 14.859 1 98.62 160 THR B N 1
ATOM 3184 C CA . THR B 1 160 ? 1.361 6.828 14.305 1 98.62 160 THR B CA 1
ATOM 3185 C C . THR B 1 160 ? 2.324 6.332 13.234 1 98.62 160 THR B C 1
ATOM 3187 O O . THR B 1 160 ? 3.021 5.336 13.43 1 98.62 160 THR B O 1
ATOM 3190 N N . TYR B 1 161 ? 2.289 6.984 12.062 1 98.38 161 TYR B N 1
ATOM 3191 C CA . TYR B 1 161 ? 3.344 6.707 11.094 1 98.38 161 TYR B CA 1
ATOM 3192 C C . TYR B 1 161 ? 3.895 8 10.5 1 98.38 161 TYR B C 1
ATOM 3194 O O . TYR B 1 161 ? 3.246 9.047 10.57 1 98.38 161 TYR B O 1
ATOM 3202 N N . ILE B 1 162 ? 5.098 7.918 10.031 1 98.62 162 ILE B N 1
ATOM 3203 C CA . ILE B 1 162 ? 5.832 9.039 9.453 1 98.62 162 ILE B CA 1
ATOM 3204 C C . ILE B 1 162 ? 5.746 8.984 7.93 1 98.62 162 ILE B C 1
ATOM 3206 O O . ILE B 1 162 ? 5.867 7.91 7.332 1 98.62 162 ILE B O 1
ATOM 3210 N N . LYS B 1 163 ? 5.527 10.109 7.395 1 98.12 163 LYS B N 1
ATOM 3211 C CA . LYS B 1 163 ? 5.609 10.25 5.945 1 98.12 163 LYS B CA 1
ATOM 3212 C C . LYS B 1 163 ? 6.551 11.383 5.555 1 98.12 163 LYS B C 1
ATOM 3214 O O . LYS B 1 163 ? 6.473 12.484 6.109 1 98.12 163 LYS B O 1
ATOM 3219 N N . ILE B 1 164 ? 7.434 11.148 4.645 1 98.19 164 ILE B N 1
ATOM 3220 C CA . ILE B 1 164 ? 8.297 12.172 4.059 1 98.19 164 ILE B CA 1
ATOM 3221 C C . ILE B 1 164 ? 8.125 12.188 2.541 1 98.19 164 ILE B C 1
ATOM 3223 O O . ILE B 1 164 ? 8.375 11.18 1.871 1 98.19 164 ILE B O 1
ATOM 3227 N N . VAL B 1 165 ? 7.707 13.328 2.031 1 96.69 165 VAL B N 1
ATOM 3228 C CA . VAL B 1 165 ? 7.621 13.492 0.585 1 96.69 165 VAL B CA 1
ATOM 3229 C C . VAL B 1 165 ? 9 13.828 0.018 1 96.69 165 VAL B C 1
ATOM 3231 O O . VAL B 1 165 ? 9.703 14.695 0.545 1 96.69 165 VAL B O 1
ATOM 3234 N N . VAL B 1 166 ? 9.359 13.117 -1.06 1 97.44 166 VAL B N 1
ATOM 3235 C CA . VAL B 1 166 ? 10.672 13.336 -1.656 1 97.44 166 VAL B CA 1
ATOM 3236 C C . VAL B 1 166 ? 10.516 13.625 -3.148 1 97.44 166 VAL B C 1
ATOM 3238 O O . VAL B 1 166 ? 9.562 13.164 -3.781 1 97.44 166 VAL B O 1
ATOM 3241 N N . SER B 1 167 ? 11.406 14.383 -3.652 1 96.56 167 SER B N 1
ATOM 3242 C CA . SER B 1 167 ? 11.469 14.75 -5.062 1 96.56 167 SER B CA 1
ATOM 3243 C C . SER B 1 167 ? 12.859 14.516 -5.641 1 96.56 167 SER B C 1
ATOM 3245 O O . SER B 1 167 ? 13.75 14.039 -4.945 1 96.56 167 SER B O 1
ATOM 3247 N N . SER B 1 168 ? 12.984 14.797 -6.953 1 96.81 168 SER B N 1
ATOM 3248 C CA . SER B 1 168 ? 14.297 14.68 -7.582 1 96.81 168 SER B CA 1
ATOM 3249 C C . SER B 1 168 ? 15.281 15.672 -6.977 1 96.81 168 SER B C 1
ATOM 3251 O O . SER B 1 168 ? 16.5 15.547 -7.172 1 96.81 168 SER B O 1
ATOM 3253 N N . LYS B 1 169 ? 14.812 16.656 -6.195 1 96.31 169 LYS B N 1
ATOM 3254 C CA . LYS B 1 169 ? 15.641 17.688 -5.578 1 96.31 169 LYS B CA 1
ATOM 3255 C C . LYS B 1 169 ? 16.141 17.25 -4.203 1 96.31 169 LYS B C 1
ATOM 3257 O O . LYS B 1 169 ? 17.031 17.875 -3.629 1 96.31 169 LYS B O 1
ATOM 3262 N N . THR B 1 170 ? 15.578 16.219 -3.703 1 97.5 170 THR B N 1
ATOM 3263 C CA . THR B 1 170 ? 15.93 15.773 -2.357 1 97.5 170 THR B CA 1
ATOM 3264 C C . THR B 1 170 ? 17.344 15.219 -2.324 1 97.5 170 THR B C 1
ATOM 3266 O O . THR B 1 170 ? 17.672 14.297 -3.07 1 97.5 170 THR B O 1
ATOM 3269 N N . LYS B 1 171 ? 18.125 15.766 -1.455 1 97.06 171 LYS B N 1
ATOM 3270 C CA . LYS B 1 171 ? 19.5 15.305 -1.285 1 97.06 171 LYS B CA 1
ATOM 3271 C C . LYS B 1 171 ? 19.578 14.203 -0.234 1 97.06 171 LYS B C 1
ATOM 3273 O O . LYS B 1 171 ? 19.141 14.383 0.905 1 97.06 171 LYS B O 1
ATOM 3278 N N . PRO B 1 172 ? 20.203 13.102 -0.583 1 97.81 172 PRO B N 1
ATOM 3279 C CA . PRO B 1 172 ? 20.297 11.977 0.359 1 97.81 172 PRO B CA 1
ATOM 3280 C C . PRO B 1 172 ? 20.906 12.391 1.698 1 97.81 172 PRO B C 1
ATOM 3282 O O . PRO B 1 172 ? 20.453 11.938 2.752 1 97.81 172 PRO B O 1
ATOM 3285 N N . ASP B 1 173 ? 21.875 13.289 1.658 1 97.81 173 ASP B N 1
ATOM 3286 C CA . ASP B 1 173 ? 22.531 13.711 2.893 1 97.81 173 ASP B CA 1
ATOM 3287 C C . ASP B 1 173 ? 21.562 14.461 3.801 1 97.81 173 ASP B C 1
ATOM 3289 O O . ASP B 1 173 ? 21.516 14.219 5.012 1 97.81 1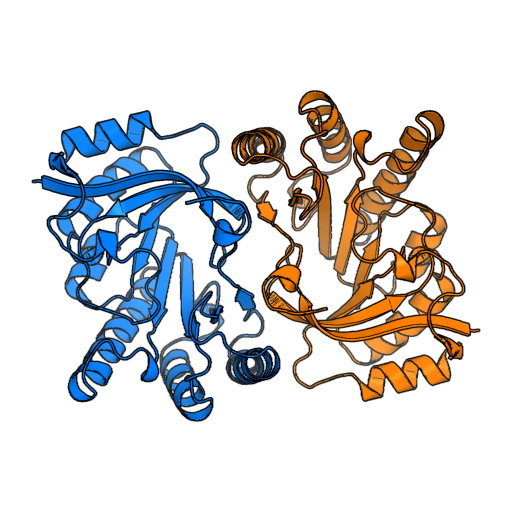73 ASP B O 1
ATOM 3293 N N . ASP B 1 174 ? 20.812 15.359 3.232 1 96.25 174 ASP B N 1
ATOM 3294 C CA . ASP B 1 174 ? 19.797 16.094 3.992 1 96.25 174 ASP B CA 1
ATOM 3295 C C . ASP B 1 174 ? 18.734 15.148 4.543 1 96.25 174 ASP B C 1
ATOM 3297 O O . ASP B 1 174 ? 18.312 15.297 5.688 1 96.25 174 ASP B O 1
ATOM 3301 N N . PHE B 1 175 ? 18.359 14.281 3.738 1 98.38 175 PHE B N 1
ATOM 3302 C CA . PHE B 1 175 ? 17.375 13.273 4.125 1 98.38 175 PHE B CA 1
ATOM 3303 C C . PHE B 1 175 ? 17.891 12.43 5.281 1 98.38 175 PHE B C 1
ATOM 3305 O O . PHE B 1 175 ? 17.172 12.188 6.258 1 98.38 175 PHE B O 1
ATOM 3312 N N . GLN B 1 176 ? 19.109 11.953 5.199 1 98.44 176 GLN B N 1
ATOM 3313 C CA . GLN B 1 176 ? 19.734 11.164 6.254 1 98.44 176 GLN B CA 1
ATOM 3314 C C . GLN B 1 176 ? 19.766 11.938 7.57 1 98.44 176 GLN B C 1
ATOM 3316 O O . GLN B 1 176 ? 19.484 11.375 8.633 1 98.44 176 GLN B O 1
ATOM 3321 N N . GLU B 1 177 ? 20.109 13.18 7.469 1 97.69 177 GLU B N 1
ATOM 3322 C CA . GLU B 1 177 ? 20.141 14.008 8.672 1 97.69 177 GLU B CA 1
ATOM 3323 C C . GLU B 1 177 ? 18.766 14.07 9.328 1 97.69 177 GLU B C 1
ATOM 3325 O O . GLU B 1 177 ? 18.656 13.945 10.555 1 97.69 177 GLU B O 1
ATOM 3330 N N . LEU B 1 178 ? 17.766 14.281 8.547 1 97.81 178 LEU B N 1
ATOM 3331 C CA . LEU B 1 178 ? 16.406 14.32 9.062 1 97.81 178 LEU B CA 1
ATOM 3332 C C . LEU B 1 178 ? 16.031 12.992 9.711 1 97.81 178 LEU B C 1
ATOM 3334 O O . LEU B 1 178 ? 15.484 12.977 10.82 1 97.81 178 LEU B O 1
ATOM 3338 N N . VAL B 1 179 ? 16.344 11.883 9.07 1 98.56 179 VAL B N 1
ATOM 3339 C CA . VAL B 1 179 ? 16.047 10.547 9.578 1 98.56 179 VAL B CA 1
ATOM 3340 C C . VAL B 1 179 ? 16.75 10.336 10.906 1 98.56 179 VAL B C 1
ATOM 3342 O O . VAL B 1 179 ? 16.156 9.828 11.867 1 98.56 179 VAL B O 1
ATOM 3345 N N . ASN B 1 180 ? 17.984 10.742 10.977 1 98.38 180 ASN B N 1
ATOM 3346 C CA . ASN B 1 180 ? 18.734 10.625 12.227 1 98.38 180 ASN B CA 1
ATOM 3347 C C . ASN B 1 180 ? 18.047 11.398 13.352 1 98.38 180 ASN B C 1
ATOM 3349 O O . ASN B 1 180 ? 17.922 10.883 14.469 1 98.38 180 ASN B O 1
ATOM 3353 N N . GLN B 1 181 ? 17.641 12.586 13.055 1 97.81 181 GLN B N 1
ATOM 3354 C CA . GLN B 1 181 ? 16.969 13.398 14.062 1 97.81 181 GLN B CA 1
ATOM 3355 C C . GLN B 1 181 ? 15.695 12.711 14.562 1 97.81 181 GLN B C 1
ATOM 3357 O O . GLN B 1 181 ? 15.406 12.727 15.758 1 97.81 181 GLN B O 1
ATOM 3362 N N . ILE B 1 182 ? 14.969 12.141 13.656 1 98.44 182 ILE B N 1
ATOM 3363 C CA . ILE B 1 182 ? 13.719 11.469 14 1 98.44 182 ILE B CA 1
ATOM 3364 C C . ILE B 1 182 ? 14 10.305 14.938 1 98.44 182 ILE B C 1
ATOM 3366 O O . ILE B 1 182 ? 13.391 10.195 16 1 98.44 182 ILE B O 1
ATOM 3370 N N . PHE B 1 183 ? 14.93 9.445 14.602 1 98.25 183 PHE B N 1
ATOM 3371 C CA . PHE B 1 183 ? 15.164 8.219 15.359 1 98.25 183 PHE B CA 1
ATOM 3372 C C . PHE B 1 183 ? 16.031 8.492 16.578 1 98.25 183 PHE B C 1
ATOM 3374 O O . PHE B 1 183 ? 16.266 7.594 17.391 1 98.25 183 PHE B O 1
ATOM 3381 N N . ASP B 1 184 ? 16.5 9.742 16.719 1 97.62 184 ASP B N 1
ATOM 3382 C CA . ASP B 1 184 ? 17.125 10.172 17.969 1 97.62 184 ASP B CA 1
ATOM 3383 C C . ASP B 1 184 ? 16.078 10.336 19.062 1 97.62 184 ASP B C 1
ATOM 3385 O O . ASP B 1 184 ? 16.391 10.227 20.25 1 97.62 184 ASP B O 1
ATOM 3389 N N . ILE B 1 185 ? 14.852 10.547 18.625 1 96.38 185 ILE B N 1
ATOM 3390 C CA . ILE B 1 185 ? 13.875 10.898 19.656 1 96.38 185 ILE B CA 1
ATOM 3391 C C . ILE B 1 185 ? 12.859 9.766 19.797 1 96.38 185 ILE B C 1
ATOM 3393 O O . ILE B 1 185 ? 12.102 9.727 20.766 1 96.38 185 ILE B O 1
ATOM 3397 N N . ILE B 1 186 ? 12.797 8.898 18.766 1 96.44 186 ILE B N 1
ATOM 3398 C CA . ILE B 1 186 ? 11.867 7.777 18.859 1 96.44 186 ILE B CA 1
ATOM 3399 C C . ILE B 1 186 ? 12.586 6.473 18.516 1 96.44 186 ILE B C 1
ATOM 3401 O O . ILE B 1 186 ? 13.672 6.496 17.938 1 96.44 186 ILE B O 1
ATOM 3405 N N . SER B 1 187 ? 11.992 5.379 18.906 1 96.62 187 SER B N 1
ATOM 3406 C CA . SER B 1 187 ? 12.445 4.059 18.5 1 96.62 187 SER B CA 1
ATOM 3407 C C . SER B 1 187 ? 11.547 3.471 17.406 1 96.62 187 SER B C 1
ATOM 3409 O O . SER B 1 187 ? 10.414 3.93 17.219 1 96.62 187 SER B O 1
ATOM 3411 N N . LYS B 1 188 ? 12.031 2.461 16.766 1 96.12 188 LYS B N 1
ATOM 3412 C CA . LYS B 1 188 ? 11.266 1.781 15.719 1 96.12 188 LYS B CA 1
ATOM 3413 C C . LYS B 1 188 ? 9.953 1.236 16.281 1 96.12 188 LYS B C 1
ATOM 3415 O O . LYS B 1 188 ? 8.953 1.172 15.562 1 96.12 188 LYS B O 1
ATOM 3420 N N . ASP B 1 189 ? 9.93 0.898 17.547 1 97.38 189 ASP B N 1
ATOM 3421 C CA . ASP B 1 189 ? 8.773 0.257 18.172 1 97.38 189 ASP B CA 1
ATOM 3422 C C . ASP B 1 189 ? 7.703 1.284 18.531 1 97.38 189 ASP B C 1
ATOM 3424 O O . ASP B 1 189 ? 6.582 0.919 18.891 1 97.38 189 ASP B O 1
ATOM 3428 N N . ASP B 1 190 ? 8.047 2.57 18.359 1 97.88 190 ASP B N 1
ATOM 3429 C CA . ASP B 1 190 ? 7.141 3.637 18.781 1 97.88 190 ASP B CA 1
ATOM 3430 C C . ASP B 1 190 ? 6.191 4.016 17.641 1 97.88 190 ASP B C 1
ATOM 3432 O O . ASP B 1 190 ? 5.188 4.695 17.875 1 97.88 190 ASP B O 1
ATOM 3436 N N . ILE B 1 191 ? 6.516 3.605 16.469 1 98.31 191 ILE B N 1
ATOM 3437 C CA . ILE B 1 191 ? 5.711 4.023 15.328 1 98.31 191 ILE B CA 1
ATOM 3438 C C . ILE B 1 191 ? 5.184 2.797 14.594 1 98.31 191 ILE B C 1
ATOM 3440 O O . ILE B 1 191 ? 5.672 1.683 14.797 1 98.31 191 ILE B O 1
ATOM 3444 N N . ASP B 1 192 ? 4.219 3.082 13.758 1 98 192 ASP B N 1
ATOM 3445 C CA . ASP B 1 192 ? 3.52 1.999 13.078 1 98 192 ASP B CA 1
ATOM 3446 C C . ASP B 1 192 ? 3.859 1.98 11.586 1 98 192 ASP B C 1
ATOM 3448 O O . ASP B 1 192 ? 3.334 1.158 10.836 1 98 192 ASP B O 1
ATOM 3452 N N . GLY B 1 193 ? 4.754 2.889 11.188 1 97.94 193 GLY B N 1
ATOM 3453 C CA . GLY B 1 193 ? 5.148 2.916 9.789 1 97.94 193 GLY B CA 1
ATOM 3454 C C . GLY B 1 193 ? 6.07 4.074 9.453 1 97.94 193 GLY B C 1
ATOM 3455 O O . GLY B 1 193 ? 6.145 5.055 10.195 1 97.94 193 GLY B O 1
ATOM 3456 N N . PHE B 1 194 ? 6.762 3.969 8.367 1 98.56 194 PHE B N 1
ATOM 3457 C CA . PHE B 1 194 ? 7.621 4.98 7.766 1 98.56 194 PHE B CA 1
ATOM 3458 C C . PHE B 1 194 ? 7.504 4.949 6.246 1 98.56 194 PHE B C 1
ATOM 3460 O O . PHE B 1 194 ? 7.898 3.971 5.609 1 98.56 194 PHE B O 1
ATOM 3467 N N . ILE B 1 195 ? 7 6.02 5.73 1 98.19 195 ILE B N 1
ATOM 3468 C CA . ILE B 1 195 ? 6.676 6.055 4.309 1 98.19 195 ILE B CA 1
ATOM 3469 C C . ILE B 1 195 ? 7.531 7.113 3.613 1 98.19 195 ILE B C 1
ATOM 3471 O O . ILE B 1 195 ? 7.566 8.273 4.039 1 98.19 195 ILE B O 1
ATOM 3475 N N . ILE B 1 196 ? 8.242 6.684 2.625 1 97.81 196 ILE B N 1
ATOM 3476 C CA . ILE B 1 196 ? 8.836 7.586 1.646 1 97.81 196 ILE B CA 1
ATOM 3477 C C . ILE B 1 196 ? 7.879 7.773 0.469 1 97.81 196 ILE B C 1
ATOM 3479 O O . ILE B 1 196 ? 7.551 6.812 -0.232 1 97.81 196 ILE B O 1
ATOM 3483 N N . GLN B 1 197 ? 7.418 8.953 0.258 1 96.12 197 GLN B N 1
ATOM 3484 C CA . GLN B 1 197 ? 6.434 9.195 -0.793 1 96.12 197 GLN B CA 1
ATOM 3485 C C . GLN B 1 197 ? 7.02 10.062 -1.905 1 96.12 197 GLN B C 1
ATOM 3487 O O . GLN B 1 197 ? 7.301 11.242 -1.695 1 96.12 197 GLN B O 1
ATOM 3492 N N . PRO B 1 198 ? 7.168 9.523 -3.104 1 95.12 198 PRO B N 1
ATOM 3493 C CA . PRO B 1 198 ? 7.66 10.328 -4.223 1 95.12 198 PRO B CA 1
ATOM 3494 C C . PRO B 1 198 ? 6.629 11.336 -4.727 1 95.12 198 PRO B C 1
ATOM 3496 O O . PRO B 1 198 ? 5.43 11.047 -4.711 1 95.12 198 PRO B O 1
ATOM 3499 N N . THR B 1 199 ? 7.105 12.477 -5.172 1 93.12 199 THR B N 1
ATOM 3500 C CA . THR B 1 199 ? 6.246 13.414 -5.883 1 93.12 199 THR B CA 1
ATOM 3501 C C . THR B 1 199 ? 5.746 12.805 -7.191 1 93.12 199 THR B C 1
ATOM 3503 O O . THR B 1 199 ? 6.363 11.883 -7.727 1 93.12 199 THR B O 1
ATOM 3506 N N . TYR B 1 200 ? 4.703 13.305 -7.582 1 88.19 200 TYR B N 1
ATOM 3507 C CA . TYR B 1 200 ? 4.117 12.844 -8.836 1 88.19 200 TYR B CA 1
ATOM 3508 C C . TYR B 1 200 ? 3.85 14.016 -9.773 1 88.19 200 TYR B C 1
ATOM 3510 O O . TYR B 1 200 ? 3.25 15.016 -9.375 1 88.19 200 TYR B O 1
ATOM 3518 N N . GLY B 1 201 ? 4.266 13.883 -10.984 1 88.06 201 GLY B N 1
ATOM 3519 C CA . GLY B 1 201 ? 3.969 14.875 -12 1 88.06 201 GLY B CA 1
ATOM 3520 C C . GLY B 1 201 ? 4.891 16.078 -11.945 1 88.06 201 GLY B C 1
ATOM 3521 O O . GLY B 1 201 ? 4.836 16.953 -12.812 1 88.06 201 GLY B O 1
ATOM 3522 N N . VAL B 1 202 ? 5.66 16.203 -10.891 1 91.75 202 VAL B N 1
ATOM 3523 C CA . VAL B 1 202 ? 6.582 17.328 -10.719 1 91.75 202 VAL B CA 1
ATOM 3524 C C . VAL B 1 202 ? 7.855 16.844 -10.023 1 91.75 202 VAL B C 1
ATOM 3526 O O . VAL B 1 202 ? 7.797 16.25 -8.945 1 91.75 202 VAL B O 1
ATOM 3529 N N . ALA B 1 203 ? 9 17.078 -10.617 1 94.69 203 ALA B N 1
ATOM 3530 C CA . ALA B 1 203 ? 10.305 16.719 -10.055 1 94.69 203 ALA B CA 1
ATOM 3531 C C . ALA B 1 203 ? 10.297 15.297 -9.508 1 94.69 203 ALA B C 1
ATOM 3533 O O . ALA B 1 203 ? 10.727 15.062 -8.375 1 94.69 203 ALA B O 1
ATOM 3534 N N . GLU B 1 204 ? 9.773 14.477 -10.219 1 94.44 204 GLU B N 1
ATOM 3535 C CA . GLU B 1 204 ? 9.656 13.086 -9.773 1 94.44 204 GLU B CA 1
ATOM 3536 C C . GLU B 1 204 ? 11.031 12.477 -9.531 1 94.44 204 GLU B C 1
ATOM 3538 O O . GLU B 1 204 ? 11.945 12.641 -10.344 1 94.44 204 GLU B O 1
ATOM 3543 N N . PRO B 1 205 ? 11.25 11.852 -8.414 1 95.31 205 PRO B N 1
ATOM 3544 C CA . PRO B 1 205 ? 12.523 11.18 -8.172 1 95.31 205 PRO B CA 1
ATOM 3545 C C . PRO B 1 205 ? 12.703 9.922 -9.023 1 95.31 205 PRO B C 1
ATOM 3547 O O . PRO B 1 205 ? 11.719 9.297 -9.422 1 95.31 205 PRO B O 1
ATOM 3550 N N . THR B 1 206 ? 13.922 9.57 -9.312 1 94.12 206 THR B N 1
ATOM 3551 C CA . THR B 1 206 ? 14.227 8.328 -10.008 1 94.12 206 THR B CA 1
ATOM 3552 C C . THR B 1 206 ? 14.102 7.129 -9.07 1 94.12 206 THR B C 1
ATOM 3554 O O . THR B 1 206 ? 14.141 7.289 -7.848 1 94.12 206 THR B O 1
ATOM 3557 N N . LEU B 1 207 ? 13.961 5.961 -9.648 1 93.31 207 LEU B N 1
ATOM 3558 C CA . LEU B 1 207 ? 13.93 4.738 -8.852 1 93.31 207 LEU B CA 1
ATOM 3559 C C . LEU B 1 207 ? 15.219 4.586 -8.047 1 93.31 207 LEU B C 1
ATOM 3561 O O . LEU B 1 207 ? 15.18 4.199 -6.879 1 93.31 207 LEU B O 1
ATOM 3565 N N . ASP B 1 208 ? 16.344 4.891 -8.656 1 94.38 208 ASP B N 1
ATOM 3566 C CA . ASP B 1 208 ? 17.641 4.785 -7.977 1 94.38 208 ASP B CA 1
ATOM 3567 C C . ASP B 1 208 ? 17.672 5.664 -6.73 1 94.38 208 ASP B C 1
ATOM 3569 O O . ASP B 1 208 ? 18.172 5.246 -5.684 1 94.38 208 ASP B O 1
ATOM 3573 N N . LEU B 1 209 ? 17.188 6.859 -6.867 1 96.56 209 LEU B N 1
ATOM 3574 C CA . LEU B 1 209 ? 17.141 7.75 -5.715 1 96.56 209 LEU B CA 1
ATOM 3575 C C . LEU B 1 209 ? 16.219 7.191 -4.629 1 96.56 209 LEU B C 1
ATOM 3577 O O . LEU B 1 209 ? 16.594 7.172 -3.453 1 96.56 209 LEU B O 1
ATOM 3581 N N . LEU B 1 210 ? 15.078 6.73 -5.008 1 96.19 210 LEU B N 1
ATOM 3582 C CA . LEU B 1 210 ? 14.125 6.172 -4.051 1 96.19 210 LEU B CA 1
ATOM 3583 C C . LEU B 1 210 ? 14.742 5.008 -3.289 1 96.19 210 LEU B C 1
ATOM 3585 O O . LEU B 1 210 ? 14.594 4.91 -2.068 1 96.19 210 LEU B O 1
ATOM 3589 N N . LEU B 1 211 ? 15.453 4.117 -4 1 95.5 211 LEU B N 1
ATOM 3590 C CA . LEU B 1 211 ? 16.094 2.969 -3.365 1 95.5 211 LEU B CA 1
ATOM 3591 C C . LEU B 1 211 ? 17.203 3.418 -2.428 1 95.5 211 LEU B C 1
ATOM 3593 O O . LEU B 1 211 ? 17.422 2.812 -1.374 1 95.5 211 LEU B O 1
ATOM 3597 N N . SER B 1 212 ? 17.891 4.465 -2.818 1 97.31 212 SER B N 1
ATOM 3598 C CA . SER B 1 212 ? 18.922 5.016 -1.946 1 97.31 212 SER B CA 1
ATOM 3599 C C . SER B 1 212 ? 18.328 5.57 -0.659 1 97.31 212 SER B C 1
ATOM 3601 O O . SER B 1 212 ? 18.875 5.363 0.426 1 97.31 212 SER B O 1
ATOM 3603 N N . LEU B 1 213 ? 17.219 6.285 -0.794 1 98.19 213 LEU B N 1
ATOM 3604 C CA . LEU B 1 213 ? 16.547 6.832 0.379 1 98.19 213 LEU B CA 1
ATOM 3605 C C . LEU B 1 213 ? 15.984 5.715 1.251 1 98.19 213 LEU B C 1
ATOM 3607 O O . LEU B 1 213 ? 16.031 5.797 2.48 1 98.19 213 LEU B O 1
ATOM 3611 N N . TYR B 1 214 ? 15.469 4.711 0.604 1 97.88 214 TYR B N 1
ATOM 3612 C CA . TYR B 1 214 ? 15.023 3.51 1.304 1 97.88 214 TYR B CA 1
ATOM 3613 C C . TYR B 1 214 ? 16.141 2.938 2.166 1 97.88 214 TYR B C 1
ATOM 3615 O O . TYR B 1 214 ? 15.938 2.641 3.346 1 97.88 214 TYR B O 1
ATOM 3623 N N . ASP B 1 215 ? 17.328 2.828 1.644 1 97.94 215 ASP B N 1
ATOM 3624 C CA . ASP B 1 215 ? 18.469 2.232 2.318 1 97.94 215 ASP B CA 1
ATOM 3625 C C . ASP B 1 215 ? 18.906 3.082 3.51 1 97.94 215 ASP B C 1
ATOM 3627 O O . ASP B 1 215 ? 19.531 2.572 4.449 1 97.94 215 ASP B O 1
ATOM 3631 N N . ILE B 1 216 ? 18.609 4.348 3.469 1 98.31 216 ILE B N 1
ATOM 3632 C CA . ILE B 1 216 ? 18.938 5.238 4.578 1 98.31 216 ILE B CA 1
ATOM 3633 C C . ILE B 1 216 ? 18.031 4.922 5.77 1 98.31 216 ILE B C 1
ATOM 3635 O O . ILE B 1 216 ? 18.484 4.93 6.918 1 98.31 216 ILE B O 1
ATOM 3639 N N . VAL B 1 217 ? 16.766 4.641 5.52 1 98.56 217 VAL B N 1
ATOM 3640 C CA . VAL B 1 217 ? 15.773 4.48 6.586 1 98.56 217 VAL B CA 1
ATOM 3641 C C . VAL B 1 217 ? 15.828 3.049 7.121 1 98.56 217 VAL B C 1
ATOM 3643 O O . VAL B 1 217 ? 15.609 2.818 8.312 1 98.56 217 VAL B O 1
ATOM 3646 N N . TYR B 1 218 ? 16.156 2.084 6.289 1 97.81 218 TYR B N 1
ATOM 3647 C CA . TYR B 1 218 ? 16 0.653 6.531 1 97.81 218 TYR B CA 1
ATOM 3648 C C . TYR B 1 218 ? 16.734 0.235 7.805 1 97.81 218 TYR B C 1
ATOM 3650 O O . TYR B 1 218 ? 16.188 -0.494 8.633 1 97.81 218 TYR B O 1
ATOM 3658 N N . PRO B 1 219 ? 17.938 0.726 8.086 1 96.94 219 PRO B N 1
ATOM 3659 C CA . PRO B 1 219 ? 18.641 0.313 9.305 1 96.94 219 PRO B CA 1
ATOM 3660 C C . PRO B 1 219 ? 17.922 0.746 10.578 1 96.94 219 PRO B C 1
ATOM 3662 O O . PRO B 1 219 ? 18.094 0.14 11.633 1 96.94 219 PRO B O 1
ATOM 3665 N N . HIS B 1 220 ? 17.094 1.78 10.477 1 97.69 220 HIS B N 1
ATOM 3666 C CA . HIS B 1 220 ? 16.375 2.299 11.633 1 97.69 220 HIS B CA 1
ATOM 3667 C C . HIS B 1 220 ? 14.992 1.656 11.75 1 97.69 220 HIS B C 1
ATOM 3669 O O . HIS B 1 220 ? 14.477 1.479 12.859 1 97.69 220 HIS B O 1
ATOM 3675 N N . TYR B 1 221 ? 14.43 1.368 10.617 1 98 221 TYR B N 1
ATOM 3676 C CA . TYR B 1 221 ? 13.055 0.88 10.547 1 98 221 TYR B CA 1
ATOM 3677 C C . TYR B 1 221 ? 12.891 -0.088 9.383 1 98 221 TYR B C 1
ATOM 3679 O O . TYR B 1 221 ? 12.625 0.33 8.25 1 98 221 TYR B O 1
ATOM 3687 N N . ILE B 1 222 ? 12.789 -1.341 9.562 1 95.56 222 ILE B N 1
ATOM 3688 C CA . ILE B 1 222 ? 12.891 -2.385 8.555 1 95.56 222 ILE B CA 1
ATOM 3689 C C . ILE B 1 222 ? 11.625 -2.408 7.707 1 95.56 222 ILE B C 1
ATOM 3691 O O . ILE B 1 222 ? 11.648 -2.836 6.551 1 95.56 222 ILE B O 1
ATOM 3695 N N . ASP B 1 223 ? 10.547 -1.866 8.273 1 94.88 223 ASP B N 1
ATOM 3696 C CA . ASP B 1 223 ? 9.281 -1.925 7.543 1 94.88 223 ASP B CA 1
ATOM 3697 C C . ASP B 1 223 ? 9.039 -0.635 6.762 1 94.88 223 ASP B C 1
ATOM 3699 O O . ASP B 1 223 ? 7.891 -0.293 6.465 1 94.88 223 ASP B O 1
ATOM 3703 N N . VAL B 1 224 ? 10.125 0.084 6.457 1 97.81 224 VAL B N 1
ATOM 3704 C CA . VAL B 1 224 ? 10.016 1.286 5.637 1 97.81 224 VAL B CA 1
ATOM 3705 C C . VAL B 1 224 ? 9.438 0.929 4.273 1 97.81 224 VAL B C 1
ATOM 3707 O O . VAL B 1 224 ? 9.711 -0.144 3.732 1 97.81 224 VAL B O 1
ATOM 3710 N N . LYS B 1 225 ? 8.641 1.871 3.68 1 96.56 225 LYS B N 1
ATOM 3711 C CA . LYS B 1 225 ? 8.016 1.646 2.379 1 96.56 225 LYS B CA 1
ATOM 3712 C C . LYS B 1 225 ? 8.125 2.887 1.496 1 96.56 225 LYS B C 1
ATOM 3714 O O . LYS B 1 225 ? 8.023 4.016 1.985 1 96.56 225 LYS B O 1
ATOM 3719 N N . VAL B 1 226 ? 8.32 2.631 0.229 1 95.44 226 VAL B N 1
ATOM 3720 C CA . VAL B 1 226 ? 8.141 3.662 -0.788 1 95.44 226 VAL B CA 1
ATOM 3721 C C . VAL B 1 226 ? 6.734 3.568 -1.379 1 95.44 226 VAL B C 1
ATOM 3723 O O . VAL B 1 226 ? 6.426 2.629 -2.113 1 95.44 226 VAL B O 1
ATOM 3726 N N . VAL B 1 227 ? 5.93 4.535 -1.119 1 91.62 227 VAL B N 1
ATOM 3727 C CA . VAL B 1 227 ? 4.523 4.453 -1.498 1 91.62 227 VAL B CA 1
ATOM 3728 C C . VAL B 1 227 ? 4.133 5.688 -2.307 1 91.62 227 VAL B C 1
ATOM 3730 O O . VAL B 1 227 ? 4.051 6.793 -1.765 1 91.62 227 VAL B O 1
ATOM 3733 N N . PRO B 1 228 ? 3.875 5.473 -3.578 1 89.06 228 PRO B N 1
ATOM 3734 C CA . PRO B 1 228 ? 3.385 6.602 -4.371 1 89.06 228 PRO B CA 1
ATOM 3735 C C . PRO B 1 228 ? 1.924 6.938 -4.078 1 89.06 228 PRO B C 1
ATOM 3737 O O . PRO B 1 228 ? 1.294 6.289 -3.238 1 89.06 228 PRO B O 1
ATOM 3740 N N . GLN B 1 229 ? 1.417 7.996 -4.711 1 82.19 229 GLN B N 1
ATOM 3741 C CA . GLN B 1 229 ? 0.031 8.422 -4.543 1 82.19 229 GLN B CA 1
ATOM 3742 C C . GLN B 1 229 ? -0.905 7.605 -5.43 1 82.19 229 GLN B C 1
ATOM 3744 O O . GLN B 1 229 ? -1.081 7.918 -6.609 1 82.19 229 GLN B O 1
ATOM 3749 N N . LEU B 1 230 ? -1.612 6.676 -4.883 1 73.12 230 LEU B N 1
ATOM 3750 C CA . LEU B 1 230 ? -2.445 5.707 -5.59 1 73.12 230 LEU B CA 1
ATOM 3751 C C . LEU B 1 230 ? -3.633 6.395 -6.254 1 73.12 230 LEU B C 1
ATOM 3753 O O . LEU B 1 230 ? -4.059 5.996 -7.34 1 73.12 230 LEU B O 1
ATOM 3757 N N . HIS B 1 231 ? -4.215 7.34 -5.438 1 73.25 231 HIS B N 1
ATOM 3758 C CA . HIS B 1 231 ? -5.469 7.945 -5.879 1 73.25 231 HIS B CA 1
ATOM 3759 C C . HIS B 1 231 ? -5.312 8.609 -7.242 1 73.25 231 HIS B C 1
ATOM 3761 O O . HIS B 1 231 ? -6.281 8.719 -7.996 1 73.25 231 HIS B O 1
ATOM 3767 N N . LYS B 1 232 ? -4.148 8.961 -7.613 1 68.94 232 LYS B N 1
ATOM 3768 C CA . LYS B 1 232 ? -3.873 9.547 -8.93 1 68.94 232 LYS B CA 1
ATOM 3769 C C . LYS B 1 232 ? -4.02 8.5 -10.031 1 68.94 232 LYS B C 1
ATOM 3771 O O . LYS B 1 232 ? -4.293 8.844 -11.18 1 68.94 232 LYS B O 1
ATOM 3776 N N . PHE B 1 233 ? -4.051 7.156 -9.539 1 65.94 233 PHE B N 1
ATOM 3777 C CA . PHE B 1 233 ? -4.02 6.074 -10.516 1 65.94 233 PHE B CA 1
ATOM 3778 C C . PHE B 1 233 ? -5.402 5.457 -10.688 1 65.94 233 PHE B C 1
ATOM 3780 O O . PHE B 1 233 ? -5.688 4.832 -11.711 1 65.94 233 PHE B O 1
ATOM 3787 N N . ILE B 1 234 ? -6.199 5.617 -9.648 1 66.19 234 ILE B N 1
ATOM 3788 C CA . ILE B 1 234 ? -7.488 4.941 -9.734 1 66.19 234 ILE B CA 1
ATOM 3789 C C . ILE B 1 234 ? -8.594 5.965 -10 1 66.19 234 ILE B C 1
ATOM 3791 O O . ILE B 1 234 ? -9.773 5.66 -9.852 1 66.19 234 ILE B O 1
ATOM 3795 N N . GLY B 1 235 ? -8.188 7.184 -10.43 1 66.88 235 GLY B N 1
ATOM 3796 C CA . GLY B 1 235 ? -9.156 8.219 -10.75 1 66.88 235 GLY B CA 1
ATOM 3797 C C . GLY B 1 235 ? -9.945 8.688 -9.539 1 66.88 235 GLY B C 1
ATOM 3798 O O . GLY B 1 235 ? -11.109 9.07 -9.656 1 66.88 235 GLY B O 1
ATOM 3799 N N . ALA B 1 236 ? -9.32 8.508 -8.43 1 66.19 236 ALA B N 1
ATOM 3800 C CA . ALA B 1 236 ? -9.945 9.016 -7.207 1 66.19 236 ALA B CA 1
ATOM 3801 C C . ALA B 1 236 ? -9.477 10.438 -6.902 1 66.19 236 ALA B C 1
ATOM 3803 O O . ALA B 1 236 ? -8.398 10.852 -7.344 1 66.19 236 ALA B O 1
ATOM 3804 N N . PRO B 1 237 ? -10.383 11.188 -6.328 1 68.62 237 PRO B N 1
ATOM 3805 C CA . PRO B 1 237 ? -9.977 12.547 -5.965 1 68.62 237 PRO B CA 1
ATOM 3806 C C . PRO B 1 237 ? -8.82 12.578 -4.977 1 68.62 237 PRO B C 1
ATOM 3808 O O . PRO B 1 237 ? -8.602 11.609 -4.246 1 68.62 237 PRO B O 1
#

Radius of gyration: 22.98 Å; Cα contacts (8 Å, |Δi|>4): 1032; chains: 2; bounding box: 50×62×48 Å

pLDDT: mean 94.61, std 6.4, range [65.94, 98.81]

Organism: NCBI:txid1582439